Protein AF-0000000068819128 (afdb_homodimer)

Foldseek 3Di:
DFFDQLAQAEEEEEPLLDFLNVLLLVLSVVRHHQAYEYEEQDPPSLVVSCVVSHVRHYHYDHADLLDLVRVLVSLVVSCVSSVAHAEYELAFADQFLQPLVVRLSNLPVSLVSSVVSCLCGAFVLNPHPAHEYEHEAAVLLVDADQLRRSNSVSRVNRLVVQLVCLDPVNCVGGVYFGEYEHEAAEDPVCLVCVLVRTHPDDPCSSVRSSVVSVVFAYDYSNLSSVLVSVCRRPNHGSWYWYGGNSDHIDTDDDDDVVVVDDD/DFFDQLAQAEEEEEPLLDFLNVLLLVLSVVRHHQAYEYEEQDPPSQVVSCVVSHVRHYHYDHADLLDLVRVLVSLVVSCVSSVAHAEYELAFADQFLQPLVVRLSNLPVSLVSSVVSCLCGAFVLNPHPAHEYEHEAAVLLVDADQLRRSNSVSRVNRLVVQLVCLDPVNCVGGVYFGEYEHEAAEDPVCLVCVLVRTHPDDPCSSVRSSVVSVVFAYDYSNQSSVLVSVCRRPNHGSWYWYGGNSDHIDTDDDDDPVVVDDD

InterPro domains:
  IPR002347 Short-chain dehydrogenase/reductase SDR [PF00106] (9-193)
  IPR002347 Short-chain dehydrogenase/reductase SDR [PR00080] (83-94)
  IPR002347 Short-chain dehydrogenase/reductase SDR [PR00080] (131-139)
  IPR002347 Short-chain dehydrogenase/reductase SDR [PR00080] (151-170)
  IPR002347 Short-chain dehydrogenase/reductase SDR [PR00081] (10-27)
  IPR002347 Short-chain dehydrogenase/reductase SDR [PR00081] (83-94)
  IPR002347 Short-chain dehydrogenase/reductase SDR [PR00081] (125-141)
  IPR002347 Short-chain dehydrogenase/reductase SDR [PR00081] (151-170)
  IPR002347 Short-chain dehydrogenase/reductase SDR [PR00081] (174-191)
  IPR020904 Short-chain dehydrogenase/reductase, conserved site [PS00061] (138-166)
  IPR036291 NAD(P)-binding domain superfamily [SSF51735] (6-250)

Solvent-accessible surface area (backbone atoms only — not comparable to full-atom values): 24884 Å² total; per-residue (Å²): 114,72,71,49,72,51,58,68,31,31,36,38,28,31,35,21,42,48,67,49,29,28,31,38,54,53,47,44,46,73,53,41,34,48,33,35,32,32,28,22,75,51,56,70,47,34,52,52,47,24,71,73,71,30,70,84,34,34,42,79,44,83,25,54,54,70,38,60,65,48,39,53,51,48,52,52,50,43,30,64,73,67,72,45,48,34,33,40,33,42,48,40,60,63,80,28,37,59,47,41,67,62,26,43,35,32,40,38,51,27,39,54,52,48,52,53,50,45,47,63,57,12,11,38,80,72,72,29,84,9,35,41,37,36,40,58,39,27,56,40,32,60,42,65,39,68,34,41,23,62,43,19,8,34,20,13,18,41,53,20,26,33,30,8,50,20,30,68,69,46,28,75,58,20,47,37,34,20,32,34,44,14,42,41,49,56,48,68,73,55,46,76,51,41,32,80,24,18,52,79,91,46,87,64,34,26,56,46,27,32,50,57,54,64,70,46,56,58,25,49,35,60,44,44,23,54,28,46,55,53,42,63,28,52,49,55,62,27,37,37,32,39,26,47,49,62,45,83,49,44,46,44,49,80,72,62,56,86,74,21,54,58,126,116,68,71,51,72,50,58,70,32,30,36,38,28,31,33,21,42,47,68,49,29,27,30,38,53,54,48,44,48,74,54,42,32,49,33,35,32,33,28,22,72,52,57,69,48,34,52,53,48,25,69,73,70,32,69,84,34,36,42,80,44,83,25,53,55,69,38,62,66,49,38,52,51,48,52,51,50,44,30,63,73,66,72,45,50,34,35,39,33,43,48,40,61,63,79,29,38,58,46,40,69,61,26,43,34,33,40,38,53,28,40,54,52,50,51,54,50,46,48,63,57,12,11,39,79,71,70,28,83,9,36,42,36,37,38,59,39,28,56,42,34,60,41,64,39,66,35,41,22,62,44,19,8,35,19,11,17,42,52,21,26,33,31,8,51,20,30,68,67,47,28,74,56,19,48,37,34,19,31,34,45,13,42,39,48,55,50,66,74,55,47,77,50,42,33,80,23,19,54,79,92,46,87,63,34,26,58,47,27,32,51,56,54,65,71,45,55,59,26,50,35,61,43,44,22,54,29,45,57,53,40,64,26,50,48,55,61,28,38,37,31,41,24,47,49,59,44,83,50,43,46,43,50,80,69,59,56,84,75,20,53,59,127

Secondary structure (DSSP, 8-state):
------TT-EEEEET-SSHHHHHHHHHHHHTT-SEEEEEES-HHHHHHHHHHH-TTTEEEEE--TTSHHHHHHHHHHHHHHHT---EEEE------GGGHHHHHIIIIIHHHHHHHHHHHHH-GGGT---EEEEEE--GGGGS--TT-HHHHHHHHHHHHHHHHHTSHHHHHHH-EEEEEEEE-SB-THHHHHGGGGSPSSSTTHHHHHHHHHHTSPPB-HHHHHHHHHHHHHHPPTT-EEEE-TTSPPEEE-PPPGGGGB--/------TT-EEEEET-SSHHHHHHHHHHHHTT-SEEEEEES-HHHHHHHHHHH-TTTEEEEE--TTSHHHHHHHHHHHHHHHT---EEEE------GGGHHHHHIIIIIHHHHHHHHHHHHH-GGGT---EEEEEE--GGGGS--TT-HHHHHHHHHHHHHHHHHTSHHHHHHH-EEEEEEEE-SB-HHHHHHGGGGSPTTSTTHHHHHHHHHHTSPPB-HHHHHHHHHHHHHHPPTT-EEEE-TTSPPEEE-PPPGGGGB--

Sequence (526 aa):
MPDFQIGEKVALVTGGATGIGLEYVRYLLQHGLKGITILDINEEQALKAIEELGPNKVHFIKTDVTKKQELRDAFKESVQKWKGLDIVINNAGIMNDSSWELQVALNCNAVVEGCLLAFKYMSKHYGGNGGVVVNAGSILSLREFSGCPIYTGTKHFIVGLTKSFGTPYFLNLTGVRFLTMCPGVTYTPLISEAGRFALTDFPKIAEILVQDLGSYPAQQPEDVAQGLITMITKGENGSVWVSEGGEPVYEVILPDLKTWRKKMPDFQIGEKVALVTGGATGIGLEYVRYLLQHGLKGITILDINEEQALKAIEELGPNKVHFIKTDVTKKQELRDAFKESVQKWKGLDIVINNAGIMNDSSWELQVALNCNAVVEGCLLAFKYMSKHYGGNGGVVVNAGSILSLREFSGCPIYTGTKHFIVGLTKSFGTPYFLNLTGVRFLTMCPGVTYTPLISEAGRFALTDFPKIAEILVQDLGSYPAQQPEDVAQGLITMITKGENGSVWVSEGGEPVYEVILPDLKTWRKK

Structure (mmCIF, N/CA/C/O backbone):
data_AF-0000000068819128-model_v1
#
loop_
_entity.id
_entity.type
_entity.pdbx_description
1 polymer '15-hydroxyprostaglandin dehydrogenase'
#
loop_
_atom_site.group_PDB
_atom_site.id
_atom_site.type_symbol
_atom_site.label_atom_id
_atom_site.label_alt_id
_atom_site.label_comp_id
_atom_site.label_asym_id
_atom_site.label_entity_id
_atom_site.label_seq_id
_atom_site.pdbx_PDB_ins_code
_atom_site.Cartn_x
_atom_site.Cartn_y
_atom_site.Cartn_z
_atom_site.occupancy
_atom_site.B_iso_or_equiv
_atom_site.auth_seq_id
_atom_site.auth_comp_id
_atom_site.auth_asym_id
_atom_site.auth_atom_id
_atom_site.pdbx_PDB_model_num
ATOM 1 N N . MET A 1 1 ? 5.719 -12.664 -27.484 1 46.12 1 MET A N 1
ATOM 2 C CA . MET A 1 1 ? 5.41 -12.594 -26.062 1 46.12 1 MET A CA 1
ATOM 3 C C . MET A 1 1 ? 5.805 -13.883 -25.359 1 46.12 1 MET A C 1
ATOM 5 O O . MET A 1 1 ? 5.688 -14.969 -25.922 1 46.12 1 MET A O 1
ATOM 9 N N . PRO A 1 2 ? 6.688 -13.773 -24.344 1 58.22 2 PRO A N 1
ATOM 10 C CA . PRO A 1 2 ? 7.145 -15.086 -23.875 1 58.22 2 PRO A CA 1
ATOM 11 C C . PRO A 1 2 ? 5.992 -16 -23.484 1 58.22 2 PRO A C 1
ATOM 13 O O . PRO A 1 2 ? 4.98 -15.539 -22.953 1 58.22 2 PRO A O 1
ATOM 16 N N . ASP A 1 3 ? 5.805 -17.031 -24.141 1 83.19 3 ASP A N 1
ATOM 17 C CA . ASP A 1 3 ? 4.773 -18.031 -23.875 1 83.19 3 ASP A CA 1
ATOM 18 C C . ASP A 1 3 ? 5.176 -18.938 -22.703 1 83.19 3 ASP A C 1
ATOM 20 O O . ASP A 1 3 ? 6.059 -19.781 -22.844 1 83.19 3 ASP A O 1
ATOM 24 N N . PHE A 1 4 ? 4.723 -18.531 -21.5 1 93.19 4 PHE A N 1
ATOM 25 C CA . PHE A 1 4 ? 4.953 -19.391 -20.344 1 93.19 4 PHE A CA 1
ATOM 26 C C . PHE A 1 4 ? 4.109 -20.656 -20.438 1 93.19 4 PHE A C 1
ATOM 28 O O . PHE A 1 4 ? 2.904 -20.594 -20.688 1 93.19 4 PHE A O 1
ATOM 35 N N . GLN A 1 5 ? 4.734 -21.75 -20.344 1 95.94 5 GLN A N 1
ATOM 36 C CA . GLN A 1 5 ? 4.039 -23.031 -20.422 1 95.94 5 GLN A CA 1
ATOM 37 C C . GLN A 1 5 ? 3.729 -23.578 -19.031 1 95.94 5 GLN A C 1
ATOM 39 O O . GLN A 1 5 ? 4.633 -23.766 -18.219 1 95.94 5 GLN A O 1
ATOM 44 N N . ILE A 1 6 ? 2.508 -23.906 -18.828 1 97.44 6 ILE A N 1
ATOM 45 C CA . ILE A 1 6 ? 2.033 -24.344 -17.516 1 97.44 6 ILE A CA 1
ATOM 46 C C . ILE A 1 6 ? 2.305 -25.844 -17.344 1 97.44 6 ILE A C 1
ATOM 48 O O . ILE A 1 6 ? 2.506 -26.312 -16.219 1 97.44 6 ILE A O 1
ATOM 52 N N . GLY A 1 7 ? 2.42 -26.547 -18.438 1 96.94 7 GLY A N 1
ATOM 53 C CA . GLY A 1 7 ? 2.564 -28 -18.406 1 96.94 7 GLY A CA 1
ATOM 54 C C . GLY A 1 7 ? 3.754 -28.453 -17.578 1 96.94 7 GLY A C 1
ATOM 55 O O . GLY A 1 7 ? 4.871 -27.969 -17.766 1 96.94 7 GLY A O 1
ATOM 56 N N . GLU A 1 8 ? 3.521 -29.359 -16.609 1 97 8 GLU A N 1
ATOM 57 C CA . GLU A 1 8 ? 4.531 -30.047 -15.82 1 97 8 GLU A CA 1
ATOM 58 C C . GLU A 1 8 ? 5.18 -29.125 -14.805 1 97 8 GLU A C 1
ATOM 60 O O . GLU A 1 8 ? 6.211 -29.453 -14.219 1 97 8 GLU A O 1
ATOM 65 N N . LYS A 1 9 ? 4.625 -27.953 -14.648 1 98.06 9 LYS A N 1
ATOM 66 C CA . LYS A 1 9 ? 5.141 -27 -13.664 1 98.06 9 LYS A CA 1
ATOM 67 C C . LYS A 1 9 ? 4.52 -27.25 -12.289 1 98.06 9 LYS A C 1
ATOM 69 O O . LYS A 1 9 ? 3.58 -28.031 -12.156 1 98.06 9 LYS A O 1
ATOM 74 N N . VAL A 1 10 ? 5.113 -26.641 -11.328 1 98.56 10 VAL A N 1
ATOM 75 C CA . VAL A 1 10 ? 4.656 -26.75 -9.945 1 98.56 10 VAL A CA 1
ATOM 76 C C . VAL A 1 10 ? 4.297 -25.359 -9.422 1 98.56 10 VAL A C 1
ATOM 78 O O . VAL A 1 10 ? 5 -24.391 -9.695 1 98.56 10 VAL A O 1
ATOM 81 N N . ALA A 1 11 ? 3.172 -25.281 -8.656 1 98.88 11 ALA A N 1
ATOM 82 C CA . ALA A 1 11 ? 2.684 -23.984 -8.211 1 98.88 11 ALA A CA 1
ATOM 83 C C . ALA A 1 11 ? 2.414 -23.984 -6.707 1 98.88 11 ALA A C 1
ATOM 85 O O . ALA A 1 11 ? 2.287 -25.047 -6.098 1 98.88 11 ALA A O 1
ATOM 86 N N . LEU A 1 12 ? 2.436 -22.859 -6.117 1 98.94 12 LEU A N 1
ATOM 87 C CA . LEU A 1 12 ? 1.997 -22.594 -4.754 1 98.94 12 LEU A CA 1
ATOM 88 C C . LEU A 1 12 ? 0.995 -21.438 -4.727 1 98.94 12 LEU A C 1
ATOM 90 O O . LEU A 1 12 ? 1.234 -20.391 -5.324 1 98.94 12 LEU A O 1
ATOM 94 N N . VAL A 1 13 ? -0.16 -21.641 -4.133 1 98.88 13 VAL A N 1
ATOM 95 C CA . VAL A 1 13 ? -1.208 -20.641 -4.051 1 98.88 13 VAL A CA 1
ATOM 96 C C . VAL A 1 13 ? -1.565 -20.375 -2.59 1 98.88 13 VAL A C 1
ATOM 98 O O . VAL A 1 13 ? -1.955 -21.297 -1.868 1 98.88 13 VAL A O 1
ATOM 101 N N . THR A 1 14 ? -1.395 -19.156 -2.141 1 98.88 14 THR A N 1
ATOM 102 C CA . THR A 1 14 ? -1.932 -18.797 -0.836 1 98.88 14 THR A CA 1
ATOM 103 C C . THR A 1 14 ? -3.42 -18.469 -0.937 1 98.88 14 THR A C 1
ATOM 105 O O . THR A 1 14 ? -3.871 -17.891 -1.93 1 98.88 14 THR A O 1
ATOM 108 N N . GLY A 1 15 ? -4.121 -18.781 0.126 1 97.69 15 GLY A N 1
ATOM 109 C CA . GLY A 1 15 ? -5.562 -18.594 0.053 1 97.69 15 GLY A CA 1
ATOM 110 C C . GLY A 1 15 ? -6.219 -19.438 -1.029 1 97.69 15 GLY A C 1
ATOM 111 O O . GLY A 1 15 ? -7.102 -18.953 -1.744 1 97.69 15 GLY A O 1
ATOM 112 N N . GLY A 1 16 ? -5.754 -20.625 -1.206 1 97.5 16 GLY A N 1
ATOM 113 C CA . GLY A 1 16 ? -6.164 -21.422 -2.352 1 97.5 16 GLY A CA 1
ATOM 114 C C . GLY A 1 16 ? -7.297 -22.375 -2.035 1 97.5 16 GLY A C 1
ATOM 115 O O . GLY A 1 16 ? -7.691 -23.188 -2.883 1 97.5 16 GLY A O 1
ATOM 116 N N . ALA A 1 17 ? -7.883 -22.281 -0.795 1 96.38 17 ALA A N 1
ATOM 117 C CA . ALA A 1 17 ? -8.844 -23.297 -0.391 1 96.38 17 ALA A CA 1
ATOM 118 C C . ALA A 1 17 ? -10.266 -22.891 -0.773 1 96.38 17 ALA A C 1
ATOM 120 O O . ALA A 1 17 ? -11.172 -23.734 -0.779 1 96.38 17 ALA A O 1
ATOM 121 N N . THR A 1 18 ? -10.523 -21.625 -1.056 1 92.62 18 THR A N 1
ATOM 122 C CA . THR A 1 18 ? -11.875 -21.156 -1.363 1 92.62 18 THR A CA 1
ATOM 123 C C . THR A 1 18 ? -11.852 -20.078 -2.43 1 92.62 18 THR A C 1
ATOM 125 O O . THR A 1 18 ? -10.781 -19.578 -2.793 1 92.62 18 THR A O 1
ATOM 128 N N . GLY A 1 19 ? -12.984 -19.812 -2.986 1 92.81 19 GLY A N 1
ATOM 129 C CA . GLY A 1 19 ? -13.18 -18.641 -3.832 1 92.81 19 GLY A CA 1
ATOM 130 C C . GLY A 1 19 ? -12.305 -18.641 -5.07 1 92.81 19 GLY A C 1
ATOM 131 O O . GLY A 1 19 ? -12.203 -19.656 -5.766 1 92.81 19 GLY A O 1
ATOM 132 N N . ILE A 1 20 ? -11.773 -17.453 -5.379 1 95.69 20 ILE A N 1
ATOM 133 C CA . ILE A 1 20 ? -10.945 -17.266 -6.562 1 95.69 20 ILE A CA 1
ATOM 134 C C . ILE A 1 20 ? -9.711 -18.156 -6.48 1 95.69 20 ILE A C 1
ATOM 136 O O . ILE A 1 20 ? -9.312 -18.766 -7.473 1 95.69 20 ILE A O 1
ATOM 140 N N . GLY A 1 21 ? -9.125 -18.297 -5.254 1 97.19 21 GLY A N 1
ATOM 141 C CA . GLY A 1 21 ? -7.941 -19.109 -5.055 1 97.19 21 GLY A CA 1
ATOM 142 C C . GLY A 1 21 ? -8.156 -20.562 -5.41 1 97.19 21 GLY A C 1
ATOM 143 O O . GLY A 1 21 ? -7.309 -21.188 -6.055 1 97.19 21 GLY A O 1
ATOM 144 N N . LEU A 1 22 ? -9.273 -21.031 -4.992 1 97.06 22 LEU A N 1
ATOM 145 C CA . LEU A 1 22 ? -9.586 -22.438 -5.297 1 97.06 22 LEU A CA 1
ATOM 146 C C . LEU A 1 22 ? -9.758 -22.641 -6.797 1 97.06 22 LEU A C 1
ATOM 148 O O . LEU A 1 22 ? -9.328 -23.656 -7.344 1 97.06 22 LEU A O 1
ATOM 152 N N . GLU A 1 23 ? -10.391 -21.703 -7.461 1 97.44 23 GLU A N 1
ATOM 153 C CA . GLU A 1 23 ? -10.562 -21.812 -8.906 1 97.44 23 GLU A CA 1
ATOM 154 C C . GLU A 1 23 ? -9.227 -21.703 -9.633 1 97.44 23 GLU A C 1
ATOM 156 O O . GLU A 1 23 ? -9.023 -22.328 -10.672 1 97.44 23 GLU A O 1
ATOM 161 N N . TYR A 1 24 ? -8.266 -20.859 -9.109 1 98.44 24 TYR A N 1
ATOM 162 C CA . TYR A 1 24 ? -6.918 -20.844 -9.656 1 98.44 24 TYR A CA 1
ATOM 163 C C . TYR A 1 24 ? -6.316 -22.25 -9.648 1 98.44 24 TYR A C 1
ATOM 165 O O . TYR A 1 24 ? -5.754 -22.703 -10.648 1 98.44 24 TYR A O 1
ATOM 173 N N . VAL A 1 25 ? -6.473 -22.906 -8.492 1 98.44 25 VAL A N 1
ATOM 174 C CA . VAL A 1 25 ? -5.941 -24.266 -8.328 1 98.44 25 VAL A CA 1
ATOM 175 C C . VAL A 1 25 ? -6.547 -25.188 -9.375 1 98.44 25 VAL A C 1
ATOM 177 O O . VAL A 1 25 ? -5.824 -25.875 -10.094 1 98.44 25 VAL A O 1
ATOM 180 N N . ARG A 1 26 ? -7.836 -25.188 -9.547 1 98.25 26 ARG A N 1
ATOM 181 C CA . ARG A 1 26 ? -8.547 -26.047 -10.484 1 98.25 26 ARG A CA 1
ATOM 182 C C . ARG A 1 26 ? -8.102 -25.797 -11.922 1 98.25 26 ARG A C 1
ATOM 184 O O . ARG A 1 26 ? -7.801 -26.734 -12.656 1 98.25 26 ARG A O 1
ATOM 191 N N . TYR A 1 27 ? -8.008 -24.547 -12.281 1 98.38 27 TYR A N 1
ATOM 192 C CA . TYR A 1 27 ? -7.707 -24.203 -13.672 1 98.38 27 TYR A CA 1
ATOM 193 C C . TYR A 1 27 ? -6.25 -24.5 -14 1 98.38 27 TYR A C 1
ATOM 195 O O . TYR A 1 27 ? -5.938 -24.938 -15.109 1 98.38 27 TYR A O 1
ATOM 203 N N . LEU A 1 28 ? -5.344 -24.281 -13.086 1 98.56 28 LEU A N 1
ATOM 204 C CA . LEU A 1 28 ? -3.943 -24.625 -13.32 1 98.56 28 LEU A CA 1
ATOM 205 C C . LEU A 1 28 ? -3.773 -26.125 -13.539 1 98.56 28 LEU A C 1
ATOM 207 O O . LEU A 1 28 ? -3.055 -26.531 -14.453 1 98.56 28 LEU A O 1
ATOM 211 N N . LEU A 1 29 ? -4.438 -26.922 -12.727 1 98.38 29 LEU A N 1
ATOM 212 C CA . LEU A 1 29 ? -4.359 -28.359 -12.875 1 98.38 29 LEU A CA 1
ATOM 213 C C . LEU A 1 29 ? -4.961 -28.812 -14.203 1 98.38 29 LEU A C 1
ATOM 215 O O . LEU A 1 29 ? -4.41 -29.672 -14.875 1 98.38 29 LEU A O 1
ATOM 219 N N . GLN A 1 30 ? -6.051 -28.156 -14.57 1 97.69 30 GLN A N 1
ATOM 220 C CA . GLN A 1 30 ? -6.707 -28.469 -15.836 1 97.69 30 GLN A CA 1
ATOM 221 C C . GLN A 1 30 ? -5.801 -28.156 -17.016 1 97.69 30 GLN A C 1
ATOM 223 O O . GLN A 1 30 ? -5.961 -28.734 -18.109 1 97.69 30 GLN A O 1
ATOM 228 N N . HIS A 1 31 ? -4.84 -27.297 -16.859 1 97.62 31 HIS A N 1
ATOM 229 C CA . HIS A 1 31 ? -3.947 -26.891 -17.938 1 97.62 31 HIS A CA 1
ATOM 230 C C . HIS A 1 31 ? -2.594 -27.594 -17.828 1 97.62 31 HIS A C 1
ATOM 232 O O . HIS A 1 31 ? -1.586 -27.078 -18.312 1 97.62 31 HIS A O 1
ATOM 238 N N . GLY A 1 32 ? -2.521 -28.656 -17.062 1 97.44 32 GLY A N 1
ATOM 239 C CA . GLY A 1 32 ? -1.392 -29.562 -17.172 1 97.44 32 GLY A CA 1
ATOM 240 C C . GLY A 1 32 ? -0.394 -29.406 -16.031 1 97.44 32 GLY A C 1
ATOM 241 O O . GLY A 1 32 ? 0.694 -29.984 -16.078 1 97.44 32 GLY A O 1
ATOM 242 N N . LEU A 1 33 ? -0.71 -28.641 -15.039 1 98.06 33 LEU A N 1
ATOM 243 C CA . LEU A 1 33 ? 0.191 -28.484 -13.898 1 98.06 33 LEU A CA 1
ATOM 244 C C . LEU A 1 33 ? 0.513 -29.828 -13.273 1 98.06 33 LEU A C 1
ATOM 246 O O . LEU A 1 33 ? -0.369 -30.688 -13.141 1 98.06 33 LEU A O 1
ATOM 250 N N . LYS A 1 34 ? 1.738 -29.984 -12.883 1 97.75 34 LYS A N 1
ATOM 251 C CA . LYS A 1 34 ? 2.197 -31.219 -12.258 1 97.75 34 LYS A CA 1
ATOM 252 C C . LYS A 1 34 ? 1.683 -31.328 -10.828 1 97.75 34 LYS A C 1
ATOM 254 O O . LYS A 1 34 ? 1.255 -32.406 -10.398 1 97.75 34 LYS A O 1
ATOM 259 N N . GLY A 1 35 ? 1.811 -30.297 -10.133 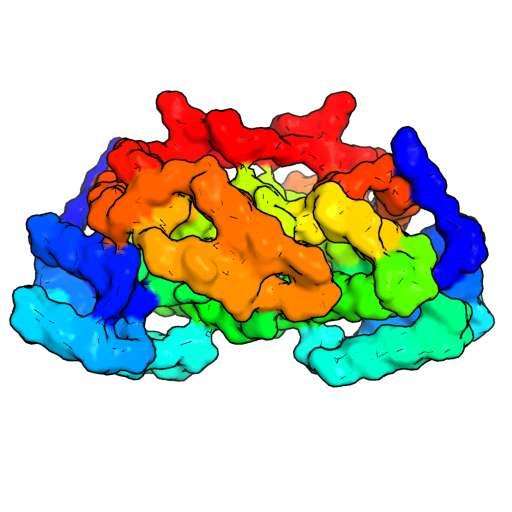1 98.25 35 GLY A N 1
ATOM 260 C CA . GLY A 1 35 ? 1.423 -30.281 -8.734 1 98.25 35 GLY A CA 1
ATOM 261 C C . GLY A 1 35 ? 1.265 -28.891 -8.164 1 98.25 35 GLY A C 1
ATOM 262 O O . GLY A 1 35 ? 1.855 -27.938 -8.68 1 98.25 35 GLY A O 1
ATOM 263 N N . ILE A 1 36 ? 0.463 -28.828 -7.148 1 98.75 36 ILE A N 1
ATOM 264 C CA . ILE A 1 36 ? 0.191 -27.516 -6.57 1 98.75 36 ILE A CA 1
ATOM 265 C C . ILE A 1 36 ? 0.051 -27.641 -5.055 1 98.75 36 ILE A C 1
ATOM 267 O O . ILE A 1 36 ? -0.539 -28.594 -4.555 1 98.75 36 ILE A O 1
ATOM 271 N N . THR A 1 37 ? 0.687 -26.734 -4.312 1 98.81 37 THR A N 1
ATOM 272 C CA . THR A 1 37 ? 0.512 -26.594 -2.869 1 98.81 37 THR A CA 1
ATOM 273 C C . THR A 1 37 ? -0.463 -25.469 -2.541 1 98.81 37 THR A C 1
ATOM 275 O O . THR A 1 37 ? -0.305 -24.344 -3.021 1 98.81 37 THR A O 1
ATOM 278 N N . ILE A 1 38 ? -1.479 -25.797 -1.756 1 98.69 38 ILE A N 1
ATOM 279 C CA . ILE A 1 38 ? -2.434 -24.828 -1.234 1 98.69 38 ILE A CA 1
ATOM 280 C C . ILE A 1 38 ? -2.029 -24.422 0.179 1 98.69 38 ILE A C 1
ATOM 282 O O . ILE A 1 38 ? -1.86 -25.266 1.057 1 98.69 38 ILE A O 1
ATOM 286 N N . LEU A 1 39 ? -1.783 -23.172 0.376 1 98.88 39 LEU A N 1
ATOM 287 C CA . LEU A 1 39 ? -1.647 -22.594 1.712 1 98.88 39 LEU A CA 1
ATOM 288 C C . LEU A 1 39 ? -2.924 -21.875 2.125 1 98.88 39 LEU A C 1
ATOM 290 O O . LEU A 1 39 ? -3.402 -20.984 1.41 1 98.88 39 LEU A O 1
ATOM 294 N N . ASP A 1 40 ? -3.467 -22.234 3.223 1 98.38 40 ASP A N 1
ATOM 295 C CA . ASP A 1 40 ? -4.699 -21.625 3.721 1 98.38 40 ASP A CA 1
ATOM 296 C C . ASP A 1 40 ? -4.902 -21.938 5.203 1 98.38 40 ASP A C 1
ATOM 298 O O . ASP A 1 40 ? -4.262 -22.828 5.75 1 98.38 40 ASP A O 1
ATOM 302 N N . ILE A 1 41 ? -5.762 -21.172 5.836 1 97.88 41 ILE A N 1
ATOM 303 C CA . ILE A 1 41 ? -6.098 -21.453 7.23 1 97.88 41 ILE A CA 1
ATOM 304 C C . ILE A 1 41 ? -7.293 -22.406 7.289 1 97.88 41 ILE A C 1
ATOM 306 O O . ILE A 1 41 ? -7.543 -23.031 8.32 1 97.88 41 ILE A O 1
ATOM 310 N N . ASN A 1 42 ? -8.047 -22.453 6.215 1 96.44 42 ASN A N 1
ATOM 311 C CA . ASN A 1 42 ? -9.25 -23.281 6.172 1 96.44 42 ASN A CA 1
ATOM 312 C C . ASN A 1 42 ? -8.922 -24.719 5.801 1 96.44 42 ASN A C 1
ATOM 314 O O . ASN A 1 42 ? -8.992 -25.094 4.629 1 96.44 42 ASN A O 1
ATOM 318 N N . GLU A 1 43 ? -8.75 -25.5 6.777 1 97.38 43 GLU A N 1
ATOM 319 C CA . GLU A 1 43 ? -8.359 -26.891 6.574 1 97.38 43 GLU A CA 1
ATOM 320 C C . GLU A 1 43 ? -9.492 -27.703 5.953 1 97.38 43 GLU A C 1
ATOM 322 O O . GLU A 1 43 ? -9.266 -28.516 5.047 1 97.38 43 GLU A O 1
ATOM 327 N N . GLU A 1 44 ? -10.641 -27.438 6.398 1 97.75 44 GLU A N 1
ATOM 328 C CA . GLU A 1 44 ? -11.797 -28.188 5.93 1 97.75 44 GLU A CA 1
ATOM 329 C C . GLU A 1 44 ? -11.977 -28.047 4.422 1 97.75 44 GLU A C 1
ATOM 331 O O . GLU A 1 44 ? -12.117 -29.047 3.705 1 97.75 44 GLU A O 1
ATOM 336 N N . GLN A 1 45 ? -11.969 -26.859 3.939 1 95.94 45 GLN A N 1
ATOM 337 C CA . GLN A 1 45 ? -12.164 -26.594 2.516 1 95.94 45 GLN A CA 1
ATOM 338 C C . GLN A 1 45 ? -10.984 -27.109 1.697 1 95.94 45 GLN A C 1
ATOM 340 O O . GLN A 1 45 ? -11.164 -27.594 0.574 1 95.94 45 GLN A O 1
ATOM 345 N N . ALA A 1 46 ? -9.836 -27.016 2.234 1 96.44 46 ALA A N 1
ATOM 346 C CA . ALA A 1 46 ? -8.648 -27.5 1.535 1 96.44 46 ALA A CA 1
ATOM 347 C C . ALA A 1 46 ? -8.695 -29.031 1.365 1 96.44 46 ALA A C 1
ATOM 349 O O . ALA A 1 46 ? -8.336 -29.547 0.311 1 96.44 46 ALA A O 1
ATOM 350 N N . LEU A 1 47 ? -9.094 -29.703 2.406 1 96.62 47 LEU A N 1
ATOM 351 C CA . LEU A 1 47 ? -9.172 -31.156 2.35 1 96.62 47 LEU A CA 1
ATOM 352 C C . LEU A 1 47 ? -10.211 -31.609 1.329 1 96.62 47 LEU A C 1
ATOM 354 O O . LEU A 1 47 ? -10.016 -32.594 0.636 1 96.62 47 LEU A O 1
ATOM 358 N N . LYS A 1 48 ? -11.297 -30.859 1.232 1 96.62 48 LYS A N 1
ATOM 359 C CA . LYS A 1 48 ? -12.289 -31.141 0.201 1 96.62 48 LYS A CA 1
ATOM 360 C C . LYS A 1 48 ? -11.695 -30.984 -1.195 1 96.62 48 LYS A C 1
ATOM 362 O O . LYS A 1 48 ? -11.992 -31.781 -2.094 1 96.62 48 LYS A O 1
ATOM 367 N N . ALA A 1 49 ? -10.906 -29.953 -1.364 1 94.69 49 ALA A N 1
ATOM 368 C CA . ALA A 1 49 ? -10.234 -29.719 -2.645 1 94.69 49 ALA A CA 1
ATOM 369 C C . ALA A 1 49 ? -9.297 -30.875 -2.988 1 94.69 49 ALA A C 1
ATOM 371 O O . ALA A 1 49 ? -9.242 -31.312 -4.137 1 94.69 4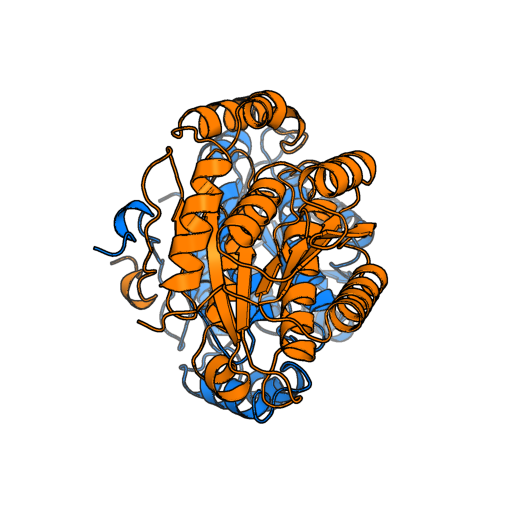9 ALA A O 1
ATOM 372 N N . ILE A 1 50 ? -8.523 -31.375 -2.01 1 96.12 50 ILE A N 1
ATOM 373 C CA . ILE A 1 50 ? -7.594 -32.5 -2.203 1 96.12 50 ILE A CA 1
ATOM 374 C C . ILE A 1 50 ? -8.367 -33.719 -2.641 1 96.12 50 ILE A C 1
ATOM 376 O O . ILE A 1 50 ? -7.934 -34.438 -3.551 1 96.12 50 ILE A O 1
ATOM 380 N N . GLU A 1 51 ? -9.438 -33.938 -1.961 1 96.25 51 GLU A N 1
ATOM 381 C CA . GLU A 1 51 ? -10.258 -35.094 -2.297 1 96.25 51 GLU A CA 1
ATOM 382 C C . GLU A 1 51 ? -10.773 -35.031 -3.73 1 96.25 51 GLU A C 1
ATOM 384 O O . GLU A 1 51 ? -10.82 -36.031 -4.441 1 96.25 51 GLU A O 1
ATOM 389 N N . GLU A 1 52 ? -11.156 -33.875 -4.102 1 95.88 52 GLU A N 1
ATOM 390 C CA . GLU A 1 52 ? -11.75 -33.625 -5.414 1 95.88 52 GLU A CA 1
ATOM 391 C C . GLU A 1 52 ? -10.688 -33.688 -6.512 1 95.88 52 GLU A C 1
ATOM 393 O O . GLU A 1 52 ? -10.922 -34.25 -7.582 1 95.88 52 GLU A O 1
ATOM 398 N N . LEU A 1 53 ? -9.516 -33.094 -6.32 1 96 53 LEU A N 1
ATOM 399 C CA . LEU A 1 53 ? -8.547 -32.812 -7.383 1 96 53 LEU A CA 1
ATOM 400 C C . LEU A 1 53 ? -7.438 -33.875 -7.379 1 96 53 LEU A C 1
ATOM 402 O O . LEU A 1 53 ? -6.711 -34 -8.367 1 96 53 LEU A O 1
ATOM 406 N N . GLY A 1 54 ? -7.293 -34.625 -6.254 1 93.69 54 GLY A N 1
ATOM 407 C CA . GLY A 1 54 ? -6.344 -35.719 -6.18 1 93.69 54 GLY A CA 1
ATOM 408 C C . GLY A 1 54 ? -5.152 -35.406 -5.293 1 93.69 54 GLY A C 1
ATOM 409 O O . GLY A 1 54 ? -4.445 -34.438 -5.508 1 93.69 54 GLY A O 1
ATOM 410 N N . PRO A 1 55 ? -4.938 -36.25 -4.25 1 91.19 55 PRO A N 1
ATOM 411 C CA . PRO A 1 55 ? -3.844 -36.031 -3.301 1 91.19 55 PRO A CA 1
ATOM 412 C C . PRO A 1 55 ? -2.469 -36.094 -3.961 1 91.19 55 PRO A C 1
ATOM 414 O O . PRO A 1 55 ? -1.479 -35.625 -3.377 1 91.19 55 PRO A O 1
ATOM 417 N N . ASN A 1 56 ? -2.398 -36.625 -5.16 1 95.5 56 ASN A N 1
ATOM 418 C CA . ASN A 1 56 ? -1.127 -36.656 -5.879 1 95.5 56 ASN A CA 1
ATOM 419 C C . ASN A 1 56 ? -0.826 -35.344 -6.598 1 95.5 56 ASN A C 1
ATOM 421 O O . ASN A 1 56 ? 0.314 -35.125 -6.996 1 95.5 56 ASN A O 1
ATOM 425 N N . LYS A 1 57 ? -1.832 -34.562 -6.746 1 97.69 57 LYS A N 1
ATOM 426 C CA . LYS A 1 57 ? -1.669 -33.312 -7.504 1 97.69 57 LYS A CA 1
ATOM 427 C C . LYS A 1 57 ? -1.756 -32.094 -6.594 1 97.69 57 LYS A C 1
ATOM 429 O O . LYS A 1 57 ? -1.265 -31.016 -6.941 1 97.69 57 LYS A O 1
ATOM 434 N N . VAL A 1 58 ? -2.449 -32.281 -5.473 1 98.5 58 VAL A N 1
ATOM 435 C CA . VAL A 1 58 ? -2.66 -31.141 -4.57 1 98.5 58 VAL A CA 1
ATOM 436 C C . VAL A 1 58 ? -2.094 -31.469 -3.193 1 98.5 58 VAL A C 1
ATOM 438 O O . VAL A 1 58 ? -2.393 -32.531 -2.625 1 98.5 58 VAL A O 1
ATOM 441 N N . HIS A 1 59 ? -1.229 -30.641 -2.701 1 98.25 59 HIS A N 1
ATOM 442 C CA . HIS A 1 59 ? -0.689 -30.672 -1.346 1 98.25 59 HIS A CA 1
ATOM 443 C C . HIS A 1 59 ? -1.187 -29.484 -0.524 1 98.25 59 HIS A C 1
ATOM 445 O O . HIS A 1 59 ? -1.282 -28.375 -1.034 1 98.25 59 HIS A O 1
ATOM 451 N N . PHE A 1 60 ? -1.632 -29.797 0.699 1 98.56 60 PHE A N 1
ATOM 452 C CA . PHE A 1 60 ? -2.146 -28.734 1.556 1 98.56 60 PHE A CA 1
ATOM 453 C C . PHE A 1 60 ? -1.261 -28.547 2.783 1 98.56 60 PHE A C 1
ATOM 455 O O . PHE A 1 60 ? -0.822 -29.531 3.391 1 98.56 60 PHE A O 1
ATOM 462 N N . ILE A 1 61 ? -0.925 -27.312 3.08 1 98.69 61 ILE A N 1
ATOM 463 C CA . ILE A 1 61 ? -0.246 -26.938 4.312 1 98.69 61 ILE A CA 1
ATOM 464 C C . ILE A 1 61 ? -1.042 -25.844 5.027 1 98.69 61 ILE A C 1
ATOM 466 O O . ILE A 1 61 ? -1.243 -24.766 4.484 1 98.69 61 ILE A O 1
ATOM 470 N N . LYS A 1 62 ? -1.57 -26.156 6.219 1 98.69 62 LYS A N 1
ATOM 471 C CA . LYS A 1 62 ? -2.23 -25.109 7.004 1 98.69 62 LYS A CA 1
ATOM 472 C C . LYS A 1 62 ? -1.261 -23.984 7.344 1 98.69 62 LYS A C 1
ATOM 474 O O . LYS A 1 62 ? -0.234 -24.219 7.988 1 98.69 62 LYS A O 1
ATOM 479 N N . THR A 1 63 ? -1.623 -22.812 6.848 1 98.75 63 THR A N 1
ATOM 480 C CA . THR A 1 63 ? -0.688 -21.703 6.988 1 98.75 63 THR A CA 1
ATOM 481 C C . THR A 1 63 ? -1.436 -20.406 7.258 1 98.75 63 THR A C 1
ATOM 483 O O . THR A 1 63 ? -2.379 -20.062 6.539 1 98.75 63 THR A O 1
ATOM 486 N N . ASP A 1 64 ? -1.135 -19.781 8.328 1 98.75 64 ASP A N 1
ATOM 487 C CA . ASP A 1 64 ? -1.441 -18.375 8.492 1 98.75 64 ASP A CA 1
ATOM 488 C C . ASP A 1 64 ? -0.357 -17.5 7.863 1 98.75 64 ASP A C 1
ATOM 490 O O . ASP A 1 64 ? 0.729 -17.344 8.43 1 98.75 64 ASP A O 1
ATOM 494 N N . VAL A 1 65 ? -0.678 -16.906 6.73 1 98.69 65 VAL A N 1
ATOM 495 C CA . VAL A 1 65 ? 0.344 -16.25 5.922 1 98.69 65 VAL A CA 1
ATOM 496 C C . VAL A 1 65 ? 0.845 -14.992 6.637 1 98.69 65 VAL A C 1
ATOM 498 O O . VAL A 1 65 ? 1.867 -14.422 6.254 1 98.69 65 VAL A O 1
ATOM 501 N N . THR A 1 66 ? 0.11 -14.492 7.695 1 98 66 THR A N 1
ATOM 502 C CA . THR A 1 66 ? 0.577 -13.336 8.445 1 98 66 THR A CA 1
ATOM 503 C C . THR A 1 66 ? 1.694 -13.727 9.406 1 98 66 THR A C 1
ATOM 505 O O . THR A 1 66 ? 2.35 -12.859 9.992 1 98 66 THR A O 1
ATOM 508 N N . LYS A 1 67 ? 1.82 -15.039 9.609 1 98.44 67 LYS A N 1
ATOM 509 C CA . LYS A 1 67 ? 2.922 -15.547 10.422 1 98.44 67 LYS A CA 1
ATOM 510 C C . LYS A 1 67 ? 4.121 -15.914 9.547 1 98.44 67 LYS A C 1
ATOM 512 O O . LYS A 1 67 ? 4.145 -16.984 8.93 1 98.44 67 LYS A O 1
ATOM 517 N N . LYS A 1 68 ? 5.109 -15.133 9.633 1 97.25 68 LYS A N 1
ATOM 518 C CA . LYS A 1 68 ? 6.262 -15.172 8.734 1 97.25 68 LYS A CA 1
ATOM 519 C C . LYS A 1 68 ? 6.902 -16.562 8.727 1 97.25 68 LYS A C 1
ATOM 521 O O . LYS A 1 68 ? 7.168 -17.109 7.656 1 97.25 68 LYS A O 1
ATOM 526 N N . GLN A 1 69 ? 7.117 -17.062 9.852 1 98.31 69 GLN A N 1
ATOM 527 C CA . GLN A 1 69 ? 7.797 -18.359 9.93 1 98.31 69 GLN A CA 1
ATOM 528 C C . GLN A 1 69 ? 6.934 -19.469 9.344 1 98.31 69 GLN A C 1
ATOM 530 O O . GLN A 1 69 ? 7.449 -20.391 8.695 1 98.31 69 GLN A O 1
ATOM 535 N N . GLU A 1 70 ? 5.605 -19.422 9.594 1 98.75 70 GLU A N 1
ATOM 536 C CA . GLU A 1 70 ? 4.715 -20.406 8.992 1 98.75 70 GLU A CA 1
ATOM 537 C C . GLU A 1 70 ? 4.777 -20.359 7.469 1 98.75 70 GLU A C 1
ATOM 539 O O . GLU A 1 70 ? 4.824 -21.406 6.809 1 98.75 70 GLU A O 1
ATOM 544 N N . LEU A 1 71 ? 4.809 -19.188 6.938 1 98.81 71 LEU A N 1
ATOM 545 C CA . LEU A 1 71 ? 4.863 -19.031 5.488 1 98.81 71 LEU A CA 1
ATOM 546 C C . LEU A 1 71 ? 6.184 -19.547 4.934 1 98.81 71 LEU A C 1
ATOM 548 O O . LEU A 1 71 ? 6.199 -20.266 3.93 1 98.81 71 LEU A O 1
ATOM 552 N N . ARG A 1 72 ? 7.258 -19.234 5.598 1 98.75 72 ARG A N 1
ATOM 553 C CA . ARG A 1 72 ? 8.578 -19.688 5.172 1 98.75 72 ARG A CA 1
ATOM 554 C C . ARG A 1 72 ? 8.672 -21.203 5.195 1 98.75 72 ARG A C 1
ATOM 556 O O . ARG A 1 72 ? 9.172 -21.812 4.25 1 98.75 72 ARG A O 1
ATOM 563 N N . ASP A 1 73 ? 8.164 -21.766 6.246 1 98.88 73 ASP A N 1
ATOM 564 C CA . ASP A 1 73 ? 8.18 -23.219 6.367 1 98.88 73 ASP A CA 1
ATOM 565 C C . ASP A 1 73 ? 7.312 -23.859 5.293 1 98.88 73 ASP A C 1
ATOM 567 O O . ASP A 1 73 ? 7.652 -24.922 4.77 1 98.88 73 ASP A O 1
ATOM 571 N N . ALA A 1 74 ? 6.223 -23.25 4.992 1 98.88 74 ALA A N 1
ATOM 572 C CA . ALA A 1 74 ? 5.316 -23.781 3.98 1 98.88 74 ALA A CA 1
ATOM 573 C C . ALA A 1 74 ? 5.973 -23.781 2.602 1 98.88 74 ALA A C 1
ATOM 575 O O . ALA A 1 74 ? 5.828 -24.734 1.835 1 98.88 74 ALA A O 1
ATOM 576 N N . PHE A 1 75 ? 6.672 -22.688 2.242 1 98.88 75 PHE A N 1
ATOM 577 C CA . PHE A 1 75 ? 7.402 -22.641 0.983 1 98.88 75 PHE A CA 1
ATOM 578 C C . PHE A 1 75 ? 8.445 -23.75 0.915 1 98.88 75 PHE A C 1
ATOM 580 O O . PHE A 1 75 ? 8.547 -24.453 -0.093 1 98.88 75 PHE A O 1
ATOM 587 N N . LYS A 1 76 ? 9.164 -23.875 2.025 1 98.69 76 LYS A N 1
ATOM 588 C CA . LYS A 1 76 ? 10.203 -24.891 2.092 1 98.69 76 LYS A CA 1
ATOM 589 C C . LYS A 1 76 ? 9.609 -26.281 1.886 1 98.69 76 LYS A C 1
ATOM 591 O O . LYS A 1 76 ? 10.125 -27.078 1.09 1 98.69 76 LYS A O 1
ATOM 596 N N . GLU A 1 77 ? 8.578 -26.547 2.592 1 98.81 77 GLU A N 1
ATOM 597 C CA . GLU A 1 77 ? 7.922 -27.844 2.482 1 98.81 77 GLU A CA 1
ATOM 598 C C . GLU A 1 77 ? 7.402 -28.078 1.067 1 98.81 77 GLU A C 1
ATOM 600 O O . GLU A 1 77 ? 7.5 -29.188 0.543 1 98.81 77 GLU A O 1
ATOM 605 N N . SER A 1 78 ? 6.793 -27.094 0.472 1 98.69 78 SER A N 1
ATOM 606 C CA . SER A 1 78 ? 6.281 -27.203 -0.89 1 98.69 78 SER A CA 1
ATOM 607 C C . SER A 1 78 ? 7.398 -27.547 -1.872 1 98.69 78 SER A C 1
ATOM 609 O O . SER A 1 78 ? 7.242 -28.438 -2.711 1 98.69 78 SER A O 1
ATOM 611 N N . VAL A 1 79 ? 8.523 -26.844 -1.785 1 98.25 79 VAL A N 1
ATOM 612 C CA . VAL A 1 79 ? 9.664 -27.062 -2.676 1 98.25 79 VAL A CA 1
ATOM 613 C C . VAL A 1 79 ? 10.211 -28.469 -2.486 1 98.25 79 VAL A C 1
ATOM 615 O O . VAL A 1 79 ? 10.594 -29.125 -3.457 1 98.25 79 VAL A O 1
ATOM 618 N N . GLN A 1 80 ? 10.234 -28.875 -1.235 1 98.31 80 GLN A N 1
ATOM 619 C CA . GLN A 1 80 ? 10.695 -30.234 -0.946 1 98.31 80 GLN A CA 1
ATOM 620 C C . GLN A 1 80 ? 9.758 -31.281 -1.552 1 98.31 80 GLN A C 1
ATOM 622 O O . GLN A 1 80 ? 10.211 -32.281 -2.121 1 98.31 80 GLN A O 1
ATOM 627 N N . LYS A 1 81 ? 8.477 -31.031 -1.439 1 97.94 81 LYS A N 1
ATOM 628 C CA . LYS A 1 81 ? 7.465 -31.969 -1.914 1 97.94 81 LYS A CA 1
ATOM 629 C C . LYS A 1 81 ? 7.547 -32.156 -3.428 1 97.94 81 LYS A C 1
ATOM 631 O O . LYS A 1 81 ? 7.488 -33.281 -3.932 1 97.94 81 LYS A O 1
ATOM 636 N N . TRP A 1 82 ? 7.691 -31.078 -4.125 1 98 82 TRP A N 1
ATOM 637 C CA . TRP A 1 82 ? 7.543 -31.125 -5.574 1 98 82 TRP A CA 1
ATOM 638 C C . TRP A 1 82 ? 8.898 -31.047 -6.266 1 98 82 TRP A C 1
ATOM 640 O O . TRP A 1 82 ? 8.984 -31.156 -7.492 1 98 82 TRP A O 1
ATOM 650 N N . LYS A 1 83 ? 9.984 -30.828 -5.449 1 97.06 83 LYS A N 1
ATOM 651 C CA . LYS A 1 83 ? 11.359 -30.703 -5.938 1 97.06 83 LYS A CA 1
ATOM 652 C C . LYS A 1 83 ? 11.492 -29.531 -6.895 1 97.06 83 LYS A C 1
ATOM 654 O O . LYS A 1 83 ? 12.078 -29.656 -7.969 1 97.06 83 LYS A O 1
ATOM 659 N N . GLY A 1 84 ? 10.859 -28.469 -6.504 1 96.81 84 GLY A N 1
ATOM 660 C CA . GLY A 1 84 ? 10.922 -27.25 -7.285 1 96.81 84 GLY A CA 1
ATOM 661 C C . GLY A 1 84 ? 9.719 -26.344 -7.078 1 96.81 84 GLY A C 1
ATOM 662 O O . GLY A 1 84 ? 8.812 -26.672 -6.316 1 96.81 84 GLY A O 1
ATOM 663 N N . LEU A 1 85 ? 9.734 -25.219 -7.715 1 98.5 85 LEU A N 1
ATOM 664 C CA . LEU A 1 85 ? 8.672 -24.219 -7.691 1 98.5 85 LEU A CA 1
ATOM 665 C C . LEU A 1 85 ? 8.758 -23.312 -8.914 1 98.5 85 LEU A C 1
ATOM 667 O O . LEU A 1 85 ? 9.812 -22.766 -9.219 1 98.5 85 LEU A O 1
ATOM 671 N N . ASP A 1 86 ? 7.586 -23.141 -9.633 1 98.56 86 ASP A N 1
ATOM 672 C CA . ASP A 1 86 ? 7.602 -22.422 -10.898 1 98.56 86 ASP A CA 1
ATOM 673 C C . ASP A 1 86 ? 6.613 -21.25 -10.875 1 98.56 86 ASP A C 1
ATOM 675 O O . ASP A 1 86 ? 6.805 -20.25 -11.57 1 98.56 86 ASP A O 1
ATOM 679 N N . ILE A 1 87 ? 5.508 -21.406 -10.141 1 98.88 87 ILE A N 1
ATOM 680 C CA . ILE A 1 87 ? 4.445 -20.406 -10.078 1 98.88 87 ILE A CA 1
ATOM 681 C C . ILE A 1 87 ? 4.082 -20.125 -8.625 1 98.88 87 ILE A C 1
ATOM 683 O O . ILE A 1 87 ? 3.854 -21.062 -7.848 1 98.88 87 ILE A O 1
ATOM 687 N N . VAL A 1 88 ? 4.145 -18.922 -8.219 1 98.94 88 VAL A N 1
ATOM 688 C CA . VAL A 1 88 ? 3.641 -18.5 -6.914 1 98.94 88 VAL A CA 1
ATOM 689 C C . VAL A 1 88 ? 2.492 -17.5 -7.098 1 98.94 88 VAL A C 1
ATOM 691 O O . VAL A 1 88 ? 2.629 -16.516 -7.82 1 98.94 88 VAL A O 1
ATOM 694 N N . ILE A 1 89 ? 1.373 -17.812 -6.555 1 98.94 89 ILE A N 1
ATOM 695 C CA . ILE A 1 89 ? 0.229 -16.906 -6.57 1 98.94 89 ILE A CA 1
ATOM 696 C C . ILE A 1 89 ? -0.069 -16.422 -5.152 1 98.94 89 ILE A C 1
ATOM 698 O O . ILE A 1 89 ? -0.575 -17.188 -4.324 1 98.94 89 ILE A O 1
ATOM 702 N N . ASN A 1 90 ? 0.325 -15.219 -4.875 1 98.88 90 ASN A N 1
ATOM 703 C CA . ASN A 1 90 ? -0.058 -14.555 -3.633 1 98.88 90 ASN A CA 1
ATOM 704 C C . ASN A 1 90 ? -1.497 -14.055 -3.688 1 98.88 90 ASN A C 1
ATOM 706 O O . ASN A 1 90 ? -1.741 -12.898 -4.051 1 98.88 90 ASN A O 1
ATOM 710 N N . ASN A 1 91 ? -2.398 -14.898 -3.25 1 98.25 91 ASN A N 1
ATOM 711 C CA . ASN A 1 91 ? -3.826 -14.656 -3.424 1 98.25 91 ASN A CA 1
ATOM 712 C C . ASN A 1 91 ? -4.516 -14.375 -2.092 1 98.25 91 ASN A C 1
ATOM 714 O O . ASN A 1 91 ? -5.566 -13.734 -2.053 1 98.25 91 ASN A O 1
ATOM 718 N N . ALA A 1 92 ? -3.932 -14.938 -0.975 1 97.44 92 ALA A N 1
ATOM 719 C CA . ALA A 1 92 ? -4.543 -14.711 0.333 1 97.44 92 ALA A CA 1
ATOM 720 C C . ALA A 1 92 ? -4.73 -13.219 0.603 1 97.44 92 ALA A C 1
ATOM 722 O O . ALA A 1 92 ? -3.809 -12.43 0.403 1 97.44 92 ALA A O 1
ATOM 723 N N . GLY A 1 93 ? -5.859 -12.828 0.977 1 94.69 93 GLY A N 1
ATOM 724 C CA . GLY A 1 93 ? -6.191 -11.445 1.285 1 94.69 93 GLY A CA 1
ATOM 725 C C . GLY A 1 93 ? -7.617 -11.266 1.771 1 94.69 93 GLY A C 1
ATOM 726 O O . GLY A 1 93 ? -8.414 -12.211 1.733 1 94.69 93 GLY A O 1
ATOM 727 N N . ILE A 1 94 ? -7.918 -10.094 2.312 1 93.5 94 ILE A N 1
ATOM 728 C CA . ILE A 1 94 ? -9.266 -9.828 2.795 1 93.5 94 ILE A CA 1
ATOM 729 C C . ILE A 1 94 ? -9.633 -8.375 2.535 1 93.5 94 ILE A C 1
ATOM 731 O O . ILE A 1 94 ? -8.758 -7.523 2.381 1 93.5 94 ILE A O 1
ATOM 735 N N . MET A 1 95 ? -10.859 -8.125 2.32 1 94.19 95 MET A N 1
ATOM 736 C CA . MET A 1 95 ? -11.453 -6.789 2.406 1 94.19 95 MET A CA 1
ATOM 737 C C . MET A 1 95 ? -12.125 -6.578 3.758 1 94.19 95 MET A C 1
ATOM 739 O O . MET A 1 95 ? -13.234 -7.059 3.988 1 94.19 95 MET A O 1
ATOM 743 N N . ASN A 1 96 ? -11.477 -5.973 4.688 1 95.5 96 ASN A N 1
ATOM 744 C CA . ASN A 1 96 ? -11.969 -5.766 6.043 1 95.5 96 ASN A CA 1
ATOM 745 C C . ASN A 1 96 ? -11.352 -4.527 6.684 1 95.5 96 ASN A C 1
ATOM 747 O O . ASN A 1 96 ? -10.43 -4.641 7.496 1 95.5 96 ASN A O 1
ATOM 751 N N . ASP A 1 97 ? -11.93 -3.361 6.414 1 97.31 97 ASP A N 1
ATOM 752 C CA . ASP A 1 97 ? -11.391 -2.109 6.93 1 97.31 97 ASP A CA 1
ATOM 753 C C . ASP A 1 97 ? -11.602 -1.997 8.438 1 97.31 97 ASP A C 1
ATOM 755 O O . ASP A 1 97 ? -10.898 -1.247 9.117 1 97.31 97 ASP A O 1
ATOM 759 N N . SER A 1 98 ? -12.625 -2.711 8.969 1 96.56 98 SER A N 1
ATOM 760 C CA . SER A 1 98 ? -12.844 -2.705 10.414 1 96.56 98 SER A CA 1
ATOM 761 C C . SER A 1 98 ? -11.703 -3.398 11.148 1 96.56 98 SER A C 1
ATOM 763 O O . SER A 1 98 ? -11.469 -3.141 12.328 1 96.56 98 SER A O 1
ATOM 765 N N . SER A 1 99 ? -11.016 -4.277 10.461 1 97.19 99 SER A N 1
ATOM 766 C CA . SER A 1 99 ? -9.805 -4.938 10.93 1 97.19 99 SER A CA 1
ATOM 767 C C . SER A 1 99 ? -8.617 -4.625 10.031 1 97.19 99 SER A C 1
ATOM 769 O O . SER A 1 99 ? -7.922 -5.535 9.57 1 97.19 99 SER A O 1
ATOM 771 N N . TRP A 1 100 ? -8.352 -3.348 9.938 1 97.88 100 TRP A N 1
ATOM 772 C CA . TRP A 1 100 ? -7.469 -2.895 8.867 1 97.88 100 TRP A CA 1
ATOM 773 C C . TRP A 1 100 ? -6.031 -3.328 9.133 1 97.88 100 TRP A C 1
ATOM 775 O O . TRP A 1 100 ? -5.262 -3.555 8.195 1 97.88 100 TRP A O 1
ATOM 785 N N . GLU A 1 101 ? -5.598 -3.488 10.414 1 98.12 101 GLU A N 1
ATOM 786 C CA . GLU A 1 101 ? -4.242 -3.957 10.688 1 98.12 101 GLU A CA 1
ATOM 787 C C . GLU A 1 101 ? -4.027 -5.363 10.141 1 98.12 101 GLU A C 1
ATOM 789 O O . GLU A 1 101 ? -2.996 -5.645 9.531 1 98.12 101 GLU A O 1
ATOM 794 N N . LEU A 1 102 ? -4.977 -6.199 10.484 1 97.94 102 LEU A N 1
ATOM 795 C CA . LEU A 1 102 ? -4.93 -7.547 9.93 1 97.94 102 LEU A CA 1
ATOM 796 C C . LEU A 1 102 ? -4.957 -7.508 8.406 1 97.94 102 LEU A C 1
ATOM 798 O O . LEU A 1 102 ? -4.242 -8.273 7.746 1 97.94 102 LEU A O 1
ATOM 802 N N . GLN A 1 103 ? -5.781 -6.652 7.852 1 98.12 103 GLN A N 1
ATOM 803 C CA . GLN A 1 103 ? -5.898 -6.488 6.406 1 98.12 103 GLN A CA 1
ATOM 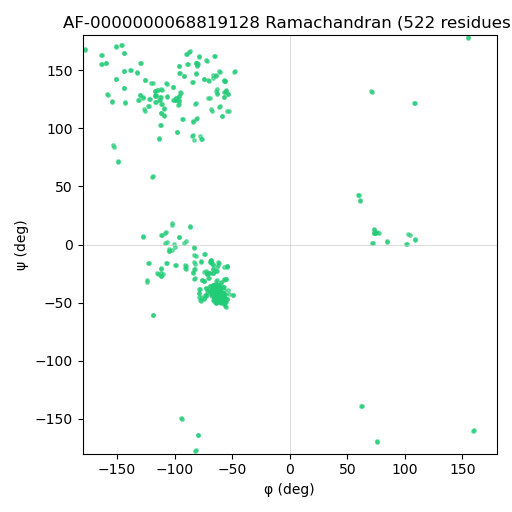804 C C . GLN A 1 103 ? -4.559 -6.105 5.785 1 98.12 103 GLN A C 1
ATOM 806 O O . GLN A 1 103 ? -4.16 -6.668 4.762 1 98.12 103 GLN A O 1
ATOM 811 N N . VAL A 1 104 ? -3.82 -5.156 6.375 1 98.75 104 VAL A N 1
ATOM 812 C CA . VAL A 1 104 ? -2.521 -4.746 5.855 1 98.75 104 VAL A CA 1
ATOM 813 C C . VAL A 1 104 ? -1.53 -5.902 5.973 1 98.75 104 VAL A C 1
ATOM 815 O O . VAL A 1 104 ? -0.755 -6.164 5.051 1 98.75 104 VAL A O 1
ATOM 818 N N . ALA A 1 105 ? -1.556 -6.578 7.066 1 98.69 105 ALA A N 1
ATOM 819 C CA . ALA A 1 105 ? -0.671 -7.723 7.27 1 98.69 105 ALA A CA 1
ATOM 820 C C . ALA A 1 105 ? -0.895 -8.789 6.199 1 98.69 105 ALA A C 1
ATOM 822 O O . ALA A 1 105 ? 0.064 -9.352 5.672 1 98.69 105 ALA A O 1
ATOM 823 N N . LEU A 1 106 ? -2.117 -9.016 5.887 1 98.12 106 LEU A N 1
ATOM 824 C CA . LEU A 1 106 ? -2.482 -10.047 4.922 1 98.12 106 LEU A CA 1
ATOM 825 C C . LEU A 1 106 ? -2.232 -9.57 3.494 1 98.12 106 LEU A C 1
ATOM 827 O O . LEU A 1 106 ? -1.622 -10.289 2.695 1 98.12 106 LEU A O 1
ATOM 831 N N . ASN A 1 107 ? -2.695 -8.367 3.188 1 98.62 107 ASN A N 1
ATOM 832 C CA . ASN A 1 107 ? -2.738 -7.891 1.809 1 98.62 107 ASN A CA 1
ATOM 833 C C . ASN A 1 107 ? -1.39 -7.328 1.371 1 98.62 107 ASN A C 1
ATOM 835 O O . ASN A 1 107 ? -1.131 -7.184 0.174 1 98.62 107 ASN A O 1
ATOM 839 N N . CYS A 1 108 ? -0.548 -6.945 2.326 1 98.75 108 CYS A N 1
ATOM 840 C CA . CYS A 1 108 ? 0.721 -6.32 1.969 1 98.75 108 CYS A CA 1
ATOM 841 C C . CYS A 1 108 ? 1.897 -7.148 2.473 1 98.75 108 CYS A C 1
ATOM 843 O O . CYS A 1 108 ? 2.656 -7.707 1.677 1 98.75 108 CYS A O 1
ATOM 845 N N . ASN A 1 109 ? 1.99 -7.348 3.826 1 98.81 109 ASN A N 1
ATOM 846 C CA . ASN A 1 109 ? 3.156 -8.016 4.395 1 98.81 109 ASN A CA 1
ATOM 847 C C . ASN A 1 109 ? 3.316 -9.43 3.846 1 98.81 109 ASN A C 1
ATOM 849 O O . ASN A 1 109 ? 4.414 -9.828 3.455 1 98.81 109 ASN A O 1
ATOM 853 N N . ALA A 1 110 ? 2.236 -10.141 3.873 1 98.88 110 ALA A N 1
ATOM 854 C CA . ALA A 1 110 ? 2.295 -11.523 3.412 1 98.88 110 ALA A CA 1
ATOM 855 C C . ALA A 1 110 ? 2.686 -11.594 1.938 1 98.88 110 ALA A C 1
ATOM 857 O O . ALA A 1 110 ? 3.398 -12.508 1.52 1 98.88 110 ALA A O 1
ATOM 858 N N . VAL A 1 111 ? 2.221 -10.664 1.138 1 98.88 111 VAL A N 1
ATOM 859 C CA . VAL A 1 111 ? 2.525 -10.641 -0.289 1 98.88 111 VAL A CA 1
ATOM 860 C C . VAL A 1 111 ? 4.008 -10.336 -0.498 1 98.88 111 VAL A C 1
ATOM 862 O O . VAL A 1 111 ? 4.668 -10.977 -1.32 1 98.88 111 VAL A O 1
ATOM 865 N N . VAL A 1 112 ? 4.566 -9.344 0.251 1 98.81 112 VAL A N 1
ATOM 866 C CA . VAL A 1 112 ? 5.992 -9.047 0.172 1 98.81 112 VAL A CA 1
ATOM 867 C C . VAL A 1 112 ? 6.805 -10.297 0.495 1 98.81 112 VAL A C 1
ATOM 869 O O . VAL A 1 112 ? 7.703 -10.672 -0.261 1 98.81 112 VAL A O 1
ATOM 872 N N . GLU A 1 113 ? 6.469 -10.914 1.62 1 98.75 113 GLU A N 1
ATOM 873 C CA . GLU A 1 113 ? 7.191 -12.117 2.027 1 98.75 113 GLU A CA 1
ATOM 874 C C . GLU A 1 113 ? 7.082 -13.211 0.971 1 98.75 113 GLU A C 1
ATOM 876 O O . GLU A 1 113 ? 8.07 -13.883 0.667 1 98.75 113 GLU A O 1
ATOM 881 N N . GLY A 1 114 ? 5.855 -13.391 0.424 1 98.81 114 GLY A N 1
ATOM 882 C CA . GLY A 1 114 ? 5.668 -14.359 -0.639 1 98.81 114 GLY A CA 1
ATOM 883 C C . GLY A 1 114 ? 6.531 -14.086 -1.856 1 98.81 114 GLY A C 1
ATOM 884 O O . GLY A 1 114 ? 7.062 -15.016 -2.465 1 98.81 114 GLY A O 1
ATOM 885 N N . CYS A 1 115 ? 6.633 -12.852 -2.264 1 98.75 115 CYS A N 1
ATOM 886 C CA . CYS A 1 115 ? 7.48 -12.469 -3.387 1 98.75 115 CYS A CA 1
ATOM 887 C C . CYS A 1 115 ? 8.945 -12.789 -3.1 1 98.75 115 CYS A C 1
ATOM 889 O O . CYS A 1 115 ? 9.641 -13.336 -3.957 1 98.75 115 CYS A O 1
ATOM 891 N N . LEU A 1 116 ? 9.43 -12.422 -1.904 1 98.31 116 LEU A N 1
ATOM 892 C CA . LEU A 1 116 ? 10.82 -12.664 -1.538 1 98.31 116 LEU A CA 1
ATOM 893 C C . LEU A 1 116 ? 11.117 -14.156 -1.493 1 98.31 116 LEU A C 1
ATOM 895 O O . LEU A 1 116 ? 12.195 -14.594 -1.916 1 98.31 116 LEU A O 1
ATOM 899 N N . LEU A 1 117 ? 10.195 -14.914 -0.996 1 98.5 117 LEU A N 1
ATOM 900 C CA . LEU A 1 117 ? 10.359 -16.359 -0.954 1 98.5 117 LEU A CA 1
ATOM 901 C C . LEU A 1 117 ? 10.344 -16.953 -2.359 1 98.5 117 LEU A C 1
ATOM 903 O O . LEU A 1 117 ? 11.062 -17.922 -2.641 1 98.5 117 LEU A O 1
ATOM 907 N N . ALA A 1 118 ? 9.5 -16.406 -3.232 1 98.62 118 ALA A N 1
ATOM 908 C CA . ALA A 1 118 ? 9.523 -16.828 -4.629 1 98.62 118 ALA A CA 1
ATOM 909 C C . ALA A 1 118 ? 10.906 -16.625 -5.246 1 98.62 118 ALA A C 1
ATOM 911 O O . ALA A 1 118 ? 11.43 -17.5 -5.922 1 98.62 118 ALA A O 1
ATOM 912 N N . PHE A 1 119 ? 11.484 -15.453 -5.012 1 98 119 PHE A N 1
ATOM 913 C CA . PHE A 1 119 ? 12.836 -15.203 -5.484 1 98 119 PHE A CA 1
ATOM 914 C C . PHE A 1 119 ? 13.805 -16.25 -4.93 1 98 119 PHE A C 1
ATOM 916 O O . PHE A 1 119 ? 14.617 -16.797 -5.668 1 98 119 PHE A O 1
ATOM 923 N N . LYS A 1 120 ? 13.695 -16.516 -3.654 1 97.38 120 LYS A N 1
ATOM 924 C CA . LYS A 1 120 ? 14.609 -17.438 -2.984 1 97.38 120 LYS A 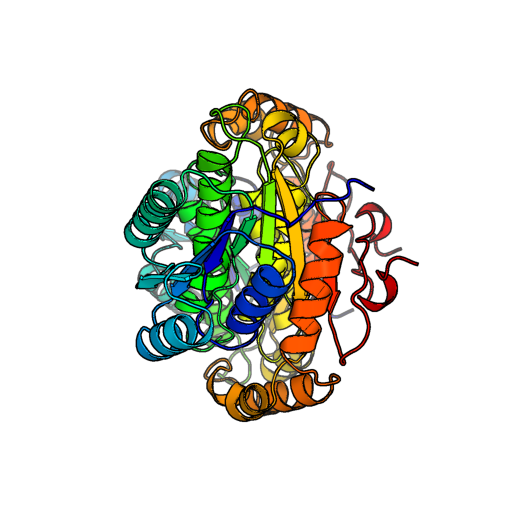CA 1
ATOM 925 C C . LYS A 1 120 ? 14.594 -18.812 -3.643 1 97.38 120 LYS A C 1
ATOM 927 O O . LYS A 1 120 ? 15.641 -19.422 -3.838 1 97.38 120 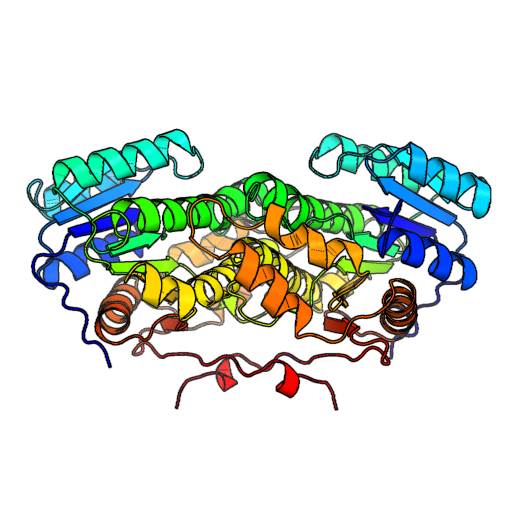LYS A O 1
ATOM 932 N N . TYR A 1 121 ? 13.445 -19.219 -4.082 1 98.06 121 TYR A N 1
ATOM 933 C CA . TYR A 1 121 ? 13.328 -20.609 -4.469 1 98.06 121 TYR A CA 1
ATOM 934 C C . TYR A 1 121 ? 13.266 -20.766 -5.984 1 98.06 121 TYR A C 1
ATOM 936 O O . TYR A 1 121 ? 13.469 -21.859 -6.516 1 98.06 121 TYR A O 1
ATOM 944 N N . MET A 1 122 ? 12.992 -19.672 -6.703 1 98.31 122 MET A N 1
ATOM 945 C CA . MET A 1 122 ? 12.75 -19.797 -8.133 1 98.31 122 MET A CA 1
ATOM 946 C C . MET A 1 122 ? 13.875 -19.156 -8.938 1 98.31 122 MET A C 1
ATOM 948 O O . MET A 1 122 ? 14.031 -19.422 -10.133 1 98.31 122 MET A O 1
ATOM 952 N N . SER A 1 123 ? 14.609 -18.266 -8.305 1 97.12 123 SER A N 1
ATOM 953 C CA . SER A 1 123 ? 15.547 -17.422 -9.039 1 97.12 123 SER A CA 1
ATOM 954 C C . SER A 1 123 ? 16.656 -18.25 -9.68 1 97.12 123 SER A C 1
ATOM 956 O O . SER A 1 123 ? 17.203 -19.156 -9.047 1 97.12 123 SER A O 1
ATOM 958 N N . LYS A 1 124 ? 17.078 -17.828 -10.82 1 95.94 124 LYS A N 1
ATOM 959 C CA . LYS A 1 124 ? 18.141 -18.516 -11.547 1 95.94 124 LYS A CA 1
ATOM 960 C C . LYS A 1 124 ? 19.484 -18.359 -10.828 1 95.94 124 LYS A C 1
ATOM 962 O O . LYS A 1 124 ? 20.297 -19.281 -10.797 1 95.94 124 LYS A O 1
ATOM 967 N N . HIS A 1 125 ? 19.719 -17.234 -10.242 1 89.06 125 HIS A N 1
ATOM 968 C CA . HIS A 1 125 ? 21 -16.984 -9.609 1 89.06 125 HIS A CA 1
ATOM 969 C C . HIS A 1 125 ? 21.141 -17.766 -8.305 1 89.06 125 HIS A C 1
ATOM 971 O O . HIS A 1 125 ? 22.25 -17.906 -7.777 1 89.06 125 HIS A O 1
ATOM 977 N N . TYR A 1 126 ? 20.109 -18.406 -7.832 1 90.25 126 TYR A N 1
ATOM 978 C CA . TYR A 1 126 ? 20.141 -19.297 -6.68 1 90.25 126 TYR A CA 1
ATOM 979 C C . TYR A 1 126 ? 19.922 -20.75 -7.105 1 90.25 126 TYR A C 1
ATOM 981 O O . TYR A 1 126 ? 19.625 -21.609 -6.273 1 90.25 126 TYR A O 1
ATOM 989 N N . GLY A 1 127 ? 19.922 -20.922 -8.438 1 91.06 127 GLY A N 1
ATOM 990 C CA . GLY A 1 127 ? 19.859 -22.297 -8.93 1 91.06 127 GLY A CA 1
ATOM 991 C C . GLY A 1 127 ? 18.469 -22.703 -9.391 1 91.06 127 GLY A C 1
ATOM 992 O O . GLY A 1 127 ? 18.266 -23.844 -9.805 1 91.06 127 GLY A O 1
ATOM 993 N N . GLY A 1 128 ? 17.547 -21.797 -9.305 1 93.94 128 GLY A N 1
ATOM 994 C CA . GLY A 1 128 ? 16.203 -22.094 -9.805 1 93.94 128 GLY A CA 1
ATOM 995 C C . GLY A 1 128 ? 16.078 -21.906 -11.305 1 93.94 128 GLY A C 1
ATOM 996 O O . GLY A 1 128 ? 17.078 -21.703 -12 1 93.94 128 GLY A O 1
ATOM 997 N N . ASN A 1 129 ? 14.859 -22.109 -11.828 1 94.31 129 ASN A N 1
ATOM 998 C CA . ASN A 1 129 ? 14.617 -22.031 -13.266 1 94.31 129 ASN A CA 1
ATOM 999 C C . ASN A 1 129 ? 13.844 -20.766 -13.633 1 94.31 129 ASN A C 1
ATOM 1001 O O . ASN A 1 129 ? 13.43 -20.594 -14.781 1 94.31 129 ASN A O 1
ATOM 1005 N N . GLY A 1 130 ? 13.695 -19.875 -12.742 1 97.38 130 GLY A N 1
ATOM 1006 C CA . GLY A 1 130 ? 12.758 -18.781 -12.961 1 97.38 130 GLY A CA 1
ATOM 1007 C C . GLY A 1 130 ? 11.312 -19.203 -12.781 1 97.38 130 GLY A C 1
ATOM 1008 O O . GLY A 1 130 ? 11.023 -20.25 -12.219 1 97.38 130 GLY A O 1
ATOM 1009 N N . GLY A 1 131 ? 10.414 -18.297 -13.18 1 98.06 131 GLY A N 1
ATOM 1010 C CA . GLY A 1 131 ? 9 -18.609 -13.039 1 98.06 131 GLY A CA 1
ATOM 1011 C C . GLY A 1 131 ? 8.125 -17.359 -13.07 1 98.06 131 GLY A C 1
ATOM 1012 O O . GLY A 1 131 ? 8.477 -16.359 -13.695 1 98.06 131 GLY A O 1
ATOM 1013 N N . VAL A 1 132 ? 6.902 -17.531 -12.531 1 98.56 132 VAL A N 1
ATOM 1014 C CA . VAL A 1 132 ? 5.922 -16.453 -12.547 1 98.56 132 VAL A CA 1
ATOM 1015 C C . VAL A 1 132 ? 5.344 -16.266 -11.148 1 98.56 132 VAL A C 1
ATOM 1017 O O . VAL A 1 132 ? 5 -17.234 -10.469 1 98.56 132 VAL A O 1
ATOM 1020 N N . VAL A 1 133 ? 5.387 -15.031 -10.711 1 98.88 133 VAL A N 1
ATOM 1021 C CA . VAL A 1 133 ? 4.68 -14.641 -9.492 1 98.88 133 VAL A CA 1
ATOM 1022 C C . VAL A 1 133 ? 3.449 -13.82 -9.859 1 98.88 133 VAL A C 1
ATOM 1024 O O . VAL A 1 133 ? 3.535 -12.875 -10.648 1 98.88 133 VAL A O 1
ATOM 1027 N N . VAL A 1 134 ? 2.311 -14.195 -9.367 1 98.88 134 VAL A N 1
ATOM 1028 C CA . VAL A 1 134 ? 1.077 -13.438 -9.531 1 98.88 134 VAL A CA 1
ATOM 1029 C C . VAL A 1 134 ? 0.647 -12.867 -8.18 1 98.88 134 VAL A C 1
ATOM 1031 O O . VAL A 1 134 ? 0.482 -13.609 -7.207 1 98.88 134 VAL A O 1
ATOM 1034 N N . ASN A 1 135 ? 0.543 -11.586 -8.102 1 98.81 135 ASN A N 1
ATOM 1035 C CA . ASN A 1 135 ? -0.003 -10.93 -6.922 1 98.81 135 ASN A CA 1
ATOM 1036 C C . ASN A 1 135 ? -1.45 -10.5 -7.137 1 98.81 135 ASN A C 1
ATOM 1038 O O . ASN A 1 135 ? -1.791 -9.961 -8.188 1 98.81 135 ASN A O 1
ATOM 1042 N N . ALA A 1 136 ? -2.248 -10.758 -6.152 1 96.94 136 ALA A N 1
ATOM 1043 C CA . ALA A 1 136 ? -3.674 -10.461 -6.246 1 96.94 136 ALA A CA 1
ATOM 1044 C C . ALA A 1 136 ? -3.951 -8.992 -5.961 1 96.94 136 ALA A C 1
ATOM 1046 O O . ALA A 1 136 ? -3.891 -8.555 -4.809 1 96.94 136 ALA A O 1
ATOM 1047 N N . GLY A 1 137 ? -4.281 -8.305 -6.988 1 95.81 137 GLY A N 1
ATOM 1048 C CA . GLY A 1 137 ? -4.789 -6.949 -6.852 1 95.81 137 GLY A CA 1
ATOM 1049 C C . GLY A 1 137 ? -6.305 -6.883 -6.797 1 95.81 137 GLY A C 1
ATOM 1050 O O . GLY A 1 137 ? -6.941 -7.719 -6.152 1 95.81 137 GLY A O 1
ATOM 1051 N N . SER A 1 138 ? -6.887 -5.891 -7.23 1 92.31 138 SER A N 1
ATOM 1052 C CA . SER A 1 138 ? -8.305 -5.582 -7.355 1 92.31 138 SER A CA 1
ATOM 1053 C C . SER A 1 138 ? -8.547 -4.473 -8.375 1 92.31 138 SER A C 1
ATOM 1055 O O . SER A 1 138 ? -7.617 -3.742 -8.727 1 92.31 138 SER A O 1
ATOM 1057 N N . ILE A 1 139 ? -9.703 -4.418 -8.922 1 88.94 139 ILE A N 1
ATOM 1058 C CA . ILE A 1 139 ? -10.047 -3.232 -9.703 1 88.94 139 ILE A CA 1
ATOM 1059 C C . ILE A 1 139 ? -9.844 -1.979 -8.859 1 88.94 139 ILE A C 1
ATOM 1061 O O . ILE A 1 139 ? -9.672 -0.881 -9.391 1 88.94 139 ILE A O 1
ATOM 1065 N N . LEU A 1 140 ? -9.797 -2.104 -7.605 1 86.88 140 LEU A N 1
ATOM 1066 C CA . LEU A 1 140 ? -9.586 -0.99 -6.691 1 86.88 140 LEU A CA 1
ATOM 1067 C C . LEU A 1 140 ? -8.102 -0.673 -6.555 1 86.88 140 LEU A C 1
ATOM 1069 O O . LEU A 1 140 ? -7.723 0.289 -5.879 1 86.88 140 LEU A O 1
ATOM 1073 N N . SER A 1 141 ? -7.27 -1.403 -7.176 1 85.06 141 SER A N 1
ATOM 1074 C CA . SER A 1 141 ? -5.844 -1.1 -7.246 1 85.06 141 SER A CA 1
ATOM 1075 C C . SER A 1 141 ? -5.586 0.149 -8.086 1 85.06 141 SER A C 1
ATOM 1077 O O . SER A 1 141 ? -4.496 0.721 -8.031 1 85.06 141 SER A O 1
ATOM 1079 N N . LEU A 1 142 ? -6.574 0.533 -8.766 1 82.69 142 LEU A N 1
ATOM 1080 C CA . LEU A 1 142 ? -6.336 1.496 -9.836 1 82.69 142 LEU A CA 1
ATOM 1081 C C . LEU A 1 142 ? -7.27 2.695 -9.703 1 82.69 142 LEU A C 1
ATOM 1083 O O . LEU A 1 142 ? -7.398 3.492 -10.633 1 82.69 142 LEU A O 1
ATOM 1087 N N . ARG A 1 143 ? -7.98 2.711 -8.648 1 82.75 143 ARG A N 1
ATOM 1088 C CA . ARG A 1 143 ? -8.922 3.803 -8.43 1 82.75 143 ARG A CA 1
ATOM 1089 C C . ARG A 1 143 ? -9.133 4.062 -6.945 1 82.75 143 ARG A C 1
ATOM 1091 O O . ARG A 1 143 ? -8.703 3.27 -6.105 1 82.75 143 ARG A O 1
ATOM 1098 N N . GLU A 1 144 ? -9.828 5.219 -6.707 1 85.25 144 GLU A N 1
ATOM 1099 C CA . GLU A 1 144 ? -10.258 5.496 -5.34 1 85.25 144 GLU A CA 1
ATOM 1100 C C . GLU A 1 144 ? -11.625 4.879 -5.059 1 85.25 144 GLU A C 1
ATOM 1102 O O . GLU A 1 144 ? -12.398 4.625 -5.98 1 85.25 144 GLU A O 1
ATOM 1107 N N . PHE A 1 145 ? -11.836 4.645 -3.787 1 87.62 145 PHE A N 1
ATOM 1108 C CA . PHE A 1 145 ? -13.094 4.023 -3.391 1 87.62 145 PHE A CA 1
ATOM 1109 C C . PHE A 1 145 ? -13.445 4.387 -1.952 1 87.62 145 PHE A C 1
ATOM 1111 O O . PHE A 1 145 ? -12.703 4.051 -1.024 1 87.62 145 PHE A O 1
ATOM 1118 N N . SER A 1 146 ? -14.594 4.961 -1.761 1 89.88 146 SER A N 1
ATOM 1119 C CA . SER A 1 146 ? -14.961 5.492 -0.452 1 89.88 146 SER A CA 1
ATOM 1120 C C . SER A 1 146 ? -15.32 4.375 0.519 1 89.88 146 SER A C 1
ATOM 1122 O O . SER A 1 146 ? -15.031 4.469 1.715 1 89.88 146 SER A O 1
ATOM 1124 N N . GLY A 1 147 ? -15.844 3.348 0.047 1 92.5 147 GLY A N 1
ATOM 1125 C CA . GLY A 1 147 ? -16.438 2.332 0.901 1 92.5 147 GLY A CA 1
ATOM 1126 C C . GLY A 1 147 ? -15.414 1.524 1.673 1 92.5 147 GLY A C 1
ATOM 1127 O O . GLY A 1 147 ? -15.727 0.954 2.721 1 92.5 147 GLY A O 1
ATOM 1128 N N . CYS A 1 148 ? -14.242 1.439 1.181 1 95.06 148 CYS A N 1
ATOM 1129 C CA . CYS A 1 148 ? -13.172 0.681 1.814 1 95.06 148 CYS A CA 1
ATOM 1130 C C . CYS A 1 148 ? -11.812 1.304 1.515 1 95.06 148 CYS A C 1
ATOM 1132 O O . CYS A 1 148 ? -10.992 0.707 0.817 1 95.06 148 CYS A O 1
ATOM 1134 N N . PRO A 1 149 ? -11.555 2.459 2.123 1 97.56 149 PRO A N 1
ATOM 1135 C CA . PRO A 1 149 ? -10.367 3.242 1.772 1 97.56 149 PRO A CA 1
ATOM 1136 C C . PRO A 1 149 ? -9.07 2.516 2.098 1 97.56 149 PRO A C 1
ATOM 1138 O O . PRO A 1 149 ? -8.102 2.598 1.332 1 97.56 149 PRO A O 1
ATOM 1141 N N . ILE A 1 150 ? -8.992 1.818 3.246 1 98.38 150 ILE A N 1
ATOM 1142 C CA . ILE A 1 150 ? -7.75 1.162 3.648 1 98.38 150 ILE A CA 1
ATOM 1143 C C . ILE A 1 150 ? -7.496 -0.049 2.754 1 98.38 150 ILE A C 1
ATOM 1145 O O . ILE A 1 150 ? -6.367 -0.269 2.305 1 98.38 150 ILE A O 1
ATOM 1149 N N . TYR A 1 151 ? -8.555 -0.819 2.402 1 97.38 151 TYR A N 1
ATOM 1150 C CA . TYR A 1 151 ? -8.43 -1.89 1.42 1 97.38 151 TYR A CA 1
ATOM 1151 C C . TYR A 1 151 ? -7.883 -1.36 0.102 1 97.38 151 TYR A C 1
ATOM 1153 O O . TYR A 1 151 ? -6.969 -1.951 -0.478 1 97.38 151 TYR A O 1
ATOM 1161 N N . THR A 1 152 ? -8.461 -0.248 -0.35 1 97.38 152 THR A N 1
ATOM 1162 C CA . THR A 1 152 ? -8.016 0.378 -1.59 1 97.38 152 THR A CA 1
ATOM 1163 C C . THR A 1 152 ? -6.523 0.697 -1.528 1 97.38 152 THR A C 1
ATOM 1165 O O . THR A 1 152 ? -5.789 0.449 -2.488 1 97.38 152 THR A O 1
ATOM 1168 N N . GLY A 1 153 ? -6.047 1.22 -0.395 1 98.12 153 GLY A N 1
ATOM 1169 C CA . GLY A 1 153 ? -4.621 1.442 -0.206 1 98.12 153 GLY A CA 1
ATOM 1170 C C . GLY A 1 153 ? -3.791 0.186 -0.389 1 98.12 153 GLY A C 1
ATOM 1171 O O . GLY A 1 153 ? -2.775 0.202 -1.088 1 98.12 153 GLY A O 1
ATOM 1172 N N . THR A 1 154 ? -4.215 -0.944 0.207 1 98.5 154 THR A N 1
ATOM 1173 C CA . THR A 1 154 ? -3.471 -2.193 0.116 1 98.5 154 THR A CA 1
ATOM 1174 C C . THR A 1 154 ? -3.377 -2.664 -1.333 1 98.5 154 THR A C 1
ATOM 1176 O O . THR A 1 154 ? -2.365 -3.238 -1.741 1 98.5 154 THR A O 1
ATOM 1179 N N . LYS A 1 155 ? -4.43 -2.455 -2.037 1 97.62 155 LYS A N 1
ATOM 1180 C CA . LYS A 1 155 ? -4.445 -2.947 -3.41 1 97.62 155 LYS A CA 1
ATOM 1181 C C . LYS A 1 155 ? -3.611 -2.051 -4.324 1 97.62 155 LYS A C 1
ATOM 1183 O O . LYS A 1 155 ? -3.008 -2.525 -5.289 1 97.62 155 LYS A O 1
ATOM 1188 N N . HIS A 1 156 ? -3.525 -0.758 -4.043 1 96.38 156 HIS A N 1
ATOM 1189 C CA . HIS A 1 156 ? -2.549 0.097 -4.707 1 96.38 156 HIS A CA 1
ATOM 1190 C C . HIS A 1 156 ? -1.125 -0.352 -4.402 1 96.38 156 HIS A C 1
ATOM 1192 O O . HIS A 1 156 ? -0.266 -0.354 -5.285 1 96.38 156 HIS A O 1
ATOM 1198 N N . PHE A 1 157 ? -0.898 -0.698 -3.154 1 98.31 157 PHE A N 1
ATOM 1199 C CA . PHE A 1 157 ? 0.39 -1.232 -2.73 1 98.31 157 PHE A CA 1
ATOM 1200 C C . PHE A 1 157 ? 0.837 -2.361 -3.652 1 98.31 157 PHE A C 1
ATOM 1202 O O . PHE A 1 157 ? 1.992 -2.398 -4.082 1 98.31 157 PHE A O 1
ATOM 1209 N N . ILE A 1 158 ? -0.049 -3.232 -4.004 1 98.31 158 ILE A N 1
ATOM 1210 C CA . ILE A 1 158 ? 0.236 -4.426 -4.797 1 98.31 158 ILE A CA 1
ATOM 1211 C C . ILE A 1 158 ? 0.726 -4.016 -6.184 1 98.31 158 ILE A C 1
ATOM 1213 O O . ILE A 1 158 ? 1.689 -4.586 -6.703 1 98.31 158 ILE A O 1
ATOM 1217 N N . VAL A 1 159 ? 0.097 -3.051 -6.781 1 95.44 159 VAL A N 1
ATOM 1218 C CA . VAL A 1 159 ? 0.474 -2.625 -8.125 1 95.44 159 VAL A CA 1
ATOM 1219 C C . VAL A 1 159 ? 1.879 -2.027 -8.102 1 95.44 159 VAL A C 1
ATOM 1221 O O . VAL A 1 159 ? 2.729 -2.395 -8.914 1 95.44 159 VAL A O 1
ATOM 1224 N N . GLY A 1 160 ? 2.135 -1.104 -7.164 1 95.88 160 GLY A N 1
ATOM 1225 C CA . GLY A 1 160 ? 3.461 -0.515 -7.055 1 95.88 160 GLY A CA 1
ATOM 1226 C C . GLY A 1 160 ? 4.551 -1.541 -6.82 1 95.88 160 GLY A C 1
ATOM 1227 O O . GLY A 1 160 ? 5.609 -1.486 -7.453 1 95.88 160 GLY A O 1
ATOM 1228 N N . LEU A 1 161 ? 4.273 -2.494 -5.953 1 98.06 161 LEU A N 1
ATOM 1229 C CA . LEU A 1 161 ? 5.207 -3.561 -5.613 1 98.06 161 LEU A CA 1
ATOM 1230 C C . LEU A 1 161 ? 5.5 -4.434 -6.828 1 98.06 161 LEU A C 1
ATOM 1232 O O . LEU A 1 161 ? 6.664 -4.66 -7.172 1 98.06 161 LEU A O 1
ATOM 1236 N N . THR A 1 162 ? 4.43 -4.863 -7.473 1 97.88 162 THR A N 1
ATOM 1237 C CA . THR A 1 162 ? 4.543 -5.816 -8.57 1 97.88 162 THR A CA 1
ATOM 1238 C C . THR A 1 162 ? 5.27 -5.195 -9.758 1 97.88 162 THR A C 1
ATOM 1240 O O . THR A 1 162 ? 6.16 -5.816 -10.344 1 97.88 162 THR A O 1
ATOM 1243 N N . LYS A 1 163 ? 4.879 -3.996 -10.07 1 96 163 LYS A N 1
ATOM 1244 C CA . LYS A 1 163 ? 5.531 -3.326 -11.188 1 96 163 LYS A CA 1
ATOM 1245 C C . LYS A 1 163 ? 7.012 -3.088 -10.898 1 96 163 LYS A C 1
ATOM 1247 O O . LYS A 1 163 ? 7.844 -3.148 -11.805 1 96 163 LYS A O 1
ATOM 1252 N N . SER A 1 164 ? 7.348 -2.832 -9.664 1 97.06 164 SER A N 1
ATOM 1253 C CA . SER A 1 164 ? 8.742 -2.582 -9.297 1 97.06 164 SER A CA 1
ATOM 1254 C C . SER A 1 164 ? 9.562 -3.867 -9.336 1 97.06 164 SER A C 1
ATOM 1256 O O . SER A 1 164 ? 10.672 -3.887 -9.867 1 97.06 164 SER A O 1
ATOM 1258 N N . PHE A 1 165 ? 9.023 -4.949 -8.812 1 97.81 165 PHE A N 1
ATOM 1259 C CA . PHE A 1 165 ? 9.68 -6.242 -8.961 1 97.81 165 PHE A CA 1
ATOM 1260 C C . PHE A 1 165 ? 9.688 -6.688 -10.414 1 97.81 165 PHE A C 1
ATOM 1262 O O . PHE A 1 165 ? 10.492 -7.527 -10.812 1 97.81 165 PHE A O 1
ATOM 1269 N N . GLY A 1 166 ? 8.766 -6.125 -11.211 1 97.25 166 GLY A N 1
ATOM 1270 C CA . GLY A 1 166 ? 8.625 -6.469 -12.617 1 97.25 166 GLY A CA 1
ATOM 1271 C C . GLY A 1 166 ? 9.531 -5.66 -13.523 1 97.25 166 GLY A C 1
ATOM 1272 O O . GLY A 1 166 ? 9.25 -5.512 -14.719 1 97.25 166 GLY A O 1
ATOM 1273 N N . THR A 1 167 ? 10.508 -5.023 -12.984 1 95.69 167 THR A N 1
ATOM 1274 C CA . THR A 1 167 ? 11.469 -4.281 -13.797 1 95.69 167 THR A CA 1
ATOM 1275 C C . THR A 1 167 ? 12.484 -5.223 -14.43 1 95.69 167 THR A C 1
ATOM 1277 O O . THR A 1 167 ? 12.68 -6.344 -13.953 1 95.69 167 THR A O 1
ATOM 1280 N N . PRO A 1 168 ? 13.203 -4.75 -15.492 1 96.12 168 PRO A N 1
ATOM 1281 C CA . PRO A 1 168 ? 14.164 -5.602 -16.188 1 96.12 168 PRO A CA 1
ATOM 1282 C C . PRO A 1 168 ? 15.273 -6.113 -15.281 1 96.12 168 PRO A C 1
ATOM 1284 O O . PRO A 1 168 ? 15.758 -7.234 -15.453 1 96.12 168 PRO A O 1
ATOM 1287 N N . TYR A 1 169 ? 15.68 -5.379 -14.32 1 95.94 169 TYR A N 1
ATOM 1288 C CA . TYR A 1 169 ? 16.75 -5.797 -13.422 1 95.94 169 TYR A CA 1
ATOM 1289 C C . TYR A 1 169 ? 16.438 -7.137 -12.773 1 95.94 169 TYR A C 1
ATOM 1291 O O . TYR A 1 169 ? 17.219 -8.078 -12.844 1 95.94 169 TYR A O 1
ATOM 1299 N N . PHE A 1 170 ? 15.273 -7.195 -12.156 1 97.06 170 PHE A N 1
ATOM 1300 C CA . PHE A 1 170 ? 14.914 -8.406 -11.43 1 97.06 170 PHE A CA 1
ATOM 1301 C C . PHE A 1 170 ? 14.695 -9.57 -12.391 1 97.06 170 PHE A C 1
ATOM 1303 O O . PHE A 1 170 ? 15.133 -10.695 -12.125 1 97.06 170 PHE A O 1
ATOM 1310 N N . LEU A 1 171 ? 14.023 -9.273 -13.492 1 97.25 171 LEU A N 1
ATOM 1311 C CA . LEU A 1 171 ? 13.781 -10.336 -14.461 1 97.25 171 LEU A CA 1
ATOM 1312 C C . LEU A 1 171 ? 15.102 -10.914 -14.977 1 97.25 171 LEU A C 1
ATOM 1314 O O . LEU A 1 171 ? 15.273 -12.133 -15.016 1 97.25 171 LEU A O 1
ATOM 1318 N N . ASN A 1 172 ? 15.977 -10.008 -15.375 1 96.75 172 ASN A N 1
ATOM 1319 C CA . ASN A 1 172 ? 17.25 -10.438 -15.953 1 96.75 172 ASN A CA 1
ATOM 1320 C C . ASN A 1 172 ? 18.078 -11.234 -14.945 1 96.75 172 ASN A C 1
ATOM 1322 O O . ASN A 1 172 ? 18.766 -12.188 -15.305 1 96.75 172 ASN A O 1
ATOM 1326 N N . LEU A 1 173 ? 18.016 -10.883 -13.719 1 96.19 173 LEU A N 1
ATOM 1327 C CA . LEU A 1 173 ? 18.797 -11.531 -12.672 1 96.19 173 LEU A CA 1
ATOM 1328 C C . LEU A 1 173 ? 18.188 -12.867 -12.273 1 96.19 173 LEU A C 1
ATOM 1330 O O . LEU A 1 173 ? 18.906 -13.852 -12.07 1 96.19 173 LEU A O 1
ATOM 1334 N N . THR A 1 174 ? 16.859 -12.969 -12.219 1 97.31 174 THR A N 1
ATOM 1335 C CA . THR A 1 174 ? 16.234 -14.062 -11.5 1 97.31 174 THR A CA 1
ATOM 1336 C C . THR A 1 174 ? 15.461 -14.969 -12.461 1 97.31 174 THR A C 1
ATOM 1338 O O . THR A 1 174 ? 15.148 -16.109 -12.125 1 97.31 174 THR A O 1
ATOM 1341 N N . GLY A 1 175 ? 15.047 -14.414 -13.594 1 97.5 175 GLY A N 1
ATOM 1342 C CA . GLY A 1 175 ? 14.164 -15.141 -14.5 1 97.5 175 GLY A CA 1
ATOM 1343 C C . GLY A 1 175 ? 12.742 -15.227 -13.992 1 97.5 175 GLY A C 1
ATOM 1344 O O . GLY A 1 175 ? 11.938 -16.016 -14.508 1 97.5 175 GLY A O 1
ATOM 1345 N N . VAL A 1 176 ? 12.445 -14.484 -12.953 1 97.94 176 VAL A N 1
ATOM 1346 C CA . VAL A 1 176 ? 11.102 -14.508 -12.383 1 97.94 176 VAL A CA 1
ATOM 1347 C C . VAL A 1 176 ? 10.297 -13.32 -12.898 1 97.94 176 VAL A C 1
ATOM 1349 O O . VAL A 1 176 ? 10.727 -12.164 -12.766 1 97.94 176 VAL A O 1
ATOM 1352 N N . ARG A 1 177 ? 9.148 -13.602 -13.492 1 97.94 177 ARG A N 1
ATOM 1353 C CA . ARG A 1 177 ? 8.211 -12.578 -13.953 1 97.94 177 ARG A CA 1
ATOM 1354 C C . ARG A 1 177 ? 7.176 -12.258 -12.875 1 97.94 177 ARG A C 1
ATOM 1356 O O . ARG A 1 177 ? 6.727 -13.156 -12.156 1 97.94 177 ARG A O 1
ATOM 1363 N N . PHE A 1 178 ? 6.812 -11 -12.844 1 98.5 178 PHE A N 1
ATOM 1364 C CA . PHE A 1 178 ? 5.793 -10.562 -11.898 1 98.5 178 PHE A CA 1
ATOM 1365 C C . PHE A 1 178 ? 4.566 -10.039 -12.641 1 98.5 178 PHE A C 1
ATOM 1367 O O . PHE A 1 178 ? 4.691 -9.242 -13.57 1 98.5 178 PHE A O 1
ATOM 1374 N N . LEU A 1 179 ? 3.369 -10.5 -12.211 1 98.31 179 LEU A N 1
ATOM 1375 C CA . LEU A 1 179 ? 2.094 -10.094 -12.797 1 98.31 179 LEU A CA 1
ATOM 1376 C C . LEU A 1 179 ? 1.092 -9.727 -11.703 1 98.31 179 LEU A C 1
ATOM 1378 O O . LEU A 1 179 ? 1.125 -10.289 -10.609 1 98.31 179 LEU A O 1
ATOM 1382 N N . THR A 1 180 ? 0.225 -8.789 -12.016 1 98 180 THR A N 1
ATOM 1383 C CA . THR A 1 180 ? -0.865 -8.43 -11.109 1 98 180 THR A CA 1
ATOM 1384 C C . THR A 1 180 ? -2.213 -8.812 -11.719 1 98 180 THR A C 1
ATOM 1386 O O . THR A 1 180 ? -2.533 -8.414 -12.836 1 98 180 THR A O 1
ATOM 1389 N N . MET A 1 181 ? -3.018 -9.602 -11.031 1 98.38 181 MET A N 1
ATOM 1390 C CA . MET A 1 181 ? -4.41 -9.859 -11.383 1 98.38 181 MET A CA 1
ATOM 1391 C C . MET A 1 181 ? -5.348 -8.945 -10.602 1 98.38 181 MET A C 1
ATOM 1393 O O . MET A 1 181 ? -5.305 -8.906 -9.367 1 98.38 181 MET A O 1
ATOM 1397 N N . CYS A 1 182 ? -6.152 -8.219 -11.305 1 96.69 182 CYS A N 1
ATOM 1398 C CA . CYS A 1 182 ? -7.121 -7.316 -10.688 1 96.69 182 CYS A CA 1
ATOM 1399 C C . CYS A 1 182 ? -8.547 -7.781 -10.961 1 96.69 182 CYS A C 1
ATOM 1401 O O . CYS A 1 182 ? -9.188 -7.32 -11.906 1 96.69 182 CYS A O 1
ATOM 1403 N N . PRO A 1 183 ? -9.078 -8.57 -10.086 1 96.62 183 PRO A N 1
ATOM 1404 C CA . PRO A 1 183 ? -10.469 -9 -10.25 1 96.62 183 PRO A CA 1
ATOM 1405 C C . PRO A 1 183 ? -11.469 -7.895 -9.914 1 96.62 183 PRO A C 1
ATOM 1407 O O . PRO A 1 183 ? -11.227 -7.102 -9 1 96.62 183 PRO A O 1
ATOM 1410 N N . GLY A 1 184 ? -12.523 -7.816 -10.641 1 93.94 184 GLY A N 1
ATOM 1411 C CA . GLY A 1 184 ? -13.68 -7.035 -10.25 1 93.94 184 GLY A CA 1
ATOM 1412 C C . GLY A 1 184 ? -14.562 -7.746 -9.234 1 93.94 184 GLY A C 1
ATOM 1413 O O . GLY A 1 184 ? -14.094 -8.625 -8.508 1 93.94 184 GLY A O 1
ATOM 1414 N N . VAL A 1 185 ? -15.766 -7.293 -9.062 1 92.25 185 VAL A N 1
ATOM 1415 C CA . VAL A 1 185 ? -16.703 -7.887 -8.109 1 92.25 185 VAL A CA 1
ATOM 1416 C C . VAL A 1 185 ? -16.922 -9.352 -8.453 1 92.25 185 VAL A C 1
ATOM 1418 O O . VAL A 1 185 ? -17.438 -9.672 -9.531 1 92.25 185 VAL A O 1
ATOM 1421 N N . THR A 1 186 ? -16.391 -10.148 -7.539 1 91 186 THR A N 1
ATOM 1422 C CA . THR A 1 186 ? -16.438 -11.586 -7.777 1 91 186 THR A CA 1
ATOM 1423 C C . THR A 1 186 ? -17.266 -12.289 -6.699 1 91 186 THR A C 1
ATOM 1425 O O . THR A 1 186 ? -17.078 -12.047 -5.508 1 91 186 THR A O 1
ATOM 1428 N N . TYR A 1 187 ? -18.188 -13.055 -6.934 1 76.38 187 TYR A N 1
ATOM 1429 C CA . TYR A 1 187 ? -19.047 -13.938 -6.156 1 76.38 187 TYR A CA 1
ATOM 1430 C C . TYR A 1 187 ? -20.016 -13.133 -5.293 1 76.38 187 TYR A C 1
ATOM 1432 O O . TYR A 1 187 ? -19.594 -12.289 -4.504 1 76.38 187 TYR A O 1
ATOM 1440 N N . THR A 1 188 ? -21.266 -13.289 -5.164 1 60.66 188 THR A N 1
ATOM 1441 C CA . THR A 1 188 ? -22.438 -12.523 -4.719 1 60.66 188 THR A CA 1
ATOM 1442 C C . THR A 1 188 ? -22.484 -12.461 -3.195 1 60.66 188 THR A C 1
ATOM 1444 O O . THR A 1 188 ? -22.75 -11.398 -2.621 1 60.66 188 THR A O 1
ATOM 1447 N N . PRO A 1 189 ? -22.281 -13.516 -2.465 1 62.38 189 PRO A N 1
ATOM 1448 C CA . PRO A 1 189 ? -22.484 -13.375 -1.021 1 62.38 189 PRO A CA 1
ATOM 1449 C C . PRO A 1 189 ? -21.516 -12.367 -0.391 1 62.38 189 PRO A C 1
ATOM 1451 O O . PRO A 1 189 ? -21.844 -11.75 0.623 1 62.38 189 PRO A O 1
ATOM 1454 N N . LEU A 1 190 ? -20.453 -12.07 -1.102 1 62.41 190 LEU A N 1
ATOM 1455 C CA . LEU A 1 190 ? -19.438 -11.164 -0.568 1 62.41 190 LEU A CA 1
ATOM 1456 C C . LEU A 1 190 ? -19.938 -9.719 -0.601 1 62.41 190 LEU A C 1
ATOM 1458 O O . LEU A 1 190 ? -19.672 -8.953 0.329 1 62.41 190 LEU A O 1
ATOM 1462 N N . ILE A 1 191 ? -20.844 -9.5 -1.467 1 69.56 191 ILE A N 1
ATOM 1463 C CA . ILE A 1 191 ? -21.297 -8.125 -1.607 1 69.56 191 ILE A CA 1
ATOM 1464 C C . ILE A 1 191 ? -22.266 -7.777 -0.473 1 69.56 191 ILE A C 1
ATOM 1466 O O . ILE A 1 191 ? -22.156 -6.719 0.146 1 69.56 191 ILE A O 1
ATOM 1470 N N . SER A 1 192 ? -23.125 -8.758 -0.219 1 72.31 192 SER A N 1
ATOM 1471 C CA . SER A 1 192 ? -24.141 -8.469 0.782 1 72.31 192 SER A CA 1
ATOM 1472 C C . SER A 1 192 ? -23.547 -8.367 2.178 1 72.31 192 SER A C 1
ATOM 1474 O O . SER A 1 192 ? -24.062 -7.652 3.037 1 72.31 192 SER A O 1
ATOM 1476 N N . GLU A 1 193 ? -22.469 -8.992 2.357 1 81.44 193 GLU A N 1
ATOM 1477 C CA . GLU A 1 193 ? -21.859 -9.016 3.686 1 81.44 193 GLU A CA 1
ATOM 1478 C C . GLU A 1 193 ? -20.734 -8 3.799 1 81.44 193 GLU A C 1
ATOM 1480 O O . GLU A 1 193 ? -20.188 -7.781 4.887 1 81.44 193 GLU A O 1
ATOM 1485 N N . ALA A 1 194 ? -20.516 -7.363 2.732 1 84.38 194 ALA A N 1
ATOM 1486 C CA . ALA A 1 194 ? -19.359 -6.477 2.697 1 84.38 194 ALA A CA 1
ATOM 1487 C C . ALA A 1 194 ? -19.5 -5.344 3.709 1 84.38 194 ALA A C 1
ATOM 1489 O O . ALA A 1 194 ? -18.5 -4.859 4.254 1 84.38 194 ALA A O 1
ATOM 1490 N N . GLY A 1 195 ? -20.734 -4.949 3.955 1 86.69 195 GLY A N 1
ATOM 1491 C CA . GLY A 1 195 ? -20.984 -3.875 4.898 1 86.69 195 GLY A CA 1
ATOM 1492 C C . GLY A 1 195 ? -20.422 -4.148 6.281 1 86.69 195 GLY A C 1
ATOM 1493 O O . GLY A 1 195 ? -20.062 -3.219 7.004 1 86.69 195 GLY A O 1
ATOM 1494 N N . ARG A 1 196 ? -20.359 -5.422 6.68 1 88.69 196 ARG A N 1
ATOM 1495 C CA . ARG A 1 196 ? -19.891 -5.809 8.008 1 88.69 196 ARG A CA 1
ATOM 1496 C C . ARG A 1 196 ? -18.391 -5.52 8.156 1 88.69 196 ARG A C 1
ATOM 1498 O O . ARG A 1 196 ? -17.875 -5.473 9.273 1 88.69 196 ARG A O 1
ATOM 1505 N N . PHE A 1 197 ? -17.75 -5.309 7.016 1 91.31 197 PHE A N 1
ATOM 1506 C CA . PHE A 1 197 ? -16.297 -5.172 7.027 1 91.31 197 PHE A CA 1
ATOM 1507 C C . PHE A 1 197 ? -15.898 -3.721 6.797 1 91.31 197 PHE A C 1
ATOM 1509 O O . PHE A 1 197 ? -14.703 -3.418 6.672 1 91.31 197 PHE A O 1
ATOM 1516 N N . ALA A 1 198 ? -16.875 -2.879 6.68 1 93.56 198 ALA A N 1
ATOM 1517 C CA . ALA A 1 198 ? -16.609 -1.458 6.488 1 93.56 198 ALA A CA 1
ATOM 1518 C C . ALA A 1 198 ? -16.078 -0.825 7.773 1 93.56 198 ALA A C 1
ATOM 1520 O O . ALA A 1 198 ? -16.156 -1.424 8.844 1 93.56 198 ALA A O 1
ATOM 1521 N N . LEU A 1 199 ? -15.336 0.361 7.668 1 95.06 199 LEU A N 1
ATOM 1522 C CA . LEU A 1 199 ? -14.891 1.119 8.828 1 95.06 199 LEU A CA 1
ATOM 1523 C C . LEU A 1 199 ? -16.031 1.315 9.82 1 95.06 199 LEU A C 1
ATOM 1525 O O . LEU A 1 199 ? -17.188 1.482 9.422 1 95.06 199 LEU A O 1
ATOM 1529 N N . THR A 1 200 ? -15.445 1.367 11.078 1 88 200 THR A N 1
ATOM 1530 C CA . THR A 1 200 ? -16.422 1.576 12.133 1 88 200 THR A CA 1
ATOM 1531 C C . THR A 1 200 ? -16.531 3.057 12.484 1 88 200 THR A C 1
ATOM 1533 O O . THR A 1 200 ? -15.602 3.826 12.242 1 88 200 THR A O 1
ATOM 1536 N N . ASP A 1 201 ? -17.656 3.639 12.562 1 87.62 201 ASP A N 1
ATOM 1537 C CA . ASP A 1 201 ? -17.875 4.969 13.125 1 87.62 201 ASP A CA 1
ATOM 1538 C C . ASP A 1 201 ? -18.203 5.98 12.031 1 87.62 201 ASP A C 1
ATOM 1540 O O . ASP A 1 201 ? -18.047 7.188 12.227 1 87.62 201 ASP A O 1
ATOM 1544 N N . PHE A 1 202 ? -18.312 5.52 10.914 1 93.56 202 PHE A N 1
ATOM 1545 C CA . PHE A 1 202 ? -18.734 6.383 9.812 1 93.56 202 PHE A CA 1
ATOM 1546 C C . PHE A 1 202 ? -20.141 6.027 9.359 1 93.56 202 PHE A C 1
ATOM 1548 O O . PHE A 1 202 ? -20.375 4.949 8.812 1 93.56 202 PHE A O 1
ATOM 1555 N N . PRO A 1 203 ? -21.016 6.953 9.648 1 93.44 203 PRO A N 1
ATOM 1556 C CA . PRO A 1 203 ? -22.406 6.664 9.312 1 93.44 203 PRO A CA 1
ATOM 1557 C C . PRO A 1 203 ? -22.594 6.305 7.84 1 93.44 203 PRO A C 1
ATOM 1559 O O . PRO A 1 203 ? -21.969 6.918 6.965 1 93.44 203 PRO A O 1
ATOM 1562 N N . LYS A 1 204 ? -23.344 5.219 7.582 1 93.44 204 LYS A N 1
ATOM 1563 C CA . LYS A 1 204 ? -23.828 4.801 6.27 1 93.44 204 LYS A CA 1
ATOM 1564 C C . LYS A 1 204 ? -22.688 4.262 5.406 1 93.44 204 LYS A C 1
ATOM 1566 O O . LYS A 1 204 ? -22.891 3.936 4.234 1 93.44 204 LYS A O 1
ATOM 1571 N N . ILE A 1 205 ? -21.484 4.211 5.918 1 93.94 205 ILE A N 1
ATOM 1572 C CA . ILE A 1 205 ? -20.359 3.766 5.105 1 93.94 205 ILE A CA 1
ATOM 1573 C C . ILE A 1 205 ? -20.594 2.332 4.637 1 93.94 205 ILE A C 1
ATOM 1575 O O . ILE A 1 205 ? -20.203 1.962 3.527 1 93.94 205 ILE A O 1
ATOM 1579 N N . ALA A 1 206 ? -21.188 1.517 5.48 1 92.62 206 ALA A N 1
ATOM 1580 C CA . ALA A 1 206 ? -21.5 0.14 5.117 1 92.62 206 ALA A CA 1
ATOM 1581 C C . ALA A 1 206 ? -22.453 0.096 3.93 1 92.62 206 ALA A C 1
ATOM 1583 O O . ALA A 1 206 ? -22.281 -0.705 3.008 1 92.62 206 ALA A O 1
ATOM 1584 N N . GLU A 1 207 ? -23.422 0.937 3.941 1 92.31 207 GLU A N 1
ATOM 1585 C CA . GLU A 1 207 ? -24.375 1.022 2.85 1 92.31 207 GLU A CA 1
ATOM 1586 C C . GLU A 1 207 ? -23.719 1.49 1.56 1 92.31 207 GLU A C 1
ATOM 1588 O O . GLU A 1 207 ? -24 0.966 0.481 1 92.31 207 GLU A O 1
ATOM 1593 N N . ILE A 1 208 ? -22.875 2.461 1.725 1 91.56 208 ILE A N 1
ATOM 1594 C CA . ILE A 1 208 ? -22.172 2.998 0.575 1 91.56 208 ILE A CA 1
ATOM 1595 C C . ILE A 1 208 ? -21.281 1.912 -0.039 1 91.56 208 ILE A C 1
ATOM 1597 O O . ILE A 1 208 ? -21.234 1.757 -1.262 1 91.56 208 ILE A O 1
ATOM 1601 N N . LEU A 1 209 ? -20.594 1.203 0.802 1 92 209 LEU A N 1
ATOM 1602 C CA . LEU A 1 209 ? -19.75 0.115 0.334 1 92 209 LEU A CA 1
ATOM 1603 C C . LEU A 1 209 ? -20.547 -0.896 -0.476 1 92 209 LEU A C 1
ATOM 1605 O O . LEU A 1 209 ? -20.156 -1.263 -1.586 1 92 209 LEU A O 1
ATOM 1609 N N . VAL A 1 210 ? -21.656 -1.325 0.056 1 91 210 VAL A N 1
ATOM 1610 C CA . VAL A 1 210 ? -22.484 -2.332 -0.584 1 91 210 VAL A CA 1
ATOM 1611 C C . VAL A 1 210 ? -23.047 -1.784 -1.898 1 91 210 VAL A C 1
ATOM 1613 O O . VAL A 1 210 ? -23.031 -2.479 -2.918 1 91 210 VAL A O 1
ATOM 1616 N N . GLN A 1 211 ? -23.453 -0.547 -1.86 1 88.88 211 GLN A N 1
ATOM 1617 C CA . GLN A 1 211 ? -24.016 0.088 -3.047 1 88.88 211 GLN A CA 1
ATOM 1618 C C . GLN A 1 211 ? -22.969 0.243 -4.141 1 88.88 211 GLN A C 1
ATOM 1620 O O . GLN A 1 211 ? -23.234 -0.047 -5.309 1 88.88 211 GLN A O 1
ATOM 1625 N N . ASP A 1 212 ? -21.812 0.714 -3.76 1 88.06 212 ASP A N 1
ATOM 1626 C CA . ASP A 1 212 ? -20.734 0.915 -4.723 1 88.06 212 ASP A CA 1
ATOM 1627 C C . ASP A 1 212 ? -20.312 -0.406 -5.367 1 88.06 212 ASP A C 1
ATOM 1629 O O . ASP A 1 212 ? -20.188 -0.493 -6.59 1 88.06 212 ASP A O 1
ATOM 1633 N N . LEU A 1 213 ? -20.094 -1.388 -4.586 1 89 213 LEU A N 1
ATOM 1634 C CA . LEU A 1 213 ? -19.719 -2.693 -5.113 1 89 213 LEU A CA 1
ATOM 1635 C C . LEU A 1 213 ? -20.812 -3.254 -6.012 1 89 213 LEU A C 1
ATOM 1637 O O . LEU A 1 213 ? -20.531 -3.883 -7.035 1 89 213 LEU A O 1
ATOM 1641 N N . GLY A 1 214 ? -22.016 -3.012 -5.59 1 88 214 GLY A N 1
ATOM 1642 C CA . GLY A 1 214 ? -23.156 -3.494 -6.348 1 88 214 GLY A CA 1
ATOM 1643 C C . GLY A 1 214 ? -23.312 -2.824 -7.703 1 88 214 GLY A C 1
ATOM 1644 O O . GLY A 1 214 ? -24.031 -3.318 -8.57 1 88 214 GLY A O 1
ATOM 1645 N N . SER A 1 215 ? -22.656 -1.698 -7.852 1 88.62 215 SER A N 1
ATOM 1646 C CA . SER A 1 215 ? -22.75 -0.954 -9.102 1 88.62 215 SER A CA 1
ATOM 1647 C C . SER A 1 215 ? -21.812 -1.517 -10.164 1 88.62 215 SER A C 1
ATOM 1649 O O . SER A 1 215 ? -21.906 -1.143 -11.336 1 88.62 215 SER A O 1
ATOM 1651 N N . TYR A 1 216 ? -20.922 -2.408 -9.852 1 89.62 216 TYR A N 1
ATOM 1652 C CA . TYR A 1 216 ? -20 -3.051 -10.797 1 89.62 216 TYR A CA 1
ATOM 1653 C C . TYR A 1 216 ? -20.562 -4.391 -11.266 1 89.62 216 TYR A C 1
ATOM 1655 O O . TYR A 1 216 ? -21.281 -5.066 -10.523 1 89.62 216 TYR A O 1
ATOM 1663 N N . PRO A 1 217 ? -20.219 -4.699 -12.539 1 90.44 217 PRO A N 1
ATOM 1664 C CA . PRO A 1 217 ? -20.703 -6 -13 1 90.44 217 PRO A CA 1
ATOM 1665 C C . PRO A 1 217 ? -20.109 -7.168 -12.211 1 90.44 217 PRO A C 1
ATOM 1667 O O . PRO A 1 217 ? -18.891 -7.223 -12 1 90.44 217 PRO A O 1
ATOM 1670 N N . ALA A 1 218 ? -20.938 -8.078 -11.812 1 91.25 218 ALA A N 1
ATOM 1671 C CA . ALA A 1 218 ? -20.516 -9.258 -11.062 1 91.25 218 ALA A CA 1
ATOM 1672 C C . ALA A 1 218 ? -19.969 -10.336 -11.992 1 91.25 218 ALA A C 1
ATOM 1674 O O . ALA A 1 218 ? -20.25 -10.32 -13.195 1 91.25 218 ALA A O 1
ATOM 1675 N N . GLN A 1 219 ? -19.141 -11.195 -11.477 1 95.06 219 GLN A N 1
ATOM 1676 C CA . GLN A 1 219 ? -18.641 -12.359 -12.211 1 95.06 219 GLN A CA 1
ATOM 1677 C C . GLN A 1 219 ? -18.438 -13.555 -11.281 1 95.06 219 GLN A C 1
ATOM 1679 O O . GLN A 1 219 ? -18.578 -13.422 -10.062 1 95.06 219 GLN A O 1
ATOM 1684 N N . GLN A 1 220 ? -18.156 -14.664 -11.852 1 94.81 220 GLN A N 1
ATOM 1685 C CA . GLN A 1 220 ? -17.859 -15.875 -11.086 1 94.81 220 GLN A CA 1
ATOM 1686 C C . GLN A 1 220 ? -16.359 -16.062 -10.914 1 94.81 220 GLN A C 1
ATOM 1688 O O . GLN A 1 220 ? -15.562 -15.57 -11.719 1 94.81 220 GLN A O 1
ATOM 1693 N N . PRO A 1 221 ? -15.969 -16.75 -9.844 1 96 221 PRO A N 1
ATOM 1694 C CA . PRO A 1 221 ? -14.539 -17 -9.648 1 96 221 PRO A CA 1
ATOM 1695 C C . PRO A 1 221 ? -13.891 -17.688 -10.844 1 96 221 PRO A C 1
ATOM 1697 O O . PRO A 1 221 ? -12.711 -17.453 -11.133 1 96 221 PRO A O 1
ATOM 1700 N N . GLU A 1 222 ? -14.641 -18.469 -11.562 1 97 222 GLU A N 1
ATOM 1701 C CA . GLU A 1 222 ? -14.148 -19.172 -12.742 1 97 222 GLU A CA 1
ATOM 1702 C C . GLU A 1 222 ? -13.672 -18.203 -13.812 1 97 222 GLU A C 1
ATOM 1704 O O . GLU A 1 222 ? -12.711 -18.484 -14.539 1 97 222 GLU A O 1
ATOM 1709 N N . ASP A 1 223 ? -14.383 -17.062 -13.898 1 97.31 223 ASP A N 1
ATOM 1710 C CA . ASP A 1 223 ? -14 -16.047 -14.875 1 97.31 223 ASP A CA 1
ATOM 1711 C C . ASP A 1 223 ? -12.602 -15.492 -14.562 1 97.31 223 ASP A C 1
ATOM 1713 O O . ASP A 1 223 ? -11.797 -15.297 -15.477 1 97.31 223 ASP A O 1
ATOM 1717 N N . VAL A 1 224 ? -12.328 -15.305 -13.344 1 97.81 224 VAL A N 1
ATOM 1718 C CA . VAL A 1 224 ? -11.031 -14.773 -12.93 1 97.81 224 VAL A CA 1
ATOM 1719 C C . VAL A 1 224 ? -9.945 -15.812 -13.188 1 97.81 224 VAL A C 1
ATOM 1721 O O . VAL A 1 224 ? -8.852 -15.477 -13.633 1 97.81 224 VAL A O 1
ATOM 1724 N N . ALA A 1 225 ? -10.234 -17.062 -12.891 1 98.19 225 ALA A N 1
ATOM 1725 C CA . ALA A 1 225 ? -9.266 -18.141 -13.086 1 98.19 225 ALA A CA 1
ATOM 1726 C C . ALA A 1 225 ? -8.914 -18.297 -14.562 1 98.19 225 ALA A C 1
ATOM 1728 O O . ALA A 1 225 ? -7.754 -18.547 -14.906 1 98.19 225 ALA A O 1
ATOM 1729 N N . GLN A 1 226 ? -9.938 -18.172 -15.398 1 98.12 226 GLN A N 1
ATOM 1730 C CA . GLN A 1 226 ? -9.664 -18.188 -16.828 1 98.12 226 GLN A CA 1
ATOM 1731 C C . GLN A 1 226 ? -8.727 -17.047 -17.234 1 98.12 226 GLN A C 1
ATOM 1733 O O . GLN A 1 226 ? -7.824 -17.234 -18.047 1 98.12 226 GLN A O 1
ATOM 1738 N N . GLY A 1 227 ? -9.023 -15.883 -16.719 1 98.19 227 GLY A N 1
ATOM 1739 C CA . GLY A 1 227 ? -8.141 -14.742 -16.953 1 98.19 227 GLY A CA 1
ATOM 1740 C C . GLY A 1 227 ? -6.719 -14.984 -16.484 1 98.19 227 GLY A C 1
ATOM 1741 O O . GLY A 1 227 ? -5.766 -14.555 -17.125 1 98.19 227 GLY A O 1
ATOM 1742 N N . LEU A 1 228 ? -6.582 -15.688 -15.367 1 98.25 228 LEU A N 1
ATOM 1743 C CA . LEU A 1 228 ? -5.266 -16 -14.82 1 98.25 228 LEU A CA 1
ATOM 1744 C C . LEU A 1 228 ? -4.449 -16.812 -15.82 1 98.25 228 LEU A C 1
ATOM 1746 O O . LEU A 1 228 ? -3.26 -16.547 -16.016 1 98.25 228 LEU A O 1
ATOM 1750 N N . ILE A 1 229 ? -5.051 -17.844 -16.438 1 98.25 229 ILE A N 1
ATOM 1751 C CA . ILE A 1 229 ? -4.359 -18.688 -17.391 1 98.25 229 ILE A CA 1
ATOM 1752 C C . ILE A 1 229 ? -3.859 -17.844 -18.562 1 98.25 229 ILE A C 1
ATOM 1754 O O . ILE A 1 229 ? -2.697 -17.938 -18.953 1 98.25 229 ILE A O 1
ATOM 1758 N N . THR A 1 230 ? -4.75 -16.953 -19.047 1 97.69 230 THR A N 1
ATOM 1759 C CA . THR A 1 230 ? -4.359 -16.047 -20.125 1 97.69 230 THR A CA 1
ATOM 1760 C C . THR A 1 230 ? -3.201 -15.156 -19.688 1 97.69 230 THR A C 1
ATOM 1762 O O . THR A 1 230 ? -2.213 -15.016 -20.422 1 97.69 230 THR A O 1
ATOM 1765 N N . MET A 1 231 ? -3.287 -14.648 -18.562 1 97.31 231 MET A N 1
ATOM 1766 C CA . MET A 1 231 ? -2.299 -13.711 -18.047 1 97.31 231 MET A CA 1
ATOM 1767 C C . MET A 1 231 ? -0.947 -14.391 -17.844 1 97.31 231 MET A C 1
ATOM 1769 O O . MET A 1 231 ? 0.085 -13.859 -18.266 1 97.31 231 MET A O 1
ATOM 1773 N N . ILE A 1 232 ? -0.924 -15.539 -17.219 1 97.62 232 ILE A N 1
ATOM 1774 C CA . ILE A 1 232 ? 0.328 -16.219 -16.922 1 97.62 232 ILE A CA 1
ATOM 1775 C C . ILE A 1 232 ? 1.002 -16.656 -18.219 1 97.62 232 ILE A C 1
ATOM 1777 O O . ILE A 1 232 ? 2.229 -16.609 -18.344 1 97.62 232 ILE A O 1
ATOM 1781 N N . THR A 1 233 ? 0.25 -17.031 -19.203 1 97.38 233 THR A N 1
ATOM 1782 C CA . THR A 1 233 ? 0.796 -17.594 -20.438 1 97.38 233 THR A CA 1
ATOM 1783 C C . THR A 1 233 ? 1.236 -16.469 -21.375 1 97.38 233 THR A C 1
ATOM 1785 O O . THR A 1 233 ? 2.225 -16.625 -22.109 1 97.38 233 THR A O 1
ATOM 1788 N N . LYS A 1 234 ? 0.574 -15.297 -21.297 1 95.44 234 LYS A N 1
ATOM 1789 C CA . LYS A 1 234 ? 0.809 -14.297 -22.328 1 95.44 234 LYS A CA 1
ATOM 1790 C C . LYS A 1 234 ? 1.301 -12.984 -21.734 1 95.44 234 LYS A C 1
ATOM 1792 O O . LYS A 1 234 ? 1.802 -12.117 -22.453 1 95.44 234 LYS A O 1
ATOM 1797 N N . GLY A 1 235 ? 1.145 -12.828 -20.5 1 95.75 235 GLY A N 1
ATOM 1798 C CA . GLY A 1 235 ? 1.41 -11.531 -19.891 1 95.75 235 GLY A CA 1
ATOM 1799 C C . GLY A 1 235 ? 2.887 -11.188 -19.844 1 95.75 235 GLY A C 1
ATOM 1800 O O . GLY A 1 235 ? 3.721 -12.047 -19.547 1 95.75 235 GLY A O 1
ATOM 1801 N N . GLU A 1 236 ? 3.17 -9.922 -20.078 1 94.75 236 GLU A N 1
ATOM 1802 C CA . GLU A 1 236 ? 4.539 -9.43 -19.969 1 94.75 236 GLU A CA 1
ATOM 1803 C C . GLU A 1 236 ? 4.906 -9.156 -18.516 1 94.75 236 GLU A C 1
ATOM 1805 O O . GLU A 1 236 ? 4.035 -8.867 -17.688 1 94.75 236 GLU A O 1
ATOM 1810 N N . ASN A 1 237 ? 6.203 -9.195 -18.297 1 96.69 237 ASN A N 1
ATOM 1811 C CA . ASN A 1 237 ? 6.707 -8.906 -16.953 1 96.69 237 ASN A CA 1
ATOM 1812 C C . ASN A 1 237 ? 6.266 -7.527 -16.469 1 96.69 237 ASN A C 1
ATOM 1814 O O . ASN A 1 237 ? 6.383 -6.543 -17.203 1 96.69 237 ASN A O 1
ATOM 1818 N N . GLY A 1 238 ? 5.73 -7.473 -15.25 1 95.94 238 GLY A N 1
ATOM 1819 C CA . GLY A 1 238 ? 5.328 -6.215 -14.641 1 95.94 238 GLY A CA 1
ATOM 1820 C C . GLY A 1 238 ? 3.936 -5.773 -15.047 1 95.94 238 GLY A C 1
ATOM 1821 O O . GLY A 1 238 ? 3.447 -4.738 -14.578 1 95.94 238 GLY A O 1
ATOM 1822 N N . SER A 1 239 ? 3.215 -6.559 -15.844 1 95.06 239 SER A N 1
ATOM 1823 C CA . SER A 1 239 ? 1.942 -6.102 -16.391 1 95.06 239 SER A CA 1
ATOM 1824 C C . SER A 1 239 ? 0.815 -6.254 -15.375 1 95.06 239 SER A C 1
ATOM 1826 O O . SER A 1 239 ? 0.92 -7.055 -14.438 1 95.06 239 SER A O 1
ATOM 1828 N N . VAL A 1 240 ? -0.168 -5.465 -15.5 1 95.5 240 VAL A N 1
ATOM 1829 C CA . VAL A 1 240 ? -1.37 -5.426 -14.672 1 95.5 240 VAL A CA 1
ATOM 1830 C C . VAL A 1 240 ? -2.59 -5.781 -15.516 1 95.5 240 VAL A C 1
ATOM 1832 O O . VAL A 1 240 ? -2.805 -5.195 -16.578 1 95.5 240 VAL A O 1
ATOM 1835 N N . TRP A 1 241 ? -3.385 -6.734 -15.039 1 96.44 241 TRP A N 1
ATOM 1836 C CA . TRP A 1 241 ? -4.508 -7.254 -15.812 1 96.44 241 TRP A CA 1
ATOM 1837 C C . TRP A 1 241 ? -5.805 -7.164 -15.016 1 96.44 241 TRP A C 1
ATOM 1839 O O . TRP A 1 241 ? -5.828 -7.441 -13.82 1 96.44 241 TRP A O 1
ATOM 1849 N N . VAL A 1 242 ? -6.891 -6.84 -15.688 1 95.94 242 VAL A N 1
ATOM 1850 C CA . VAL A 1 242 ? -8.203 -6.715 -15.062 1 95.94 242 VAL A CA 1
ATOM 1851 C C . VAL A 1 242 ? -9.125 -7.828 -15.562 1 95.94 242 VAL A C 1
ATOM 1853 O O . VAL A 1 242 ? -9.211 -8.078 -16.766 1 95.94 242 VAL A O 1
ATOM 1856 N N . SER A 1 243 ? -9.719 -8.562 -14.703 1 96.56 243 SER A N 1
ATOM 1857 C CA . SER A 1 243 ? -10.805 -9.5 -14.969 1 96.56 243 SER A CA 1
ATOM 1858 C C . SER A 1 243 ? -12.109 -9.023 -14.336 1 96.56 243 SER A C 1
ATOM 1860 O O . SER A 1 243 ? -12.242 -8.984 -13.109 1 96.56 243 SER A O 1
ATOM 1862 N N . GLU A 1 244 ? -13.094 -8.672 -15.156 1 94.38 244 GLU A N 1
ATOM 1863 C CA . GLU A 1 244 ? -14.328 -8.133 -14.609 1 94.38 244 GLU A CA 1
ATOM 1864 C C . GLU A 1 244 ? -15.516 -8.453 -15.508 1 94.38 244 GLU A C 1
ATOM 1866 O O . GLU A 1 244 ? -15.375 -8.523 -16.734 1 94.38 244 GLU A O 1
ATOM 1871 N N . GLY A 1 245 ? -16.625 -8.727 -14.836 1 94.31 245 GLY A N 1
ATOM 1872 C CA . GLY A 1 245 ? -17.906 -8.812 -15.531 1 94.31 245 GLY A CA 1
ATOM 1873 C C . GLY A 1 245 ? -18.047 -10.07 -16.359 1 94.31 245 GLY A C 1
ATOM 1874 O O . GLY A 1 245 ? -18.891 -10.141 -17.25 1 94.31 245 GLY A O 1
ATOM 1875 N N . GLY A 1 246 ? -17.156 -10.984 -16.141 1 95.44 246 GLY A N 1
ATOM 1876 C CA . GLY A 1 246 ? -17.219 -12.219 -16.906 1 95.44 246 GLY A CA 1
ATOM 1877 C C . GLY A 1 246 ? -16.703 -12.07 -18.312 1 95.44 246 GLY A C 1
ATOM 1878 O O . GLY A 1 246 ? -16.953 -12.922 -19.172 1 95.44 246 GLY A O 1
ATOM 1879 N N . GLU A 1 247 ? -16.094 -10.953 -18.609 1 95.62 247 GLU A N 1
ATOM 1880 C CA . GLU A 1 247 ? -15.5 -10.688 -19.906 1 95.62 247 GLU A CA 1
ATOM 1881 C C . GLU A 1 247 ? -14.039 -11.148 -19.953 1 95.62 247 GLU A C 1
ATOM 1883 O O . GLU A 1 247 ? -13.438 -11.398 -18.906 1 95.62 247 GLU A O 1
ATOM 1888 N N . PRO A 1 248 ? -13.461 -11.281 -21.188 1 95.75 248 PRO A N 1
ATOM 1889 C CA . PRO A 1 248 ? -12.039 -11.633 -21.266 1 95.75 248 PRO A CA 1
ATOM 1890 C C . PRO A 1 248 ? -11.141 -10.656 -20.516 1 95.75 248 PRO A C 1
ATOM 1892 O O . PRO A 1 248 ? -11.398 -9.445 -20.516 1 95.75 248 PRO A O 1
ATOM 1895 N N . VAL A 1 249 ? -10.172 -11.195 -19.891 1 96.5 249 VAL A N 1
ATOM 1896 C CA . VAL A 1 249 ? -9.219 -10.383 -19.141 1 96.5 249 VAL A CA 1
ATOM 1897 C C . VAL A 1 249 ? -8.508 -9.414 -20.078 1 96.5 249 VAL A C 1
ATOM 1899 O O . VAL A 1 249 ? -8.328 -9.703 -21.266 1 96.5 249 VAL A O 1
ATOM 1902 N N . TYR A 1 250 ? -8.141 -8.258 -19.578 1 94.75 250 TYR A N 1
ATOM 1903 C CA . TYR A 1 250 ? -7.406 -7.289 -20.375 1 94.75 250 TYR A CA 1
ATOM 1904 C C . TYR A 1 250 ? -6.285 -6.641 -19.578 1 94.75 250 TYR A C 1
ATOM 1906 O O . TYR A 1 250 ? -6.379 -6.527 -18.359 1 94.75 250 TYR A O 1
ATOM 1914 N N . GLU A 1 251 ? -5.262 -6.266 -20.281 1 94.44 251 GLU A N 1
ATOM 1915 C CA . GLU A 1 251 ? -4.125 -5.59 -19.672 1 94.44 251 GLU A CA 1
ATOM 1916 C C . GLU A 1 251 ? -4.371 -4.086 -19.562 1 94.44 251 GLU A C 1
ATOM 1918 O O . GLU A 1 251 ? -4.973 -3.482 -20.453 1 94.44 251 GLU A O 1
ATOM 1923 N N . VAL A 1 252 ? -3.939 -3.539 -18.422 1 90.88 252 VAL A N 1
ATOM 1924 C CA . VAL A 1 252 ? -3.986 -2.088 -18.25 1 90.88 252 VAL A CA 1
ATOM 1925 C C . VAL A 1 252 ? -2.574 -1.513 -18.344 1 90.88 252 VAL A C 1
ATOM 1927 O O . VAL A 1 252 ? -1.623 -2.107 -17.828 1 90.88 252 VAL A O 1
ATOM 1930 N N . ILE A 1 253 ? -2.461 -0.427 -19.016 1 84.5 253 ILE A N 1
ATOM 1931 C CA . ILE A 1 253 ? -1.189 0.279 -19.125 1 84.5 253 ILE A CA 1
ATOM 1932 C C . ILE A 1 253 ? -1.247 1.577 -18.312 1 84.5 253 ILE A C 1
ATOM 1934 O O . ILE A 1 253 ? -2.07 2.451 -18.594 1 84.5 253 ILE A O 1
ATOM 1938 N N . LEU A 1 254 ? -0.41 1.622 -17.328 1 77.25 254 LEU A N 1
ATOM 1939 C CA . LEU A 1 254 ? -0.345 2.85 -16.547 1 77.25 254 LEU A CA 1
ATOM 1940 C C . LEU A 1 254 ? 0.522 3.895 -17.234 1 77.25 254 LEU A C 1
ATOM 1942 O O . LEU A 1 254 ? 1.689 3.637 -17.547 1 77.25 254 LEU A O 1
ATOM 1946 N N . PRO A 1 255 ? -0.088 4.984 -17.484 1 70.38 255 PRO A N 1
ATOM 1947 C CA . PRO A 1 255 ? 0.698 6.004 -18.188 1 70.38 255 PRO A CA 1
ATOM 1948 C C . PRO A 1 255 ? 1.859 6.531 -17.344 1 70.38 255 PRO A C 1
ATOM 1950 O O . PRO A 1 255 ? 1.882 6.336 -16.125 1 70.38 255 PRO A O 1
ATOM 1953 N N . ASP A 1 256 ? 2.76 7.137 -18.062 1 66.75 256 ASP A N 1
ATOM 1954 C CA . ASP A 1 256 ? 3.9 7.777 -17.422 1 66.75 256 ASP A CA 1
ATOM 1955 C C . ASP A 1 256 ? 3.453 8.969 -16.578 1 66.75 256 ASP A C 1
ATOM 1957 O O . ASP A 1 256 ? 2.564 9.727 -16.984 1 66.75 256 ASP A O 1
ATOM 1961 N N . LEU A 1 257 ? 4.113 9.164 -15.445 1 64.31 257 LEU A N 1
ATOM 1962 C CA . LEU A 1 257 ? 3.777 10.227 -14.508 1 64.31 257 LEU A CA 1
ATOM 1963 C C . LEU A 1 257 ? 3.729 11.586 -15.203 1 64.31 257 LEU A C 1
ATOM 1965 O O . LEU A 1 257 ? 2.881 12.422 -14.891 1 64.31 257 LEU A O 1
ATOM 1969 N N . LYS A 1 258 ? 4.672 11.836 -16.062 1 63.09 258 LYS A N 1
ATOM 1970 C CA . LYS A 1 258 ? 4.781 13.117 -16.734 1 63.09 258 LYS A CA 1
ATOM 1971 C C . LYS A 1 258 ? 3.471 13.484 -17.438 1 63.09 258 LYS A C 1
ATOM 1973 O O . LYS A 1 258 ? 3.186 14.664 -17.656 1 63.09 258 LYS A O 1
ATOM 1978 N N . THR A 1 259 ? 2.705 12.445 -17.609 1 68.19 259 THR A N 1
ATOM 1979 C CA . THR A 1 259 ? 1.462 12.703 -18.344 1 68.19 259 THR A CA 1
ATOM 1980 C C . THR A 1 259 ? 0.332 13.039 -17.359 1 68.19 259 THR A C 1
ATOM 1982 O O . THR A 1 259 ? -0.756 13.438 -17.781 1 68.19 259 THR A O 1
ATOM 1985 N N . TRP A 1 260 ? 0.716 13.055 -16.109 1 74.94 260 TRP A N 1
ATOM 1986 C CA . TRP A 1 260 ? -0.334 13.203 -15.109 1 74.94 260 TRP A CA 1
ATOM 1987 C C . TRP A 1 260 ? -0.379 14.633 -14.586 1 74.94 260 TRP A C 1
ATOM 1989 O O . TRP A 1 260 ? -1.271 14.992 -13.805 1 74.94 260 TRP A O 1
ATOM 1999 N N . ARG A 1 261 ? 0.569 15.445 -15.039 1 72.44 261 ARG A N 1
ATOM 2000 C CA . ARG A 1 261 ? 0.598 16.812 -14.523 1 72.44 261 ARG A CA 1
ATOM 2001 C C . ARG A 1 261 ? -0.667 17.578 -14.906 1 72.44 261 ARG A C 1
ATOM 2003 O O . ARG A 1 261 ? -1.072 17.562 -16.078 1 72.44 261 ARG A O 1
ATOM 2010 N N . LYS A 1 262 ? -1.238 18.172 -13.82 1 74.56 262 LYS A N 1
ATOM 2011 C CA . LYS A 1 262 ? -2.398 19.016 -14.109 1 74.56 262 LYS A CA 1
ATOM 2012 C C . LYS A 1 262 ? -1.995 20.25 -14.891 1 74.56 262 LYS A C 1
ATOM 2014 O O . LYS A 1 262 ? -1.07 20.969 -14.5 1 74.56 262 LYS A O 1
ATOM 2019 N N . LYS A 1 263 ? -2.447 20.359 -16.078 1 65.5 263 LYS A N 1
ATOM 2020 C CA . LYS A 1 263 ? -2.156 21.469 -16.969 1 65.5 263 LYS A CA 1
ATOM 2021 C C . LYS A 1 263 ? -2.719 22.781 -16.406 1 65.5 263 LYS A C 1
ATOM 2023 O O . LYS A 1 263 ? -3.777 22.781 -15.781 1 65.5 263 LYS A O 1
ATOM 2028 N N . MET B 1 1 ? -11.469 27.797 -5.398 1 46.91 1 MET B N 1
ATOM 2029 C CA . MET B 1 1 ? -10.641 26.797 -4.746 1 46.91 1 MET B CA 1
ATOM 2030 C C . MET B 1 1 ? -10.656 26.969 -3.23 1 46.91 1 MET B C 1
ATOM 2032 O O . MET B 1 1 ? -10.734 28.109 -2.74 1 46.91 1 MET B O 1
ATOM 2036 N N . PRO B 1 2 ? -11.078 25.891 -2.5 1 59 2 PRO B N 1
ATOM 2037 C CA . PRO B 1 2 ? -11.188 26.234 -1.081 1 59 2 PRO B CA 1
ATOM 2038 C C . PRO B 1 2 ? -9.914 26.859 -0.518 1 59 2 PRO B C 1
ATOM 2040 O O . PRO B 1 2 ? -8.812 26.484 -0.926 1 59 2 PRO B O 1
ATOM 2043 N N . ASP B 1 3 ? -9.922 28.016 -0.126 1 83.38 3 ASP B N 1
ATOM 2044 C CA . ASP B 1 3 ? -8.781 28.703 0.463 1 83.38 3 ASP B CA 1
ATOM 2045 C C . ASP B 1 3 ? -8.656 28.391 1.953 1 83.38 3 ASP B C 1
ATOM 2047 O O . ASP B 1 3 ? -9.375 28.969 2.773 1 83.38 3 ASP B O 1
ATOM 2051 N N . PHE B 1 4 ? -7.883 27.312 2.219 1 93.25 4 PHE B N 1
ATOM 2052 C CA . PHE B 1 4 ? -7.621 26.984 3.619 1 93.25 4 PHE B CA 1
ATOM 2053 C C . PHE B 1 4 ? -6.676 28.016 4.238 1 93.25 4 PHE B C 1
ATOM 2055 O O . PHE B 1 4 ? -5.633 28.328 3.664 1 93.25 4 PHE B O 1
ATOM 2062 N N . GLN B 1 5 ? -7.078 28.578 5.301 1 95.94 5 GLN B N 1
ATOM 2063 C CA . GLN B 1 5 ? -6.266 29.562 5.988 1 95.94 5 GLN B CA 1
ATOM 2064 C C . GLN B 1 5 ? -5.461 28.938 7.121 1 95.94 5 GLN B C 1
ATOM 2066 O O . GLN B 1 5 ? -6.027 28.312 8.023 1 95.94 5 GLN B O 1
ATOM 2071 N N . ILE B 1 6 ? -4.199 29.172 7.109 1 97.5 6 ILE B N 1
ATOM 2072 C CA . ILE B 1 6 ? -3.281 28.562 8.062 1 97.5 6 ILE B CA 1
ATOM 2073 C C . ILE B 1 6 ? -3.262 29.375 9.359 1 97.5 6 ILE B C 1
ATOM 2075 O O . ILE B 1 6 ? -3.033 28.828 10.438 1 97.5 6 ILE B O 1
ATOM 2079 N N . GLY B 1 7 ? -3.605 30.641 9.266 1 96.94 7 GLY B N 1
ATOM 2080 C CA . GLY B 1 7 ? -3.52 31.531 10.406 1 96.94 7 GLY B CA 1
ATOM 2081 C C . GLY B 1 7 ? -4.32 31.062 11.602 1 96.94 7 GLY B C 1
ATOM 2082 O O . GLY B 1 7 ? -5.496 30.719 11.477 1 96.94 7 GLY B O 1
ATOM 2083 N N . GLU B 1 8 ? -3.674 30.969 12.781 1 96.88 8 GLU B N 1
ATOM 2084 C CA . GLU B 1 8 ? -4.281 30.703 14.078 1 96.88 8 GLU B CA 1
ATOM 2085 C C . GLU B 1 8 ? -4.711 29.25 14.195 1 96.88 8 GLU B C 1
ATOM 2087 O O . GLU B 1 8 ? -5.457 28.875 15.102 1 96.88 8 GLU B O 1
ATOM 2092 N N . LYS B 1 9 ? -4.305 28.438 13.25 1 98 9 LYS B N 1
ATOM 2093 C CA . LYS B 1 9 ? -4.617 27.016 13.289 1 98 9 LYS B CA 1
ATOM 2094 C C . LYS B 1 9 ? -3.572 26.234 14.086 1 98 9 LYS B C 1
ATOM 2096 O O . LYS B 1 9 ? -2.531 26.797 14.453 1 98 9 LYS B O 1
ATOM 2101 N N . VAL B 1 10 ? -3.926 25.047 14.406 1 98.56 10 VAL B N 1
ATOM 2102 C CA . VAL B 1 10 ? -3.047 24.156 15.164 1 98.56 10 VAL B CA 1
ATOM 2103 C C . VAL B 1 10 ? -2.744 22.906 14.336 1 98.56 10 VAL B C 1
ATOM 2105 O O . VAL B 1 10 ? -3.631 22.359 13.672 1 98.56 10 VAL B O 1
ATOM 2108 N N . ALA B 1 11 ? -1.464 22.453 14.375 1 98.88 11 ALA B N 1
ATOM 2109 C CA . ALA B 1 11 ? -1.051 21.344 13.531 1 98.88 11 ALA B CA 1
ATOM 2110 C C . ALA B 1 11 ? -0.332 20.266 14.352 1 98.88 11 ALA B C 1
ATOM 2112 O O . ALA B 1 11 ? 0.127 20.531 15.469 1 98.88 11 ALA B O 1
ATOM 2113 N N . LEU B 1 12 ? -0.331 19.094 13.883 1 98.94 12 LEU B N 1
ATOM 2114 C CA . LEU B 1 12 ? 0.465 17.969 14.352 1 98.94 12 LEU B CA 1
ATOM 2115 C C . LEU B 1 12 ? 1.249 17.328 13.203 1 98.94 12 LEU B C 1
ATOM 2117 O O . LEU B 1 12 ? 0.685 17.047 12.141 1 98.94 12 LEU B O 1
ATOM 2121 N N . VAL B 1 13 ? 2.547 17.188 13.352 1 98.88 13 VAL B N 1
ATOM 2122 C CA . VAL B 1 13 ? 3.412 16.625 12.32 1 98.88 13 VAL B CA 1
ATOM 2123 C C . VAL B 1 13 ? 4.168 15.422 12.891 1 98.88 13 VAL B C 1
ATOM 2125 O O . VAL B 1 13 ? 4.887 15.547 13.883 1 98.88 13 VAL B O 1
ATOM 2128 N N . THR B 1 14 ? 3.965 14.273 12.305 1 98.88 14 THR B N 1
ATOM 2129 C CA . THR B 1 14 ? 4.82 13.148 12.641 1 98.88 14 THR B CA 1
ATOM 2130 C C . THR B 1 14 ? 6.141 13.219 11.883 1 98.88 14 THR B C 1
ATOM 2132 O O . THR B 1 14 ? 6.172 13.648 10.727 1 98.88 14 THR B O 1
ATOM 2135 N N . GLY B 1 15 ? 7.18 12.742 12.531 1 97.69 15 GLY B N 1
ATOM 2136 C CA . GLY B 1 15 ? 8.484 12.883 11.898 1 97.69 15 GLY B CA 1
ATOM 2137 C C . GLY B 1 15 ? 8.883 14.328 11.672 1 97.69 15 GLY B C 1
ATOM 2138 O O . GLY B 1 15 ? 9.438 14.672 10.625 1 97.69 15 GLY B O 1
ATOM 2139 N N . GLY B 1 16 ? 8.562 15.164 12.594 1 97.5 16 GLY B N 1
ATOM 2140 C CA . GLY B 1 16 ? 8.703 16.594 12.375 1 97.5 16 GLY B CA 1
ATOM 2141 C C . GLY B 1 16 ? 10.008 17.156 12.922 1 97.5 16 GLY B C 1
ATOM 2142 O O . GLY B 1 16 ? 10.227 18.359 12.891 1 97.5 16 GLY B O 1
ATOM 2143 N N . ALA B 1 17 ? 10.922 16.266 13.414 1 96.44 17 ALA B N 1
ATOM 2144 C CA . ALA B 1 17 ? 12.102 16.766 14.109 1 96.44 17 ALA B CA 1
ATOM 2145 C C . ALA B 1 17 ? 13.258 17 13.141 1 96.44 17 ALA B C 1
ATOM 2147 O O . ALA B 1 17 ? 14.227 17.672 13.477 1 96.44 17 ALA B O 1
ATOM 2148 N N . THR B 1 18 ? 13.234 16.406 11.945 1 92.75 18 THR B N 1
ATOM 2149 C CA . THR B 1 18 ? 14.344 16.531 11 1 92.75 18 THR B CA 1
ATOM 2150 C C . THR B 1 18 ? 13.828 16.594 9.57 1 92.75 18 THR B C 1
ATOM 2152 O O . THR B 1 18 ? 12.633 16.391 9.32 1 92.75 18 THR B O 1
ATOM 2155 N N . GLY B 1 19 ? 14.68 17 8.688 1 92.88 19 GLY B N 1
ATOM 2156 C CA . GLY B 1 19 ? 14.438 16.875 7.262 1 92.88 19 GLY B CA 1
ATOM 2157 C C . GLY B 1 19 ? 13.234 17.672 6.793 1 92.88 19 GLY B C 1
ATOM 2158 O O . GLY B 1 19 ? 13.07 18.844 7.156 1 92.88 19 GLY B O 1
ATOM 2159 N N . ILE B 1 20 ? 12.461 17.047 5.891 1 95.81 20 ILE B N 1
ATOM 2160 C CA . ILE B 1 20 ? 11.289 17.672 5.301 1 95.81 20 ILE B CA 1
ATOM 2161 C C . ILE B 1 20 ? 10.281 18.016 6.398 1 95.81 20 ILE B C 1
ATOM 2163 O O . ILE B 1 20 ? 9.688 19.094 6.383 1 95.81 20 ILE B O 1
ATOM 2167 N N . GLY B 1 21 ? 10.141 17.125 7.414 1 97.19 21 GLY B N 1
ATOM 2168 C CA . GLY B 1 21 ? 9.203 17.344 8.508 1 97.19 21 GLY B CA 1
ATOM 2169 C C . GLY B 1 21 ? 9.508 18.594 9.305 1 97.19 21 GLY B C 1
ATOM 2170 O O . GLY B 1 21 ? 8.602 19.359 9.648 1 97.19 21 GLY B O 1
ATOM 2171 N N . LEU B 1 22 ? 10.75 18.75 9.555 1 97.12 22 LEU B N 1
ATOM 2172 C CA . LEU B 1 22 ? 11.148 19.938 10.305 1 97.12 22 LEU B CA 1
ATOM 2173 C C . LEU B 1 22 ? 10.875 21.203 9.508 1 97.12 22 LEU B C 1
ATOM 2175 O O . LEU B 1 22 ? 10.445 22.219 10.07 1 97.12 22 LEU B O 1
ATOM 2179 N N . GLU B 1 23 ? 11.133 21.188 8.227 1 97.5 23 GLU B N 1
ATOM 2180 C CA . GLU B 1 23 ? 10.859 22.344 7.387 1 97.5 23 GLU B CA 1
ATOM 2181 C C . GLU B 1 23 ? 9.359 22.609 7.289 1 97.5 23 GLU B C 1
ATOM 2183 O O . GLU B 1 23 ? 8.938 23.766 7.195 1 97.5 23 GLU B O 1
ATOM 2188 N N . TYR B 1 24 ? 8.5 21.531 7.277 1 98.44 24 TYR B N 1
ATOM 2189 C CA . TYR B 1 24 ? 7.062 21.734 7.367 1 98.44 24 TYR B CA 1
ATOM 2190 C C . TYR B 1 24 ? 6.703 22.562 8.602 1 98.44 24 TYR B C 1
ATOM 2192 O O . TYR B 1 24 ? 5.93 23.516 8.516 1 98.44 24 TYR B O 1
ATOM 2200 N N . VAL B 1 25 ? 7.305 22.172 9.727 1 98.44 25 VAL B N 1
ATOM 2201 C CA . VAL B 1 25 ? 7.051 22.859 10.984 1 98.44 25 VAL B CA 1
ATOM 2202 C C . VAL B 1 25 ? 7.43 24.328 10.852 1 98.44 25 VAL B C 1
ATOM 2204 O O . VAL B 1 25 ? 6.625 25.219 11.172 1 98.44 25 VAL B O 1
ATOM 2207 N N . ARG B 1 26 ? 8.586 24.641 10.359 1 98.25 26 ARG B N 1
ATOM 2208 C CA . ARG B 1 26 ? 9.094 26 10.219 1 98.25 26 ARG B CA 1
ATOM 2209 C C . ARG B 1 26 ? 8.188 26.844 9.312 1 98.25 26 ARG B C 1
ATOM 2211 O O . ARG B 1 26 ? 7.816 27.953 9.656 1 98.25 26 ARG B O 1
ATOM 2218 N N . TYR B 1 27 ? 7.805 26.281 8.203 1 98.38 27 TYR B N 1
ATOM 2219 C CA . TYR B 1 27 ? 7.043 27.031 7.215 1 98.38 27 TYR B CA 1
ATOM 2220 C C . TYR B 1 27 ? 5.613 27.266 7.691 1 98.38 27 TYR B C 1
ATOM 2222 O O . TYR B 1 27 ? 5.039 28.328 7.453 1 98.38 27 TYR B O 1
ATOM 2230 N N . LEU B 1 28 ? 5.02 26.312 8.359 1 98.56 28 LEU B N 1
ATOM 2231 C CA . LEU B 1 28 ? 3.682 26.5 8.906 1 98.56 28 LEU B CA 1
ATOM 2232 C C . LEU B 1 28 ? 3.668 27.625 9.938 1 98.56 28 LEU B C 1
ATOM 2234 O O . LEU B 1 28 ? 2.771 28.469 9.93 1 98.56 28 LEU B O 1
ATOM 2238 N N . LEU B 1 29 ? 4.656 27.641 10.797 1 98.38 29 LEU B N 1
ATOM 2239 C CA . LEU B 1 29 ? 4.746 28.688 11.805 1 98.38 29 LEU B CA 1
ATOM 2240 C C . LEU B 1 29 ? 4.961 30.062 11.148 1 98.38 29 LEU B C 1
ATOM 2242 O O . LEU B 1 29 ? 4.359 31.047 11.562 1 98.38 29 LEU B O 1
ATOM 2246 N N . GLN B 1 30 ? 5.777 30.062 10.125 1 97.62 30 GLN B N 1
ATOM 2247 C CA . GLN B 1 30 ? 6.047 31.297 9.398 1 97.62 30 GLN B CA 1
ATOM 2248 C C . GLN B 1 30 ? 4.781 31.844 8.742 1 97.62 30 GLN B C 1
ATOM 2250 O O . GLN B 1 30 ? 4.68 33.031 8.477 1 97.62 30 GLN B O 1
ATOM 2255 N N . HIS B 1 31 ? 3.805 31.016 8.5 1 97.62 31 HIS B N 1
ATOM 2256 C CA . HIS B 1 31 ? 2.572 31.422 7.836 1 97.62 31 HIS B CA 1
ATOM 2257 C C . HIS B 1 31 ? 1.437 31.594 8.844 1 97.62 31 HIS B C 1
ATOM 2259 O O . HIS B 1 31 ? 0.263 31.469 8.484 1 97.62 31 HIS B O 1
ATOM 2265 N N . GLY B 1 32 ? 1.757 31.734 10.094 1 97.38 32 GLY B N 1
ATOM 2266 C CA . GLY B 1 32 ? 0.796 32.25 11.062 1 97.38 32 GLY B CA 1
ATOM 2267 C C . GLY B 1 32 ? 0.188 31.156 11.922 1 97.38 32 GLY B C 1
ATOM 2268 O O . GLY B 1 32 ? -0.763 31.406 12.664 1 97.38 32 GLY B O 1
ATOM 2269 N N . LEU B 1 33 ? 0.682 29.953 11.859 1 98.06 33 LEU B N 1
ATOM 2270 C CA . LEU B 1 33 ? 0.168 28.875 12.703 1 98.06 33 LEU B CA 1
ATOM 2271 C C . LEU B 1 33 ? 0.255 29.25 14.18 1 98.06 33 LEU B C 1
ATOM 2273 O O . LEU B 1 33 ? 1.249 29.844 14.617 1 98.06 33 LEU B O 1
ATOM 2277 N N . LYS B 1 34 ? -0.755 28.875 14.891 1 97.69 34 LYS B N 1
ATOM 2278 C CA . LYS B 1 34 ? -0.815 29.156 16.328 1 97.69 34 LYS B CA 1
ATOM 2279 C C . LYS B 1 34 ? 0.132 28.25 17.109 1 97.69 34 LYS B C 1
ATOM 2281 O O . LYS B 1 34 ? 0.815 28.703 18.031 1 97.69 34 LYS B O 1
ATOM 2286 N N . GLY B 1 35 ? 0.09 27.047 16.797 1 98.25 35 GLY B N 1
ATOM 2287 C CA . GLY B 1 35 ? 0.89 26.062 17.5 1 98.25 35 GLY B CA 1
ATOM 2288 C C . GLY B 1 35 ? 1.011 24.75 16.75 1 98.25 35 GLY B C 1
ATOM 2289 O O . GLY B 1 35 ? 0.158 24.422 15.922 1 98.25 35 GLY B O 1
ATOM 2290 N N . ILE B 1 36 ? 2.072 24.062 17.062 1 98.75 36 ILE B N 1
ATOM 2291 C CA . ILE B 1 36 ? 2.316 22.812 16.359 1 98.75 36 ILE B CA 1
ATOM 2292 C C . ILE B 1 36 ? 2.934 21.797 17.312 1 98.75 36 ILE B C 1
ATOM 2294 O O . ILE B 1 36 ? 3.783 22.141 18.141 1 98.75 36 ILE B O 1
ATOM 2298 N N . THR B 1 37 ? 2.432 20.547 17.281 1 98.88 37 THR B N 1
ATOM 2299 C CA . THR B 1 37 ? 3.025 19.422 17.984 1 98.88 37 THR B CA 1
ATOM 2300 C C . THR B 1 37 ? 3.881 18.578 17.047 1 98.88 37 THR B C 1
ATOM 2302 O O . THR B 1 37 ? 3.422 18.172 15.977 1 98.88 37 THR B O 1
ATOM 2305 N N . ILE B 1 38 ? 5.125 18.359 17.438 1 98.75 38 ILE B N 1
ATOM 2306 C CA . ILE B 1 38 ? 6.039 17.469 16.734 1 98.75 38 ILE B CA 1
ATOM 2307 C C . ILE B 1 38 ? 6.039 16.094 17.391 1 98.75 38 ILE B C 1
ATOM 2309 O O . ILE B 1 38 ? 6.273 15.977 18.594 1 98.75 38 ILE B O 1
ATOM 2313 N N . LEU B 1 39 ? 5.699 15.094 16.656 1 98.88 39 LEU B N 1
ATOM 2314 C CA . LEU B 1 39 ? 5.906 13.703 17.062 1 98.88 39 LEU B CA 1
ATOM 2315 C C . LEU B 1 39 ? 7.129 13.109 16.375 1 98.88 39 LEU B C 1
ATOM 2317 O O . LEU B 1 39 ? 7.223 13.125 15.148 1 98.88 39 LEU B O 1
ATOM 2321 N N . ASP B 1 40 ? 8.031 12.609 17.141 1 98.38 40 ASP B N 1
ATOM 2322 C CA . ASP B 1 40 ? 9.25 12.016 16.594 1 98.38 40 ASP B CA 1
ATOM 2323 C C . ASP B 1 40 ? 9.945 11.148 17.641 1 98.38 40 ASP B C 1
ATOM 2325 O O . ASP B 1 40 ? 9.648 11.242 18.844 1 98.38 40 ASP B O 1
ATOM 2329 N N . ILE B 1 41 ? 10.836 10.312 17.203 1 97.88 41 ILE B N 1
ATOM 2330 C CA . ILE B 1 41 ? 11.625 9.508 18.141 1 97.88 41 ILE B CA 1
ATOM 2331 C C . ILE B 1 41 ? 12.906 10.266 18.5 1 97.88 41 ILE B C 1
ATOM 2333 O O . ILE B 1 41 ? 13.547 9.953 19.516 1 97.88 41 ILE B O 1
ATOM 2337 N N . ASN B 1 42 ? 13.273 11.203 17.672 1 96.56 42 ASN B N 1
ATOM 2338 C CA . ASN B 1 42 ? 14.508 11.953 17.875 1 96.56 42 ASN B CA 1
ATOM 2339 C C . ASN B 1 42 ? 14.305 13.125 18.828 1 96.56 42 ASN B C 1
ATOM 2341 O O . ASN B 1 42 ? 14.055 14.25 18.391 1 96.56 42 ASN B O 1
ATOM 2345 N N . GLU B 1 43 ? 14.562 12.891 20.047 1 97.44 43 GLU B N 1
ATOM 2346 C CA . GLU B 1 43 ? 14.328 13.898 21.078 1 97.44 43 GLU B CA 1
ATOM 2347 C C . GLU B 1 43 ? 15.32 15.047 20.953 1 97.44 43 GLU B C 1
ATOM 2349 O O . GLU B 1 43 ? 14.938 16.219 21.078 1 97.44 43 GLU B O 1
ATOM 2354 N N . GLU B 1 44 ? 16.5 14.711 20.656 1 97.81 44 GLU B N 1
ATOM 2355 C CA . GLU B 1 44 ? 17.547 15.727 20.578 1 97.81 44 GLU B CA 1
ATOM 2356 C C . GLU B 1 44 ? 17.234 16.766 19.516 1 97.81 44 GLU B C 1
ATOM 2358 O O . GLU B 1 44 ? 17.281 17.969 19.781 1 97.81 44 GLU B O 1
ATOM 2363 N N . GLN B 1 45 ? 16.906 16.344 18.344 1 96 45 GLN B N 1
ATOM 2364 C CA . GLN B 1 45 ? 16.609 17.25 17.25 1 96 45 GLN B CA 1
ATOM 2365 C C . GLN B 1 45 ? 15.312 18.031 17.516 1 96 45 GLN B C 1
ATOM 2367 O O . GLN B 1 45 ? 15.203 19.203 17.141 1 96 45 GLN B O 1
ATOM 2372 N N . ALA B 1 46 ? 14.391 17.406 18.125 1 96.5 46 ALA B N 1
ATOM 2373 C CA . ALA B 1 46 ? 13.133 18.078 18.438 1 96.5 46 ALA B CA 1
ATOM 2374 C C . ALA B 1 46 ? 13.344 19.203 19.438 1 96.5 46 ALA B C 1
ATOM 2376 O O . ALA B 1 46 ? 12.75 20.281 19.312 1 96.5 46 ALA B O 1
ATOM 2377 N N . LEU B 1 47 ? 14.133 18.938 20.438 1 96.69 47 LEU B N 1
ATOM 2378 C CA . LEU B 1 47 ? 14.398 19.953 21.453 1 96.69 47 LEU B CA 1
ATOM 2379 C C . LEU B 1 47 ? 15.133 21.141 20.844 1 96.69 47 LEU B C 1
ATOM 2381 O O . LEU B 1 47 ? 14.883 22.281 21.234 1 96.69 47 LEU B O 1
ATOM 2385 N N . LYS B 1 48 ? 16.016 20.875 19.906 1 96.69 48 LYS B N 1
ATOM 2386 C CA . LYS B 1 48 ? 16.672 21.969 19.188 1 96.69 48 LYS B CA 1
ATOM 2387 C C . LYS B 1 48 ? 15.648 22.812 18.422 1 96.69 48 LYS B C 1
ATOM 2389 O O . LYS B 1 48 ? 15.766 24.047 18.391 1 96.69 48 LYS B O 1
ATOM 2394 N N . ALA B 1 49 ? 14.695 22.141 17.812 1 94.69 49 ALA B N 1
ATOM 2395 C CA . ALA B 1 49 ? 13.641 22.859 17.078 1 94.69 49 ALA B CA 1
ATOM 2396 C C . ALA B 1 49 ? 12.82 23.734 18.031 1 94.69 49 ALA B C 1
ATOM 2398 O O . ALA B 1 49 ? 12.469 24.859 17.688 1 94.69 49 ALA B O 1
ATOM 2399 N N . ILE B 1 50 ? 12.484 23.219 19.219 1 96.12 50 ILE B N 1
ATOM 2400 C CA . ILE B 1 50 ? 11.711 23.969 20.219 1 96.12 50 ILE B CA 1
ATOM 2401 C C . ILE B 1 50 ? 12.484 25.219 20.641 1 96.12 50 ILE B C 1
ATOM 2403 O O . ILE B 1 50 ? 11.906 26.297 20.766 1 96.12 50 ILE B O 1
ATOM 2407 N N . GLU B 1 51 ? 13.734 25 20.875 1 96.25 51 GLU B N 1
ATOM 2408 C CA . GLU B 1 51 ? 14.57 26.125 21.266 1 96.25 51 GLU B CA 1
ATOM 2409 C C . GLU B 1 51 ? 14.602 27.203 20.188 1 96.25 51 GLU B C 1
ATOM 2411 O O . GLU B 1 51 ? 14.57 28.406 20.5 1 96.25 51 GLU B O 1
ATOM 2416 N N . GLU B 1 52 ? 14.672 26.781 19 1 95.81 52 GLU B N 1
ATOM 2417 C CA . GLU B 1 52 ? 14.789 27.688 17.859 1 95.81 52 GLU B CA 1
ATOM 2418 C C . GLU B 1 52 ? 13.461 28.391 17.578 1 95.81 52 GLU B C 1
ATOM 2420 O O . GLU B 1 52 ? 13.43 29.578 17.281 1 95.81 52 GLU B O 1
ATOM 2425 N N . LEU B 1 53 ? 12.328 27.688 17.609 1 96 53 LEU B N 1
ATOM 2426 C CA . LEU B 1 53 ? 11.047 28.156 17.094 1 96 53 LEU B CA 1
ATOM 2427 C C . LEU B 1 53 ? 10.156 28.688 18.203 1 96 53 LEU B C 1
ATOM 2429 O O . LEU B 1 53 ? 9.195 29.406 17.953 1 96 53 LEU B O 1
ATOM 2433 N N . GLY B 1 54 ? 10.484 28.328 19.484 1 93.75 54 GLY B N 1
ATOM 2434 C CA . GLY B 1 54 ? 9.773 28.844 20.641 1 93.75 54 GLY B CA 1
ATOM 2435 C C . GLY B 1 54 ? 8.883 27.828 21.312 1 93.75 54 GLY B C 1
ATOM 2436 O O . GLY B 1 54 ? 8.016 27.219 20.672 1 93.75 54 GLY B O 1
ATOM 2437 N N . PRO B 1 55 ? 9.117 27.562 22.609 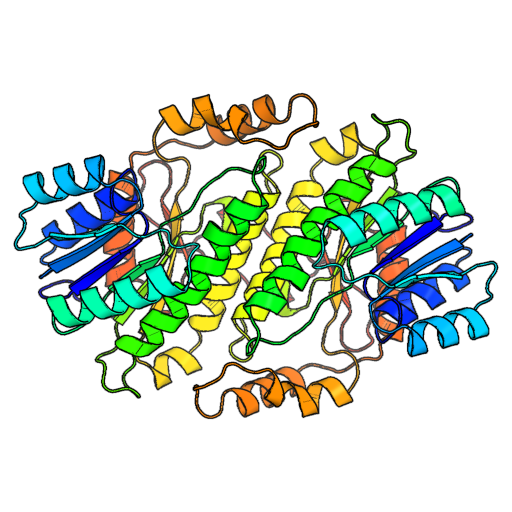1 91.38 55 PRO B N 1
ATOM 2438 C CA . PRO B 1 55 ? 8.352 26.562 23.344 1 91.38 55 PRO B CA 1
ATOM 2439 C C . PRO B 1 55 ? 6.863 26.891 23.422 1 91.38 55 PRO B C 1
ATOM 2441 O O . PRO B 1 55 ? 6.051 26.016 23.75 1 91.38 55 PRO B O 1
ATOM 2444 N N . ASN B 1 56 ? 6.512 28.125 23.125 1 95.56 56 ASN B N 1
ATOM 2445 C CA . ASN B 1 56 ? 5.105 28.5 23.125 1 95.56 56 ASN B CA 1
ATOM 2446 C C . ASN B 1 56 ? 4.41 28.141 21.828 1 95.56 56 ASN B C 1
ATOM 2448 O O . ASN B 1 56 ? 3.18 28.094 21.766 1 95.56 56 ASN B O 1
ATOM 2452 N N . LYS B 1 57 ? 5.191 27.859 20.828 1 97.69 57 LYS B N 1
ATOM 2453 C CA . LYS B 1 57 ? 4.621 27.594 19.516 1 97.69 57 LYS B CA 1
ATOM 2454 C C . LYS B 1 57 ? 4.809 26.125 19.125 1 97.69 57 LYS B C 1
ATOM 2456 O O . LYS B 1 57 ? 4.09 25.609 18.266 1 97.69 57 LYS B O 1
ATOM 2461 N N . VAL B 1 58 ? 5.824 25.5 19.703 1 98.5 58 VAL B N 1
ATOM 2462 C CA . VAL B 1 58 ? 6.141 24.125 19.344 1 98.5 58 VAL B CA 1
ATOM 2463 C C . VAL B 1 58 ? 6.082 23.234 20.594 1 98.5 58 VAL B C 1
ATOM 2465 O O . VAL B 1 58 ? 6.695 23.547 21.609 1 98.5 58 VAL B O 1
ATOM 2468 N N . HIS B 1 59 ? 5.301 22.203 20.531 1 98.31 59 HIS B N 1
ATOM 2469 C CA . HIS B 1 59 ? 5.223 21.156 21.531 1 98.31 59 HIS B CA 1
ATOM 2470 C C . HIS B 1 59 ? 5.77 19.844 21 1 98.31 59 HIS B C 1
ATOM 2472 O O . HIS B 1 59 ? 5.543 19.5 19.828 1 98.31 59 HIS B O 1
ATOM 2478 N N . PHE B 1 60 ? 6.609 19.188 21.812 1 98.62 60 PHE B N 1
ATOM 2479 C CA . PHE B 1 60 ? 7.203 17.922 21.375 1 98.62 60 PHE B CA 1
ATOM 2480 C C . PHE B 1 60 ? 6.727 16.766 22.25 1 98.62 60 PHE B C 1
ATOM 2482 O O . PHE B 1 60 ? 6.641 16.906 23.469 1 98.62 60 PHE B O 1
ATOM 2489 N N . ILE B 1 61 ? 6.336 15.695 21.609 1 98.69 61 ILE B N 1
ATOM 2490 C CA . ILE B 1 61 ? 6.027 14.438 22.281 1 98.69 61 ILE B CA 1
ATOM 2491 C C . ILE B 1 61 ? 6.844 13.305 21.641 1 98.69 61 ILE B C 1
ATOM 2493 O O . ILE B 1 61 ? 6.707 13.023 20.453 1 98.69 61 ILE B O 1
ATOM 2497 N N . LYS B 1 62 ? 7.746 12.688 22.422 1 98.69 62 LYS B N 1
ATOM 2498 C CA . LYS B 1 62 ? 8.461 11.523 21.906 1 98.69 62 LYS B CA 1
ATOM 2499 C C . LYS B 1 62 ? 7.492 10.391 21.578 1 98.69 62 LYS B C 1
ATOM 2501 O O . LYS B 1 62 ? 6.766 9.914 22.453 1 98.69 62 LYS B O 1
ATOM 2506 N N . THR B 1 63 ? 7.5 10.047 20.312 1 98.75 63 THR B N 1
ATOM 2507 C CA . THR B 1 63 ? 6.504 9.078 19.859 1 98.75 63 THR B CA 1
ATOM 2508 C C . THR B 1 63 ? 7.102 8.133 18.812 1 98.75 63 THR B C 1
ATOM 2510 O O . THR B 1 63 ? 7.715 8.578 17.844 1 98.75 63 THR B O 1
ATOM 2513 N N . ASP B 1 64 ? 7.055 6.891 19.094 1 98.75 64 ASP B N 1
ATOM 2514 C CA . ASP B 1 64 ? 7.191 5.883 18.047 1 98.75 64 ASP B CA 1
ATOM 2515 C C . ASP B 1 64 ? 5.852 5.613 17.359 1 98.75 64 ASP B C 1
ATOM 2517 O O . ASP B 1 64 ? 4.988 4.938 17.922 1 98.75 64 ASP B O 1
ATOM 2521 N N . VAL B 1 65 ? 5.715 6.117 16.141 1 98.69 65 VAL B N 1
ATOM 2522 C CA . VAL B 1 65 ? 4.41 6.133 15.5 1 98.69 65 VAL B CA 1
ATOM 2523 C C . VAL B 1 65 ? 3.982 4.711 15.148 1 98.69 65 VAL B C 1
ATOM 2525 O O . VAL B 1 65 ? 2.822 4.469 14.812 1 98.69 65 VAL B O 1
ATOM 2528 N N . THR B 1 66 ? 4.93 3.705 15.18 1 98.06 66 THR B N 1
ATOM 2529 C CA . THR B 1 66 ? 4.562 2.318 14.914 1 98.06 66 THR B CA 1
ATOM 2530 C C . THR B 1 66 ? 3.871 1.701 16.125 1 98.06 66 THR B C 1
ATOM 2532 O O . THR B 1 66 ? 3.316 0.603 16.047 1 98.06 66 THR B O 1
ATOM 2535 N N . LYS B 1 67 ? 4.012 2.393 17.25 1 98.44 67 LYS B N 1
ATOM 2536 C CA . LYS B 1 67 ? 3.303 1.97 18.469 1 98.44 67 LYS B CA 1
ATOM 2537 C C . LYS B 1 67 ? 1.959 2.682 18.578 1 98.44 67 LYS B C 1
ATOM 2539 O O . LYS B 1 67 ? 1.898 3.838 19 1 98.44 67 LYS B O 1
ATOM 2544 N N . LYS B 1 68 ? 0.931 1.962 18.359 1 97.25 68 LYS B N 1
ATOM 2545 C CA . LYS B 1 68 ? -0.426 2.48 18.203 1 97.25 68 LYS B CA 1
ATOM 2546 C C . LYS B 1 68 ? -0.835 3.307 19.422 1 97.25 68 LYS B C 1
ATOM 2548 O O . LYS B 1 68 ? -1.341 4.422 19.281 1 97.25 68 LYS B O 1
ATOM 2553 N N . GLN B 1 69 ? -0.615 2.787 20.547 1 98.31 69 GLN B N 1
ATOM 2554 C CA . GLN B 1 69 ? -1.041 3.477 21.766 1 98.31 69 GLN B CA 1
ATOM 2555 C C . GLN B 1 69 ? -0.251 4.766 21.969 1 98.31 69 GLN B C 1
ATOM 2557 O O . GLN B 1 69 ? -0.801 5.77 22.422 1 98.31 69 GLN B O 1
ATOM 2562 N N . GLU B 1 70 ? 1.061 4.734 21.672 1 98.81 70 GLU B N 1
ATOM 2563 C CA . GLU B 1 70 ? 1.856 5.953 21.766 1 98.81 70 GLU B CA 1
ATOM 2564 C C . GLU B 1 70 ? 1.316 7.043 20.844 1 98.81 70 GLU B C 1
ATOM 2566 O O . GLU B 1 70 ? 1.22 8.203 21.234 1 98.81 70 GLU B O 1
ATOM 2571 N N . LEU B 1 71 ? 0.959 6.664 19.672 1 98.81 71 LEU B N 1
ATOM 2572 C CA . LEU B 1 71 ? 0.438 7.625 18.703 1 98.81 71 LEU B CA 1
ATOM 2573 C C . LEU B 1 71 ? -0.902 8.188 19.172 1 98.81 71 LEU B C 1
ATOM 2575 O O . LEU B 1 71 ? -1.126 9.398 19.109 1 98.81 71 LEU B O 1
ATOM 2579 N N . ARG B 1 72 ? -1.747 7.344 19.672 1 98.75 72 ARG B N 1
ATOM 2580 C CA . ARG B 1 72 ? -3.055 7.766 20.156 1 98.75 72 ARG B CA 1
ATOM 2581 C C . ARG B 1 72 ? -2.916 8.734 21.328 1 98.75 72 ARG B C 1
ATOM 2583 O O . ARG B 1 72 ? -3.594 9.758 21.375 1 98.75 72 ARG B O 1
ATOM 2590 N N . ASP B 1 73 ? -2.033 8.383 22.203 1 98.88 73 ASP B N 1
ATOM 2591 C CA . ASP B 1 73 ? -1.794 9.242 23.359 1 98.88 73 ASP B CA 1
ATOM 2592 C C . ASP B 1 73 ? -1.223 10.594 22.922 1 98.88 73 ASP B C 1
ATOM 2594 O O . ASP B 1 73 ? -1.553 11.625 23.516 1 98.88 73 ASP B O 1
ATOM 2598 N N . ALA B 1 74 ? -0.38 10.57 21.953 1 98.88 74 ALA B N 1
ATOM 2599 C CA . ALA B 1 74 ? 0.231 11.805 21.469 1 98.88 74 ALA B CA 1
ATOM 2600 C C . ALA B 1 74 ? -0.814 12.727 20.844 1 98.88 74 ALA B C 1
ATOM 2602 O O . ALA B 1 74 ? -0.775 13.945 21.047 1 98.88 74 ALA B O 1
ATOM 2603 N N . PHE B 1 75 ? -1.745 12.18 20.047 1 98.88 75 PHE B N 1
ATOM 2604 C CA . PHE B 1 75 ? -2.832 12.969 19.5 1 98.88 75 PHE B CA 1
ATOM 2605 C C . PHE B 1 75 ? -3.67 13.602 20.594 1 98.88 75 PHE B C 1
ATOM 2607 O O . PHE B 1 75 ? -3.975 14.789 20.547 1 98.88 75 PHE B O 1
ATOM 2614 N N . LYS B 1 76 ? -3.975 12.758 21.562 1 98.75 76 LYS B N 1
ATOM 2615 C CA . LYS B 1 76 ? -4.773 13.227 22.688 1 98.75 76 LYS B CA 1
ATOM 2616 C C . LYS B 1 76 ? -4.082 14.383 23.422 1 98.75 76 LYS B C 1
ATOM 2618 O O . LYS B 1 76 ? -4.695 15.414 23.688 1 98.75 76 LYS B O 1
ATOM 2623 N N . GLU B 1 77 ? -2.865 14.172 23.719 1 98.81 77 GLU B N 1
ATOM 2624 C CA . GLU B 1 77 ? -2.096 15.203 24.406 1 98.81 77 GLU B CA 1
ATOM 2625 C C . GLU B 1 77 ? -2.014 16.484 23.578 1 98.81 77 GLU B C 1
ATOM 2627 O O . GLU B 1 77 ? -2.105 17.578 24.109 1 98.81 77 GLU B O 1
ATOM 2632 N N . SER B 1 78 ? -1.766 16.359 22.297 1 98.69 78 SER B N 1
ATOM 2633 C CA . SER B 1 78 ? -1.692 17.516 21.406 1 98.69 78 SER B CA 1
ATOM 2634 C C . SER B 1 78 ? -2.994 18.312 21.422 1 98.69 78 SER B C 1
ATOM 2636 O O . SER B 1 78 ? -2.979 19.531 21.531 1 98.69 78 SER B O 1
ATOM 2638 N N . VAL B 1 79 ? -4.129 17.625 21.312 1 98.25 79 VAL B N 1
ATOM 2639 C CA . VAL B 1 79 ? -5.441 18.266 21.281 1 98.25 79 VAL B CA 1
ATOM 2640 C C . VAL B 1 79 ? -5.691 18.969 22.625 1 98.25 79 VAL B C 1
ATOM 2642 O O . VAL B 1 79 ? -6.258 20.062 22.641 1 98.25 79 VAL B O 1
ATOM 2645 N N . GLN B 1 80 ? -5.262 18.312 23.672 1 98.31 80 GLN B N 1
ATOM 2646 C CA . GLN B 1 80 ? -5.41 18.922 25 1 98.31 80 GLN B CA 1
ATOM 2647 C C . GLN B 1 80 ? -4.566 20.188 25.109 1 98.31 80 GLN B C 1
ATOM 2649 O O . GLN B 1 80 ? -5.023 21.203 25.656 1 98.31 80 GLN B O 1
ATOM 2654 N N . LYS B 1 81 ? -3.367 20.125 24.609 1 98 81 LYS B N 1
ATOM 2655 C CA . LYS B 1 81 ? -2.43 21.25 24.703 1 98 81 LYS B CA 1
ATOM 2656 C C . LYS B 1 81 ? -2.949 22.469 23.953 1 98 81 LYS B C 1
ATOM 2658 O O . LYS B 1 81 ? -2.891 23.594 24.469 1 98 81 LYS B O 1
ATOM 2663 N N . TRP B 1 82 ? -3.455 22.266 22.797 1 98 82 TRP B N 1
ATOM 2664 C CA . TRP B 1 82 ? -3.764 23.391 21.922 1 98 82 TRP B CA 1
ATOM 2665 C C . TRP B 1 82 ? -5.266 23.656 21.875 1 98 82 TRP B C 1
ATOM 2667 O O . TRP B 1 82 ? -5.715 24.625 21.266 1 98 82 TRP B O 1
ATOM 2677 N N . LYS B 1 83 ? -6.062 22.75 22.547 1 97.12 83 LYS B N 1
ATOM 2678 C CA . LYS B 1 83 ? -7.52 22.812 22.594 1 97.12 83 LYS B CA 1
ATOM 2679 C C . LYS B 1 83 ? -8.117 22.734 21.188 1 97.12 83 LYS B C 1
ATOM 2681 O O . LYS B 1 83 ? -8.984 23.531 20.828 1 97.12 83 LYS B O 1
ATOM 2686 N N . GLY B 1 84 ? -7.547 21.844 20.438 1 96.88 84 GLY B N 1
ATOM 2687 C CA . GLY B 1 84 ? -8.031 21.609 19.078 1 96.88 84 GLY B CA 1
ATOM 2688 C C . GLY B 1 84 ? -6.969 21.031 18.156 1 96.88 84 GLY B C 1
ATOM 2689 O O . GLY B 1 84 ? -5.824 20.828 18.578 1 96.88 84 GLY B O 1
ATOM 2690 N N . LEU B 1 85 ? -7.34 20.766 16.953 1 98.5 85 LEU B N 1
ATOM 2691 C CA . LEU B 1 85 ? -6.488 20.234 15.891 1 98.5 85 LEU B CA 1
ATOM 2692 C C . LEU B 1 85 ? -7.074 20.547 14.516 1 98.5 85 LEU B C 1
ATOM 2694 O O . LEU B 1 85 ? -8.25 20.266 14.266 1 98.5 85 LEU B O 1
ATOM 2698 N N . ASP B 1 86 ? -6.219 21.141 13.602 1 98.56 86 ASP B N 1
ATOM 2699 C CA . ASP B 1 86 ? -6.734 21.594 12.312 1 98.56 86 ASP B CA 1
ATOM 2700 C C . ASP B 1 86 ? -5.965 20.953 11.156 1 98.56 86 ASP B C 1
ATOM 2702 O O . ASP B 1 86 ? -6.508 20.781 10.062 1 98.56 86 ASP B O 1
ATOM 2706 N N . ILE B 1 87 ? -4.684 20.656 11.359 1 98.88 87 ILE B N 1
ATOM 2707 C CA . ILE B 1 87 ? -3.812 20.109 10.328 1 98.88 87 ILE B CA 1
ATOM 2708 C C . ILE B 1 87 ? -3.057 18.906 10.875 1 98.88 87 ILE B C 1
ATOM 2710 O O . ILE B 1 87 ? -2.465 18.969 11.953 1 98.88 87 ILE B O 1
ATOM 2714 N N . VAL B 1 88 ? -3.166 17.797 10.242 1 98.94 88 VAL B N 1
ATOM 2715 C CA . VAL B 1 88 ? -2.35 16.625 10.547 1 98.94 88 VAL B CA 1
ATOM 2716 C C . VAL B 1 88 ? -1.474 16.281 9.344 1 98.94 88 VAL B C 1
ATOM 2718 O O . VAL B 1 88 ? -1.971 16.141 8.227 1 98.94 88 VAL B O 1
ATOM 2721 N N . ILE B 1 89 ? -0.204 16.25 9.547 1 98.94 89 ILE B N 1
ATOM 2722 C CA . ILE B 1 89 ? 0.736 15.828 8.516 1 98.94 89 ILE B CA 1
ATOM 2723 C C . ILE B 1 89 ? 1.389 14.508 8.906 1 98.94 89 ILE B C 1
ATOM 2725 O O . ILE B 1 89 ? 2.236 14.469 9.805 1 98.94 89 ILE B O 1
ATOM 2729 N N . ASN B 1 90 ? 0.928 13.445 8.305 1 98.88 90 ASN B N 1
ATOM 2730 C CA . ASN B 1 90 ? 1.577 12.148 8.43 1 98.88 90 ASN B CA 1
ATOM 2731 C C . ASN B 1 90 ? 2.838 12.062 7.578 1 98.88 90 ASN B C 1
ATOM 2733 O O . ASN B 1 90 ? 2.787 11.617 6.43 1 98.88 90 ASN B O 1
ATOM 2737 N N . ASN B 1 91 ? 3.949 12.422 8.188 1 98.25 91 ASN B N 1
ATOM 2738 C CA . ASN B 1 91 ? 5.199 12.594 7.453 1 98.25 91 ASN B CA 1
ATOM 2739 C C . ASN B 1 91 ? 6.223 11.523 7.832 1 98.25 91 ASN B C 1
ATOM 2741 O O . ASN B 1 91 ? 7.125 11.227 7.051 1 98.25 91 ASN B O 1
ATOM 2745 N N . ALA B 1 92 ? 6.105 10.984 9.094 1 97.56 92 ALA B N 1
ATOM 2746 C CA . ALA B 1 92 ? 7.055 9.961 9.516 1 97.56 92 ALA B CA 1
ATOM 2747 C C . ALA B 1 92 ? 7.102 8.805 8.523 1 97.56 92 ALA B C 1
ATOM 2749 O O . ALA B 1 92 ? 6.059 8.305 8.102 1 97.56 92 ALA B O 1
ATOM 2750 N N . GLY B 1 93 ? 8.219 8.43 8.109 1 94.81 93 GLY B N 1
ATOM 2751 C CA . GLY B 1 93 ? 8.43 7.344 7.172 1 94.81 93 GLY B CA 1
ATOM 2752 C C . GLY B 1 93 ? 9.891 7.07 6.891 1 94.81 93 GLY B C 1
ATOM 2753 O O . GLY B 1 93 ? 10.766 7.824 7.324 1 94.81 93 GLY B O 1
ATOM 2754 N N . ILE B 1 94 ? 10.172 5.941 6.238 1 93.62 94 ILE B N 1
ATOM 2755 C CA . ILE B 1 94 ? 11.547 5.605 5.91 1 93.62 94 ILE B CA 1
ATOM 2756 C C . ILE B 1 94 ? 11.602 4.902 4.559 1 93.62 94 ILE B C 1
ATOM 2758 O O . ILE B 1 94 ? 10.602 4.332 4.109 1 93.62 94 ILE B O 1
ATOM 2762 N N . MET B 1 95 ? 12.641 5.07 3.873 1 94.19 95 MET B N 1
ATOM 2763 C CA . MET B 1 95 ? 13.031 4.219 2.75 1 94.19 95 MET B CA 1
ATOM 2764 C C . MET B 1 95 ? 14.055 3.174 3.188 1 94.19 95 MET B C 1
ATOM 2766 O O . MET B 1 95 ? 15.242 3.479 3.324 1 94.19 95 MET B O 1
ATOM 2770 N N . ASN B 1 96 ? 13.648 2.004 3.49 1 95.56 96 ASN B N 1
ATOM 2771 C CA . ASN B 1 96 ? 14.508 0.935 3.988 1 95.56 96 ASN B CA 1
ATOM 2772 C C . ASN B 1 96 ? 13.945 -0.441 3.65 1 95.56 96 ASN B C 1
ATOM 2774 O O . ASN B 1 96 ? 13.344 -1.098 4.508 1 95.56 96 ASN B O 1
ATOM 2778 N N . ASP B 1 97 ? 14.25 -0.936 2.453 1 97.31 97 ASP B N 1
ATOM 2779 C CA . ASP B 1 97 ? 13.719 -2.219 2.004 1 97.31 97 ASP B CA 1
ATOM 2780 C C . ASP B 1 97 ? 14.367 -3.377 2.758 1 97.31 97 ASP B C 1
ATOM 2782 O O . ASP B 1 97 ? 13.812 -4.473 2.824 1 97.31 97 ASP B O 1
ATOM 2786 N N . SER B 1 98 ? 15.602 -3.15 3.281 1 96.56 98 SER B N 1
ATOM 2787 C CA . SER B 1 98 ? 16.25 -4.191 4.07 1 96.56 98 SER B CA 1
ATOM 2788 C C . SER B 1 98 ? 15.5 -4.441 5.375 1 96.56 98 SER B C 1
ATOM 2790 O O . SER B 1 98 ? 15.602 -5.523 5.961 1 96.56 98 SER B O 1
ATOM 2792 N N . SER B 1 99 ? 14.773 -3.457 5.824 1 97.19 99 SER B N 1
ATOM 2793 C CA . SER B 1 99 ? 13.875 -3.545 6.973 1 97.19 99 SER B CA 1
ATOM 2794 C C . SER B 1 99 ? 12.43 -3.252 6.566 1 97.19 99 SER B C 1
ATOM 2796 O O . SER B 1 99 ? 11.766 -2.414 7.18 1 97.19 99 SER B O 1
ATOM 2798 N N . TRP B 1 100 ? 11.977 -4.051 5.641 1 97.88 100 TRP B N 1
ATOM 2799 C CA . TRP B 1 100 ? 10.742 -3.688 4.945 1 97.88 100 TRP B CA 1
ATOM 2800 C C . TRP B 1 100 ? 9.539 -3.807 5.871 1 97.88 100 TRP B C 1
ATOM 2802 O O . TRP B 1 100 ? 8.555 -3.076 5.719 1 97.88 100 TRP B O 1
ATOM 2812 N N . GLU B 1 101 ? 9.555 -4.715 6.887 1 98.12 101 GLU B N 1
ATOM 2813 C CA . GLU B 1 101 ? 8.43 -4.801 7.82 1 98.12 101 GLU B CA 1
ATOM 2814 C C . GLU B 1 101 ? 8.266 -3.504 8.602 1 98.12 101 GLU B C 1
ATOM 2816 O O . GLU B 1 101 ? 7.145 -3.014 8.766 1 98.12 101 GLU B O 1
ATOM 2821 N N . LEU B 1 102 ? 9.383 -3.072 9.133 1 98 102 LEU B N 1
ATOM 2822 C CA . LEU B 1 102 ? 9.359 -1.781 9.812 1 98 102 LEU B CA 1
ATOM 2823 C C . LEU B 1 102 ? 8.906 -0.675 8.867 1 98 102 LEU B C 1
ATOM 2825 O O . LEU B 1 102 ? 8.148 0.211 9.266 1 98 102 LEU B O 1
ATOM 2829 N N . GLN B 1 103 ? 9.383 -0.711 7.641 1 98.12 103 GLN B N 1
ATOM 2830 C CA . GLN B 1 103 ? 9.016 0.267 6.621 1 98.12 103 GLN B CA 1
ATOM 2831 C C . GLN B 1 103 ? 7.512 0.282 6.387 1 98.12 103 GLN B C 1
ATOM 2833 O O . GLN B 1 103 ? 6.898 1.351 6.316 1 98.12 103 GLN B O 1
ATOM 2838 N N . VAL B 1 104 ? 6.863 -0.886 6.27 1 98.75 104 VAL B N 1
ATOM 2839 C CA . VAL B 1 104 ? 5.422 -0.954 6.062 1 98.75 104 VAL B CA 1
ATOM 2840 C C . VAL B 1 104 ? 4.695 -0.426 7.297 1 98.75 104 VAL B C 1
ATOM 2842 O O . VAL B 1 104 ? 3.719 0.317 7.18 1 98.75 104 VAL B O 1
ATOM 2845 N N . ALA B 1 105 ? 5.16 -0.784 8.438 1 98.69 105 ALA B N 1
ATOM 2846 C CA . ALA B 1 105 ? 4.559 -0.312 9.68 1 98.69 105 ALA B CA 1
ATOM 2847 C C . ALA B 1 105 ? 4.59 1.212 9.766 1 98.69 105 ALA B C 1
ATOM 2849 O O . ALA B 1 105 ? 3.607 1.84 10.164 1 98.69 105 ALA B O 1
ATOM 2850 N N . LEU B 1 106 ? 5.676 1.779 9.375 1 98.12 106 LEU B N 1
ATOM 2851 C CA . LEU B 1 106 ? 5.871 3.223 9.445 1 98.12 106 LEU B CA 1
ATOM 2852 C C . LEU B 1 106 ? 5.121 3.93 8.32 1 98.12 106 LEU B C 1
ATOM 2854 O O . LEU B 1 106 ? 4.402 4.902 8.562 1 98.12 106 LEU B O 1
ATOM 2858 N N . ASN B 1 107 ? 5.289 3.428 7.098 1 98.62 107 ASN B N 1
ATOM 2859 C CA . ASN B 1 107 ? 4.832 4.141 5.91 1 98.62 107 ASN B CA 1
ATOM 2860 C C . ASN B 1 107 ? 3.346 3.902 5.652 1 98.62 107 ASN B C 1
ATOM 2862 O O . ASN B 1 107 ? 2.709 4.656 4.918 1 98.62 107 ASN B O 1
ATOM 2866 N N . CYS B 1 108 ? 2.797 2.82 6.203 1 98.81 108 CYS B N 1
ATOM 2867 C CA . CYS B 1 108 ? 1.403 2.494 5.918 1 98.81 108 CYS B CA 1
ATOM 2868 C C . CYS B 1 108 ? 0.574 2.494 7.199 1 98.81 108 CYS B C 1
ATOM 2870 O O . CYS B 1 108 ? -0.307 3.338 7.371 1 98.81 108 CYS B O 1
ATOM 2872 N N . ASN B 1 109 ? 0.935 1.613 8.18 1 98.81 109 ASN B N 1
ATOM 2873 C CA . ASN B 1 109 ? 0.111 1.462 9.375 1 98.81 109 ASN B CA 1
ATOM 2874 C C . ASN B 1 109 ? -0.006 2.773 10.148 1 98.81 109 ASN B C 1
ATOM 2876 O O . ASN B 1 109 ? -1.103 3.164 10.555 1 98.81 109 ASN B O 1
ATOM 2880 N N . ALA B 1 110 ? 1.119 3.377 10.352 1 98.88 110 ALA B N 1
ATOM 2881 C CA . ALA B 1 110 ? 1.117 4.621 11.117 1 98.88 110 ALA B CA 1
ATOM 2882 C C . ALA B 1 110 ? 0.302 5.699 10.414 1 98.88 110 ALA B C 1
ATOM 2884 O O . ALA B 1 110 ? -0.365 6.508 11.062 1 98.88 110 ALA B O 1
ATOM 2885 N N . VAL B 1 111 ? 0.353 5.742 9.102 1 98.88 111 VAL B N 1
ATOM 2886 C CA . VAL B 1 111 ? -0.381 6.734 8.328 1 98.88 111 VAL B CA 1
ATOM 2887 C C . VAL B 1 111 ? -1.882 6.473 8.438 1 98.88 111 VAL B C 1
ATOM 2889 O O . VAL B 1 111 ? -2.668 7.406 8.625 1 98.88 111 VAL B O 1
ATOM 2892 N N . VAL B 1 112 ? -2.312 5.188 8.328 1 98.81 112 VAL B N 1
ATOM 2893 C CA . VAL B 1 112 ? -3.719 4.84 8.492 1 98.81 112 VAL B CA 1
ATOM 2894 C C . VAL B 1 112 ? -4.203 5.305 9.867 1 98.81 112 VAL B C 1
ATOM 2896 O O . VAL B 1 112 ? -5.23 5.98 9.977 1 98.81 112 VAL B O 1
ATOM 2899 N N . GLU B 1 113 ? -3.453 4.938 10.891 1 98.75 113 GLU B N 1
ATOM 2900 C CA . GLU B 1 113 ? -3.834 5.316 12.242 1 98.75 113 GLU B CA 1
ATOM 2901 C C . GLU B 1 113 ? -3.902 6.836 12.391 1 98.75 113 GLU B C 1
ATOM 2903 O O . GLU B 1 113 ? -4.824 7.363 13.016 1 98.75 113 GLU B O 1
ATOM 2908 N N . GLY B 1 114 ? -2.893 7.539 11.828 1 98.81 114 GLY B N 1
ATOM 2909 C CA . GLY B 1 114 ? -2.906 8.992 11.852 1 98.81 114 GLY B CA 1
ATOM 2910 C C . GLY B 1 114 ? -4.133 9.594 11.195 1 98.81 114 GLY B C 1
ATOM 2911 O O . GLY B 1 114 ? -4.691 10.578 11.688 1 98.81 114 GLY B O 1
ATOM 2912 N N . CYS B 1 115 ? -4.543 9.055 10.07 1 98.75 115 CYS B N 1
ATOM 2913 C CA . CYS B 1 115 ? -5.746 9.508 9.383 1 98.75 115 CYS B CA 1
ATOM 2914 C C . CYS B 1 115 ? -6.984 9.297 10.242 1 98.75 115 CYS B C 1
ATOM 2916 O O . CYS B 1 115 ? -7.828 10.188 10.352 1 98.75 115 CYS B O 1
ATOM 2918 N N . LEU B 1 116 ? -7.121 8.102 10.828 1 98.31 116 LEU B N 1
ATOM 2919 C CA . LEU B 1 116 ? -8.281 7.789 11.656 1 98.31 116 LEU B CA 1
ATOM 2920 C C . LEU B 1 116 ? -8.328 8.695 12.883 1 98.31 116 LEU B C 1
ATOM 2922 O O . LEU B 1 116 ? -9.406 9.141 13.289 1 98.31 116 LEU B O 1
ATOM 2926 N N . LEU B 1 117 ? -7.195 8.961 13.461 1 98.5 117 LEU B N 1
ATOM 2927 C CA . LEU B 1 117 ? -7.129 9.859 14.609 1 98.5 117 LEU B CA 1
ATOM 2928 C C . LEU B 1 117 ? -7.469 11.289 14.195 1 98.5 117 LEU B C 1
ATOM 2930 O O . LEU B 1 117 ? -8.086 12.031 14.969 1 98.5 117 LEU B O 1
ATOM 2934 N N . ALA B 1 118 ? -7.02 11.695 13.008 1 98.62 118 ALA B N 1
ATOM 2935 C CA . ALA B 1 118 ? -7.414 13 12.5 1 98.62 118 ALA B CA 1
ATOM 2936 C C . ALA B 1 118 ? -8.93 13.125 12.406 1 98.62 118 ALA B C 1
ATOM 2938 O O . ALA B 1 118 ? -9.508 14.125 12.828 1 98.62 118 ALA B O 1
ATOM 2939 N N . PHE B 1 119 ? -9.57 12.094 11.859 1 98 119 PHE B N 1
ATOM 2940 C CA . PHE B 1 119 ? -11.031 12.086 11.82 1 98 119 PHE B CA 1
ATOM 2941 C C . PHE B 1 119 ? -11.617 12.219 13.219 1 98 119 PHE B C 1
ATOM 2943 O O . PHE B 1 119 ? -12.531 13.008 13.445 1 98 119 PHE B O 1
ATOM 2950 N N . LYS B 1 120 ? -11.078 11.469 14.148 1 97.44 120 LYS B N 1
ATOM 2951 C CA . LYS B 1 120 ? -11.594 11.445 15.508 1 97.44 120 LYS B CA 1
ATOM 2952 C C . LYS B 1 120 ? -11.586 12.836 16.125 1 97.44 120 LYS B C 1
ATOM 2954 O O . LYS B 1 120 ? -12.547 13.234 16.797 1 97.44 120 LYS B O 1
ATOM 2959 N N . TYR B 1 121 ? -10.586 13.602 15.812 1 98.06 121 TYR B N 1
ATOM 2960 C CA . TYR B 1 121 ? -10.398 14.82 16.594 1 98.06 121 TYR B CA 1
ATOM 2961 C C . TYR B 1 121 ? -10.789 16.047 15.773 1 98.06 121 TYR B C 1
ATOM 2963 O O . TYR B 1 121 ? -10.992 17.125 16.328 1 98.06 121 TYR B O 1
ATOM 2971 N N . MET B 1 122 ? -10.906 15.906 14.453 1 98.31 122 MET B N 1
ATOM 2972 C CA . MET B 1 122 ? -11.109 17.094 13.625 1 98.31 122 MET B CA 1
ATOM 2973 C C . MET B 1 122 ? -12.516 17.094 13.016 1 98.31 122 MET B C 1
ATOM 2975 O O . MET B 1 122 ? -12.984 18.141 12.555 1 98.31 122 MET B O 1
ATOM 2979 N N . SER B 1 123 ? -13.125 15.938 12.961 1 97.12 123 SER B N 1
ATOM 2980 C CA . SER B 1 123 ? -14.359 15.797 12.188 1 97.12 123 SER B CA 1
ATOM 2981 C C . SER B 1 123 ? -15.477 16.656 12.773 1 97.12 123 SER B C 1
ATOM 2983 O O . SER B 1 123 ? -15.664 16.703 13.992 1 97.12 123 SER B O 1
ATOM 2985 N N . LYS B 1 124 ? -16.297 17.156 11.898 1 95.94 124 LYS B N 1
ATOM 2986 C CA . LYS B 1 124 ? -17.438 17.984 12.305 1 95.94 124 LYS B CA 1
ATOM 2987 C C . LYS B 1 124 ? -18.484 17.156 13.031 1 95.94 124 LYS B C 1
ATOM 2989 O O . LYS B 1 124 ? -19.109 17.641 13.992 1 95.94 124 LYS B O 1
ATOM 2994 N N . HIS B 1 125 ? -18.672 15.961 12.641 1 89.25 125 HIS B N 1
ATOM 2995 C CA . HIS B 1 125 ? -19.719 15.133 13.227 1 89.25 125 HIS B CA 1
ATOM 2996 C C . HIS B 1 125 ? -19.328 14.664 14.625 1 89.25 125 HIS B C 1
ATOM 2998 O O . HIS B 1 125 ? -20.188 14.203 15.383 1 89.25 125 HIS B O 1
ATOM 3004 N N . TYR B 1 126 ? -18.125 14.883 15.055 1 90.44 126 TYR B N 1
ATOM 3005 C CA . TYR B 1 126 ? -17.672 14.609 16.406 1 90.44 126 TYR B CA 1
ATOM 3006 C C . TYR B 1 126 ? -17.375 15.906 17.156 1 90.44 126 TYR B C 1
ATOM 3008 O O . TYR B 1 126 ? -16.719 15.898 18.203 1 90.44 126 TYR B O 1
ATOM 3016 N N . GLY B 1 127 ? -17.75 17.016 16.5 1 91.19 127 GLY B N 1
ATOM 3017 C CA . GLY B 1 127 ? -17.656 18.281 17.203 1 91.19 127 GLY B CA 1
ATOM 3018 C C . GLY B 1 127 ? -16.453 19.094 16.797 1 91.19 127 GLY B C 1
ATOM 3019 O O . GLY B 1 127 ? -16.219 20.172 17.344 1 91.19 127 GLY B O 1
ATOM 3020 N N . GLY B 1 128 ? -15.68 18.578 15.898 1 94 128 GLY B N 1
ATOM 3021 C CA . GLY B 1 128 ? -14.539 19.328 15.398 1 94 128 GLY B CA 1
ATOM 3022 C C . GLY B 1 128 ? -14.922 20.344 14.328 1 94 128 GLY B C 1
ATOM 3023 O O . GLY B 1 128 ? -16.109 20.578 14.078 1 94 128 GLY B O 1
ATOM 3024 N N . ASN B 1 129 ? -13.906 21.031 13.781 1 94.44 129 ASN B N 1
ATOM 3025 C CA . ASN B 1 129 ? -14.133 22.078 12.797 1 94.44 129 ASN B CA 1
ATOM 3026 C C . ASN B 1 129 ? -13.703 21.641 11.398 1 94.44 129 ASN B C 1
ATOM 3028 O O . ASN B 1 129 ? -13.695 22.438 10.461 1 94.44 129 ASN B O 1
ATOM 3032 N N . GLY B 1 130 ? -13.406 20.406 11.219 1 97.38 130 GLY B N 1
ATOM 3033 C CA . GLY B 1 130 ? -12.75 19.984 9.992 1 97.38 130 GLY B CA 1
ATOM 3034 C C . GLY B 1 130 ? -11.273 20.344 9.961 1 97.38 130 GLY B C 1
ATOM 3035 O O . GLY B 1 130 ? -10.68 20.656 10.992 1 97.38 130 GLY B O 1
ATOM 3036 N N . GLY B 1 131 ? -10.688 20.188 8.773 1 98.06 131 GLY B N 1
ATOM 3037 C CA . GLY B 1 131 ? -9.266 20.484 8.641 1 98.06 131 GLY B CA 1
ATOM 3038 C C . GLY B 1 131 ? -8.633 19.812 7.438 1 98.06 131 GLY B C 1
ATOM 3039 O O . GLY B 1 131 ? -9.297 19.562 6.43 1 98.06 131 GLY B O 1
ATOM 3040 N N . VAL B 1 132 ? -7.297 19.703 7.5 1 98.56 132 VAL B N 1
ATOM 3041 C CA . VAL B 1 132 ? -6.535 19.141 6.387 1 98.56 132 VAL B CA 1
ATOM 3042 C C . VAL B 1 132 ? -5.59 18.062 6.898 1 98.56 132 VAL B C 1
ATOM 3044 O O . VAL B 1 132 ? -4.918 18.234 7.918 1 98.56 132 VAL B O 1
ATOM 3047 N N . VAL B 1 133 ? -5.668 16.922 6.262 1 98.88 133 VAL B N 1
ATOM 3048 C CA . VAL B 1 133 ? -4.684 15.859 6.477 1 98.88 133 VAL B CA 1
ATOM 3049 C C . VAL B 1 133 ? -3.758 15.766 5.266 1 98.88 133 VAL B C 1
ATOM 3051 O O . VAL B 1 133 ? -4.219 15.719 4.121 1 98.88 133 VAL B O 1
ATOM 3054 N N . VAL B 1 134 ? -2.482 15.82 5.484 1 98.88 134 VAL B N 1
ATOM 3055 C CA . VAL B 1 134 ? -1.483 15.609 4.441 1 98.88 134 VAL B CA 1
ATOM 3056 C C . VAL B 1 134 ? -0.742 14.305 4.691 1 98.88 134 VAL B C 1
ATOM 3058 O O . VAL B 1 134 ? -0.181 14.094 5.77 1 98.88 134 VAL B O 1
ATOM 3061 N N . ASN B 1 135 ? -0.804 13.414 3.758 1 98.81 135 ASN B N 1
ATOM 3062 C CA . ASN B 1 135 ? -0.018 12.188 3.805 1 98.81 135 ASN B CA 1
ATOM 3063 C C . ASN B 1 135 ? 1.211 12.273 2.904 1 98.81 135 ASN B C 1
ATOM 3065 O O . ASN B 1 135 ? 1.122 12.742 1.769 1 98.81 135 ASN B O 1
ATOM 3069 N N . ALA B 1 136 ? 2.305 11.836 3.443 1 96.88 136 ALA B N 1
ATOM 3070 C CA . ALA B 1 136 ? 3.574 11.922 2.725 1 96.88 136 ALA B CA 1
ATOM 3071 C C . ALA B 1 136 ? 3.711 10.781 1.722 1 96.88 136 ALA B C 1
ATOM 3073 O O . ALA B 1 136 ? 3.945 9.633 2.105 1 96.88 136 ALA B O 1
ATOM 3074 N N . GLY B 1 137 ? 3.613 11.141 0.495 1 95.81 137 GLY B N 1
ATOM 3075 C CA . GLY B 1 137 ? 3.939 10.219 -0.584 1 95.81 137 GLY B CA 1
ATOM 3076 C C . GLY B 1 137 ? 5.371 10.352 -1.069 1 95.81 137 GLY B C 1
ATOM 3077 O O . GLY B 1 137 ? 6.289 10.523 -0.267 1 95.81 137 GLY B O 1
ATOM 3078 N N . SER B 1 138 ? 5.641 10.102 -2.25 1 92.31 138 SER B N 1
ATOM 3079 C CA . SER B 1 138 ? 6.891 10.195 -2.996 1 92.31 138 SER B CA 1
ATOM 3080 C C . SER B 1 138 ? 6.633 10.258 -4.5 1 92.31 138 SER B C 1
ATOM 3082 O O . SER B 1 138 ? 5.543 9.906 -4.961 1 92.31 138 SER B O 1
ATOM 3084 N N . ILE B 1 139 ? 7.543 10.805 -5.223 1 88.88 139 ILE B N 1
ATOM 3085 C CA . ILE B 1 139 ? 7.445 10.656 -6.672 1 88.88 139 ILE B CA 1
ATOM 3086 C C . ILE B 1 139 ? 7.34 9.172 -7.031 1 88.88 139 ILE B C 1
ATOM 3088 O O . ILE B 1 139 ? 6.863 8.828 -8.109 1 88.88 139 ILE B O 1
ATOM 3092 N N . LEU B 1 140 ? 7.695 8.32 -6.18 1 87 140 LEU B N 1
ATOM 3093 C CA . LEU B 1 140 ? 7.621 6.883 -6.391 1 87 140 LEU B CA 1
ATOM 3094 C C . LEU B 1 140 ? 6.223 6.359 -6.09 1 87 140 LEU B C 1
ATOM 3096 O O . LEU B 1 140 ? 5.938 5.176 -6.293 1 87 140 LEU B O 1
ATOM 3100 N N . SER B 1 141 ? 5.355 7.184 -5.664 1 85.44 141 SER B N 1
ATOM 3101 C CA . SER B 1 141 ? 3.949 6.828 -5.492 1 85.44 141 SER B CA 1
ATOM 3102 C C . SER B 1 141 ? 3.27 6.59 -6.836 1 85.44 141 SER B C 1
ATOM 3104 O O . SER B 1 141 ? 2.18 6.016 -6.895 1 85.44 141 SER B O 1
ATOM 3106 N N . LEU B 1 142 ? 3.928 6.984 -7.828 1 82.06 142 LEU B N 1
ATOM 3107 C CA . LEU B 1 142 ? 3.236 7.102 -9.109 1 82.06 142 LEU B CA 1
ATOM 3108 C C . LEU B 1 142 ? 3.992 6.355 -10.203 1 82.06 142 LEU B C 1
ATOM 3110 O O . LEU B 1 142 ? 3.723 6.555 -11.391 1 82.06 142 LEU B O 1
ATOM 3114 N N . ARG B 1 143 ? 4.977 5.664 -9.805 1 82.88 143 ARG B N 1
ATOM 3115 C CA . ARG B 1 143 ? 5.781 4.93 -10.781 1 82.88 143 ARG B CA 1
ATOM 3116 C C . ARG B 1 143 ? 6.387 3.678 -10.156 1 82.88 143 ARG B C 1
ATOM 3118 O O . ARG B 1 143 ? 6.312 3.48 -8.945 1 82.88 143 ARG B O 1
ATOM 3125 N N . GLU B 1 144 ? 6.973 2.855 -11.086 1 85.25 144 GLU B N 1
ATOM 3126 C CA . GLU B 1 144 ? 7.762 1.721 -10.617 1 85.25 144 GLU B CA 1
ATOM 3127 C C . GLU B 1 144 ? 9.219 2.109 -10.414 1 85.25 144 GLU B C 1
ATOM 3129 O O . GLU B 1 144 ? 9.703 3.07 -11.023 1 85.25 144 GLU B O 1
ATOM 3134 N N . PHE B 1 145 ? 9.844 1.358 -9.547 1 87.88 145 PHE B N 1
ATOM 3135 C CA . PHE B 1 145 ? 11.242 1.653 -9.234 1 87.88 145 PHE B CA 1
ATOM 3136 C C . PHE B 1 145 ? 11.961 0.402 -8.758 1 87.88 145 PHE B C 1
ATOM 3138 O O . PHE B 1 145 ? 11.602 -0.174 -7.727 1 87.88 145 PHE B O 1
ATOM 3145 N N . SER B 1 146 ? 13.023 0.048 -9.43 1 90.44 146 SER B N 1
ATOM 3146 C CA . SER B 1 146 ? 13.695 -1.217 -9.156 1 90.44 146 SER B CA 1
ATOM 3147 C C . SER B 1 146 ? 14.492 -1.151 -7.855 1 90.44 146 SER B C 1
ATOM 3149 O O . SER B 1 146 ? 14.578 -2.141 -7.125 1 90.44 146 SER B O 1
ATOM 3151 N N . GLY B 1 147 ? 14.984 -0.051 -7.535 1 92.62 147 GLY B N 1
ATOM 3152 C CA . GLY B 1 147 ? 15.953 0.07 -6.457 1 92.62 147 GLY B CA 1
ATOM 3153 C C . GLY B 1 147 ? 15.344 -0.124 -5.082 1 92.62 147 GLY B C 1
ATOM 3154 O O . GLY B 1 147 ? 16.031 -0.482 -4.129 1 92.62 147 GLY B O 1
ATOM 3155 N N . CYS B 1 148 ? 14.094 0.128 -4.957 1 95.12 148 CYS B N 1
ATOM 3156 C CA . CYS B 1 148 ? 13.391 -0.001 -3.686 1 95.12 148 CYS B CA 1
ATOM 3157 C C . CYS B 1 148 ? 11.93 -0.385 -3.902 1 95.12 148 CYS B C 1
ATOM 3159 O O . CYS B 1 148 ? 11.023 0.406 -3.623 1 95.12 148 CYS B O 1
ATOM 3161 N N . PRO B 1 149 ? 11.719 -1.628 -4.312 1 97.56 149 PRO B N 1
ATOM 3162 C CA . PRO B 1 149 ? 10.383 -2.055 -4.73 1 97.56 149 PRO B CA 1
ATOM 3163 C C . PRO B 1 149 ? 9.359 -2.004 -3.592 1 97.56 149 PRO B C 1
ATOM 3165 O O . PRO B 1 149 ? 8.211 -1.629 -3.809 1 97.56 149 PRO B O 1
ATOM 3168 N N . ILE B 1 150 ? 9.75 -2.412 -2.373 1 98.38 150 ILE B N 1
ATOM 3169 C CA . ILE B 1 150 ? 8.805 -2.457 -1.262 1 98.38 150 ILE B CA 1
ATOM 3170 C C . ILE B 1 150 ? 8.461 -1.038 -0.82 1 98.38 150 ILE B C 1
ATOM 3172 O O . ILE B 1 150 ? 7.293 -0.724 -0.574 1 98.38 150 ILE B O 1
ATOM 3176 N N . TYR B 1 151 ? 9.453 -0.113 -0.787 1 97.38 151 TYR B N 1
ATOM 3177 C CA . TYR B 1 151 ? 9.18 1.3 -0.542 1 97.38 151 TYR B CA 1
ATOM 3178 C C . TYR B 1 151 ? 8.18 1.848 -1.551 1 97.38 151 TYR B C 1
ATOM 3180 O O . TYR B 1 151 ? 7.227 2.533 -1.178 1 97.38 151 TYR B O 1
ATOM 3188 N N . THR B 1 152 ? 8.43 1.531 -2.816 1 97.38 152 THR B N 1
ATOM 3189 C CA . THR B 1 152 ? 7.531 1.973 -3.881 1 97.38 152 THR B CA 1
ATOM 3190 C C . THR B 1 152 ? 6.105 1.503 -3.617 1 97.38 152 THR B C 1
ATOM 3192 O O . THR B 1 152 ? 5.152 2.268 -3.785 1 97.38 152 THR B O 1
ATOM 3195 N N . GLY B 1 153 ? 5.934 0.25 -3.182 1 98.19 153 GLY B N 1
ATOM 3196 C CA . GLY B 1 153 ? 4.621 -0.242 -2.789 1 98.19 153 GLY B CA 1
ATOM 3197 C C . GLY B 1 153 ? 3.967 0.599 -1.71 1 98.19 153 GLY B C 1
ATOM 3198 O O . GLY B 1 153 ? 2.793 0.958 -1.823 1 98.19 153 GLY B O 1
ATOM 3199 N N . THR B 1 154 ? 4.719 0.965 -0.652 1 98.5 154 THR B N 1
ATOM 3200 C CA . THR B 1 154 ? 4.168 1.745 0.451 1 98.5 154 THR B CA 1
ATOM 3201 C C . THR B 1 154 ? 3.697 3.113 -0.035 1 98.5 154 THR B C 1
ATOM 3203 O O . THR B 1 154 ? 2.701 3.645 0.46 1 98.5 154 THR B O 1
ATOM 3206 N N . LYS B 1 155 ? 4.438 3.656 -0.934 1 97.69 155 LYS B N 1
ATOM 3207 C CA . LYS B 1 155 ? 4.09 5 -1.393 1 97.69 155 LYS B CA 1
ATOM 3208 C C . LYS B 1 155 ? 2.898 4.961 -2.346 1 97.69 155 LYS B C 1
ATOM 3210 O O . LYS B 1 155 ? 2.1 5.902 -2.385 1 97.69 155 LYS B O 1
ATOM 3215 N N . HIS B 1 156 ? 2.719 3.887 -3.1 1 96.38 156 HIS B N 1
ATOM 3216 C CA . HIS B 1 156 ? 1.473 3.674 -3.824 1 96.38 156 HIS B CA 1
ATOM 3217 C C . HIS B 1 156 ? 0.294 3.539 -2.867 1 96.38 156 HIS B C 1
ATOM 3219 O O . HIS B 1 156 ? -0.787 4.07 -3.125 1 96.38 156 HIS B O 1
ATOM 3225 N N . PHE B 1 157 ? 0.52 2.811 -1.807 1 98.31 157 PHE B N 1
ATOM 3226 C CA . PHE B 1 157 ? -0.481 2.664 -0.757 1 98.31 157 PHE B CA 1
ATOM 3227 C C . PHE B 1 157 ? -1.021 4.023 -0.329 1 98.31 157 PHE B C 1
ATOM 3229 O O . PHE B 1 157 ? -2.234 4.203 -0.199 1 98.31 157 PHE B O 1
ATOM 3236 N N . ILE B 1 158 ? -0.172 4.984 -0.166 1 98.31 158 ILE B N 1
ATOM 3237 C CA . ILE B 1 158 ? -0.512 6.312 0.334 1 98.31 158 ILE B CA 1
ATOM 3238 C C . ILE B 1 158 ? -1.462 7.004 -0.642 1 98.31 158 ILE B C 1
ATOM 3240 O O . ILE B 1 158 ? -2.445 7.621 -0.228 1 98.31 158 ILE B O 1
ATOM 3244 N N . VAL B 1 159 ? -1.199 6.898 -1.906 1 95.5 159 VAL B N 1
ATOM 3245 C CA . VAL B 1 159 ? -2.031 7.559 -2.904 1 95.5 159 VAL B CA 1
ATOM 3246 C C . VAL B 1 159 ? -3.43 6.945 -2.9 1 95.5 159 VAL B C 1
ATOM 3248 O O . VAL B 1 159 ? -4.43 7.668 -2.852 1 95.5 159 VAL B O 1
ATOM 3251 N N . GLY B 1 160 ? -3.512 5.609 -2.939 1 95.94 160 GLY B N 1
ATOM 3252 C CA . GLY B 1 160 ? -4.809 4.953 -2.9 1 95.94 160 GLY B CA 1
ATOM 3253 C C . GLY B 1 160 ? -5.613 5.297 -1.661 1 95.94 160 GLY B C 1
ATOM 3254 O O . GLY B 1 160 ? -6.812 5.574 -1.75 1 95.94 160 GLY B O 1
ATOM 3255 N N . LEU B 1 161 ? -4.949 5.32 -0.527 1 98.06 161 LEU B N 1
ATOM 3256 C CA . LEU B 1 161 ? -5.574 5.637 0.754 1 98.06 161 LEU B CA 1
ATOM 3257 C C . LEU B 1 161 ? -6.098 7.07 0.765 1 98.06 161 LEU B C 1
ATOM 3259 O O . LEU B 1 161 ? -7.266 7.305 1.087 1 98.06 161 LEU B O 1
ATOM 3263 N N . THR B 1 162 ? -5.223 7.98 0.366 1 97.88 162 THR B N 1
ATOM 3264 C CA . THR B 1 162 ? -5.531 9.406 0.452 1 97.88 162 THR B CA 1
ATOM 3265 C C . THR B 1 162 ? -6.676 9.766 -0.491 1 97.88 162 THR B C 1
ATOM 3267 O O . THR B 1 162 ? -7.602 10.477 -0.105 1 97.88 162 THR B O 1
ATOM 3270 N N . LYS B 1 163 ? -6.582 9.258 -1.68 1 95.94 163 LYS B N 1
ATOM 3271 C CA . LYS B 1 163 ? -7.645 9.555 -2.639 1 95.94 163 LYS B CA 1
ATOM 3272 C C . LYS B 1 163 ? -8.977 8.969 -2.184 1 95.94 163 LYS B C 1
ATOM 3274 O O . LYS B 1 163 ? -10.031 9.562 -2.42 1 95.94 163 LYS B O 1
ATOM 3279 N N . SER B 1 164 ? -8.938 7.84 -1.534 1 97.06 164 SER B N 1
ATOM 3280 C CA . SER B 1 164 ? -10.172 7.203 -1.069 1 97.06 164 SER B CA 1
ATOM 3281 C C . SER B 1 164 ? -10.766 7.961 0.111 1 97.06 164 SER B C 1
ATOM 3283 O O . SER B 1 164 ? -11.977 8.203 0.15 1 97.06 164 SER B O 1
ATOM 3285 N N . PHE B 1 165 ? -9.953 8.367 1.062 1 97.81 165 PHE B N 1
ATOM 3286 C CA . PHE B 1 165 ? -10.43 9.234 2.135 1 97.81 165 PHE B CA 1
ATOM 3287 C C . PHE B 1 165 ? -10.82 10.602 1.593 1 97.81 165 PHE B C 1
ATOM 3289 O O . PHE B 1 165 ? -11.578 11.336 2.23 1 97.81 165 PHE B O 1
ATOM 3296 N N . GLY B 1 166 ? -10.281 10.945 0.416 1 97.19 166 GLY B N 1
ATOM 3297 C CA . GLY B 1 166 ? -10.531 12.234 -0.215 1 97.19 166 GLY B CA 1
ATOM 3298 C C . GLY B 1 166 ? -11.781 12.25 -1.07 1 97.19 166 GLY B C 1
ATOM 3299 O O . GLY B 1 166 ? -11.922 13.086 -1.966 1 97.19 166 GLY B O 1
ATOM 3300 N N . THR B 1 167 ? -12.625 11.289 -0.923 1 95.69 167 THR B N 1
ATOM 3301 C CA . THR B 1 167 ? -13.891 11.266 -1.655 1 95.69 167 THR B CA 1
ATOM 3302 C C . THR B 1 167 ? -14.906 12.203 -1.013 1 95.69 167 THR B C 1
ATOM 3304 O O . THR B 1 167 ? -14.781 12.555 0.162 1 95.69 167 THR B O 1
ATOM 3307 N N . PRO B 1 168 ? -15.977 12.586 -1.772 1 96.06 168 PRO B N 1
ATOM 3308 C CA . PRO B 1 168 ? -16.969 13.531 -1.26 1 96.06 168 PRO B CA 1
ATOM 3309 C C . PRO B 1 168 ? -17.656 13.031 0.008 1 96.06 168 PRO B C 1
ATOM 3311 O O . PRO B 1 168 ? -18 13.828 0.884 1 96.06 168 PRO B O 1
ATOM 3314 N N . TYR B 1 169 ? -17.844 11.773 0.162 1 95.94 169 TYR B N 1
ATOM 3315 C CA . TYR B 1 169 ? -18.516 11.234 1.337 1 95.94 169 TYR B CA 1
ATOM 3316 C C . TYR B 1 169 ? -17.828 11.672 2.619 1 95.94 169 TYR B C 1
ATOM 3318 O O . TYR B 1 169 ? -18.453 12.234 3.518 1 95.94 169 TYR B O 1
ATOM 3326 N N . PHE B 1 170 ? -16.531 11.422 2.666 1 97.06 170 PHE B N 1
ATOM 3327 C CA . PHE B 1 170 ? -15.797 11.734 3.887 1 97.06 170 PHE B CA 1
ATOM 3328 C C . PHE B 1 170 ? -15.727 13.234 4.109 1 97.06 170 PHE B C 1
ATOM 3330 O O . PHE B 1 170 ? -15.898 13.711 5.234 1 97.06 170 PHE B O 1
ATOM 3337 N N . LEU B 1 171 ? -15.477 13.953 3.033 1 97.25 171 LEU B N 1
ATOM 3338 C CA . LEU B 1 171 ? -15.398 15.406 3.164 1 97.25 171 LEU B CA 1
ATOM 3339 C C . LEU B 1 171 ? -16.719 15.977 3.689 1 97.25 171 LEU B C 1
ATOM 3341 O O . LEU B 1 171 ? -16.719 16.781 4.625 1 97.25 171 LEU B O 1
ATOM 3345 N N . ASN B 1 172 ? -17.797 15.562 3.062 1 96.81 172 ASN B N 1
ATOM 3346 C CA . ASN B 1 172 ? -19.109 16.078 3.432 1 96.81 172 ASN B CA 1
ATOM 3347 C C . ASN B 1 172 ? -19.469 15.734 4.875 1 96.81 172 ASN B C 1
ATOM 3349 O O . ASN B 1 172 ? -20.078 16.531 5.574 1 96.81 172 ASN B O 1
ATOM 3353 N N . LEU B 1 173 ? -19.062 14.617 5.32 1 96.25 173 LEU B N 1
ATOM 3354 C CA . LEU B 1 173 ? -19.391 14.148 6.664 1 96.25 173 LEU B CA 1
ATOM 3355 C C . LEU B 1 173 ? -18.5 14.82 7.703 1 96.25 173 LEU B C 1
ATOM 3357 O O . LEU B 1 173 ? -18.969 15.211 8.773 1 96.25 173 LEU B O 1
ATOM 3361 N N . THR B 1 174 ? -17.219 15.039 7.402 1 97.31 174 THR B N 1
ATOM 3362 C CA . THR B 1 174 ? -16.234 15.32 8.453 1 97.31 174 THR B CA 1
ATOM 3363 C C . THR B 1 174 ? -15.688 16.734 8.312 1 97.31 174 THR B C 1
ATOM 3365 O O . THR B 1 174 ? -15.125 17.281 9.258 1 97.31 174 THR B O 1
ATOM 3368 N N . GLY B 1 175 ? -15.734 17.266 7.094 1 97.5 175 GLY B N 1
ATOM 3369 C CA . GLY B 1 175 ? -15.078 18.547 6.82 1 97.5 175 GLY B CA 1
ATOM 3370 C C . GLY B 1 175 ? -13.57 18.422 6.738 1 97.5 175 GLY B C 1
ATOM 3371 O O . GLY B 1 175 ? -12.859 19.438 6.766 1 97.5 175 GLY B O 1
ATOM 3372 N N . VAL B 1 176 ? -13.078 17.203 6.715 1 97.94 176 VAL B N 1
ATOM 3373 C CA . VAL B 1 176 ? -11.633 16.984 6.656 1 97.94 176 VAL B CA 1
ATOM 3374 C C . VAL B 1 176 ? -11.211 16.703 5.219 1 97.94 176 VAL B C 1
ATOM 3376 O O . VAL B 1 176 ? -11.742 15.797 4.574 1 97.94 176 VAL B O 1
ATOM 3379 N N . ARG B 1 177 ? -10.273 17.5 4.719 1 98 177 ARG B N 1
ATOM 3380 C CA . ARG B 1 177 ? -9.688 17.312 3.396 1 98 177 ARG B CA 1
ATOM 3381 C C . ARG B 1 177 ? -8.43 16.453 3.479 1 98 177 ARG B C 1
ATOM 3383 O O . ARG B 1 177 ? -7.648 16.562 4.426 1 98 177 ARG B O 1
ATOM 3390 N N . PHE B 1 178 ? -8.25 15.648 2.445 1 98.5 178 PHE B N 1
ATOM 3391 C CA . PHE B 1 178 ? -7.062 14.805 2.365 1 98.5 178 PHE B CA 1
ATOM 3392 C C . PHE B 1 178 ? -6.215 15.18 1.155 1 98.5 178 PHE B C 1
ATOM 3394 O O . PHE B 1 178 ? -6.738 15.336 0.049 1 98.5 178 PHE B O 1
ATOM 3401 N N . LEU B 1 179 ? -4.895 15.344 1.379 1 98.31 179 LEU B N 1
ATOM 3402 C CA . LEU B 1 179 ? -3.936 15.695 0.334 1 98.31 179 LEU B CA 1
ATOM 3403 C C . LEU B 1 179 ? -2.707 14.789 0.401 1 98.31 179 LEU B C 1
ATOM 3405 O O . LEU B 1 179 ? -2.311 14.352 1.483 1 98.31 179 LEU B O 1
ATOM 3409 N N . THR B 1 180 ? -2.127 14.516 -0.748 1 98 180 THR B N 1
ATOM 3410 C CA . THR B 1 180 ? -0.873 13.773 -0.814 1 98 180 THR B CA 1
ATOM 3411 C C . THR B 1 180 ? 0.26 14.672 -1.312 1 98 180 THR B C 1
ATOM 3413 O O . THR B 1 180 ? 0.15 15.289 -2.373 1 98 180 THR B O 1
ATOM 3416 N N . MET B 1 181 ? 1.343 14.797 -0.563 1 98.38 181 MET B N 1
ATOM 3417 C CA . MET B 1 181 ? 2.58 15.422 -1.017 1 98.38 181 MET B CA 1
ATOM 3418 C C . MET B 1 181 ? 3.57 14.383 -1.519 1 98.38 181 MET B C 1
ATOM 3420 O O . MET B 1 181 ? 3.902 13.438 -0.798 1 98.38 181 MET B O 1
ATOM 3424 N N . CYS B 1 182 ? 4.008 14.531 -2.73 1 96.75 182 CYS B N 1
ATOM 3425 C CA . CYS B 1 182 ? 4.977 13.625 -3.332 1 96.75 182 CYS B CA 1
ATOM 3426 C C . CYS B 1 182 ? 6.301 14.336 -3.59 1 96.75 182 CYS B C 1
ATOM 3428 O O . CYS B 1 182 ? 6.543 14.828 -4.695 1 96.75 182 CYS B O 1
ATOM 3430 N N . PRO B 1 183 ? 7.184 14.289 -2.643 1 96.56 183 PRO B N 1
ATOM 3431 C CA . PRO B 1 183 ? 8.5 14.898 -2.859 1 96.56 183 PRO B CA 1
ATOM 3432 C C . PRO B 1 183 ? 9.391 14.062 -3.779 1 96.56 183 PRO B C 1
ATOM 3434 O O . PRO B 1 183 ? 9.336 12.828 -3.742 1 96.56 183 PRO B O 1
ATOM 3437 N N . GLY B 1 184 ? 10.141 14.711 -4.602 1 93.94 184 GLY B N 1
ATOM 3438 C CA . GLY B 1 184 ? 11.242 14.07 -5.301 1 93.94 184 GLY B CA 1
ATOM 3439 C C . GLY B 1 184 ? 12.484 13.914 -4.445 1 93.94 184 GLY B C 1
ATOM 3440 O O . GLY B 1 184 ? 12.398 13.898 -3.215 1 93.94 184 GLY B O 1
ATOM 3441 N N . VAL B 1 185 ? 13.609 13.656 -5.047 1 92.31 185 VAL B N 1
ATOM 3442 C CA . VAL B 1 185 ? 14.867 13.477 -4.328 1 92.31 185 VAL B CA 1
ATOM 3443 C C . VAL B 1 185 ? 15.188 14.734 -3.52 1 92.31 185 VAL B C 1
ATOM 3445 O O . VAL B 1 185 ? 15.383 15.812 -4.086 1 92.31 185 VAL B O 1
ATOM 3448 N N . THR B 1 186 ? 15.062 14.492 -2.203 1 90.5 186 THR B N 1
ATOM 3449 C CA . THR B 1 186 ? 15.242 15.617 -1.298 1 90.5 186 THR B CA 1
ATOM 3450 C C . THR B 1 186 ? 16.438 15.398 -0.388 1 90.5 186 THR B C 1
ATOM 3452 O O . THR B 1 186 ? 16.594 14.328 0.203 1 90.5 186 THR B O 1
ATOM 3455 N N . TYR B 1 187 ? 17.344 16.188 -0.221 1 76.19 187 TYR B N 1
ATOM 3456 C CA . TYR B 1 187 ? 18.516 16.312 0.627 1 76.19 187 TYR B CA 1
ATOM 3457 C C . TYR B 1 187 ? 19.594 15.305 0.221 1 76.19 187 TYR B C 1
ATOM 3459 O O . TYR B 1 187 ? 19.328 14.102 0.162 1 76.19 187 TYR B O 1
ATOM 3467 N N . THR B 1 188 ? 20.812 15.492 0.018 1 60.28 188 THR B N 1
ATOM 3468 C CA . THR B 1 188 ? 21.938 14.836 -0.662 1 60.28 188 THR B CA 1
ATOM 3469 C C . THR B 1 188 ? 22.484 13.688 0.176 1 60.28 188 THR B C 1
ATOM 3471 O O . THR B 1 188 ? 22.75 12.602 -0.349 1 60.28 188 THR B O 1
ATOM 3474 N N . PRO B 1 189 ? 22.688 13.82 1.444 1 61.88 189 PRO B N 1
ATOM 3475 C CA . PRO B 1 189 ? 23.328 12.695 2.123 1 61.88 189 PRO B CA 1
ATOM 3476 C C . PRO B 1 189 ? 22.484 11.422 2.088 1 61.88 189 PRO B C 1
ATOM 3478 O O . PRO B 1 189 ? 23.031 10.312 2.131 1 61.88 189 PRO B O 1
ATOM 3481 N N . LEU B 1 190 ? 21.172 11.57 1.831 1 61.91 190 LEU B N 1
ATOM 3482 C CA . LEU B 1 190 ? 20.281 10.43 1.81 1 61.91 190 LEU B CA 1
ATOM 3483 C C . LEU B 1 190 ? 20.5 9.578 0.562 1 61.91 190 LEU B C 1
ATOM 3485 O O . LEU B 1 190 ? 20.469 8.352 0.629 1 61.91 190 LEU B O 1
ATOM 3489 N N . ILE B 1 191 ? 21.031 10.211 -0.399 1 68.25 191 ILE B N 1
ATOM 3490 C CA . ILE B 1 191 ? 21.203 9.477 -1.646 1 68.25 191 ILE B CA 1
ATOM 3491 C C . ILE B 1 191 ? 22.422 8.562 -1.539 1 68.25 191 ILE B C 1
ATOM 3493 O O . ILE B 1 191 ? 22.375 7.391 -1.927 1 68.25 191 ILE B O 1
ATOM 3497 N N . SER B 1 192 ? 23.453 9.148 -0.937 1 71.5 192 SER B N 1
ATOM 3498 C CA . SER B 1 192 ? 24.688 8.375 -0.884 1 71.5 192 SER B CA 1
ATOM 3499 C C . SER B 1 192 ? 24.547 7.184 0.056 1 71.5 192 SER B C 1
ATOM 3501 O O . SER B 1 192 ? 25.219 6.16 -0.131 1 71.5 192 SER B O 1
ATOM 3503 N N . GLU B 1 193 ? 23.688 7.293 0.956 1 81.31 193 GLU B N 1
ATOM 3504 C CA . GLU B 1 193 ? 23.547 6.227 1.941 1 81.31 193 GLU B CA 1
ATOM 3505 C C . GLU B 1 193 ? 22.359 5.316 1.612 1 81.31 193 GLU B C 1
ATOM 3507 O O . GLU B 1 193 ? 22.172 4.285 2.262 1 81.31 193 GLU B O 1
ATOM 3512 N N . ALA B 1 194 ? 21.75 5.652 0.568 1 84.12 194 ALA B N 1
ATOM 3513 C CA . ALA B 1 194 ? 20.516 4.934 0.251 1 84.12 194 ALA B CA 1
ATOM 3514 C C . ALA B 1 194 ? 20.797 3.459 -0.028 1 84.12 194 ALA B C 1
ATOM 3516 O O . ALA B 1 194 ? 19.953 2.598 0.25 1 84.12 194 ALA B O 1
ATOM 3517 N N . GLY B 1 195 ? 21.969 3.207 -0.559 1 86.31 195 GLY B N 1
ATOM 3518 C CA . GLY B 1 195 ? 22.344 1.839 -0.869 1 86.31 195 GLY B CA 1
ATOM 3519 C C . GLY B 1 195 ? 22.297 0.916 0.333 1 86.31 195 GLY B C 1
ATOM 3520 O O . GLY B 1 195 ? 22.031 -0.282 0.189 1 86.31 195 GLY B O 1
ATOM 3521 N N . ARG B 1 196 ? 22.531 1.45 1.538 1 88.06 196 ARG B N 1
ATOM 3522 C CA . ARG B 1 196 ? 22.547 0.656 2.762 1 88.06 196 ARG B CA 1
ATOM 3523 C C . ARG B 1 196 ? 21.156 0.142 3.096 1 88.06 196 ARG B C 1
ATOM 3525 O O . ARG B 1 196 ? 21 -0.79 3.889 1 88.06 196 ARG B O 1
ATOM 3532 N N . PHE B 1 197 ? 20.172 0.733 2.441 1 91.25 197 PHE B N 1
ATOM 3533 C CA . PHE B 1 197 ? 18.781 0.43 2.791 1 91.25 197 PHE B CA 1
ATOM 3534 C C . PHE B 1 197 ? 18.125 -0.415 1.707 1 91.25 197 PHE B C 1
ATOM 3536 O O . PHE B 1 197 ? 16.922 -0.693 1.772 1 91.25 197 PHE B O 1
ATOM 3543 N N . ALA B 1 198 ? 18.906 -0.731 0.72 1 93.56 198 ALA B N 1
ATOM 3544 C CA . ALA B 1 198 ? 18.375 -1.562 -0.363 1 93.56 198 ALA B CA 1
ATOM 3545 C C . ALA B 1 198 ? 18.188 -3.004 0.098 1 93.56 198 ALA B C 1
ATOM 3547 O O . ALA B 1 198 ? 18.672 -3.395 1.158 1 93.56 198 ALA B O 1
ATOM 3548 N N . LEU B 1 199 ? 17.297 -3.814 -0.622 1 95.06 199 LEU B N 1
ATOM 3549 C CA . LEU B 1 199 ? 17.125 -5.238 -0.349 1 95.06 199 LEU B CA 1
ATOM 3550 C C . LEU B 1 199 ? 18.469 -5.941 -0.257 1 95.06 199 LEU B C 1
ATOM 3552 O O . LEU B 1 199 ? 19.406 -5.594 -0.983 1 95.06 199 LEU B O 1
ATOM 3556 N N . THR B 1 200 ? 18.297 -6.98 0.646 1 88.12 200 THR B N 1
ATOM 3557 C CA . THR B 1 200 ? 19.516 -7.758 0.817 1 88.12 200 THR B CA 1
ATOM 3558 C C . THR B 1 200 ? 19.516 -8.977 -0.101 1 88.12 200 THR B C 1
ATOM 3560 O O . THR B 1 200 ? 18.453 -9.445 -0.517 1 88.12 200 THR B O 1
ATOM 3563 N N . ASP B 1 201 ? 20.516 -9.242 -0.838 1 87.69 201 ASP B N 1
ATOM 3564 C CA . ASP B 1 201 ? 20.703 -10.5 -1.555 1 87.69 201 ASP B CA 1
ATOM 3565 C C . ASP B 1 201 ? 20.516 -10.305 -3.059 1 87.69 201 ASP B C 1
ATOM 3567 O O . ASP B 1 201 ? 20.281 -11.273 -3.789 1 87.69 201 ASP B O 1
ATOM 3571 N N . PHE B 1 202 ? 20.328 -9.172 -3.42 1 93.56 202 PHE B N 1
ATOM 3572 C CA . PHE B 1 202 ? 20.266 -8.867 -4.844 1 93.56 202 PHE B CA 1
ATOM 3573 C C . PHE B 1 202 ? 21.5 -8.094 -5.289 1 93.56 202 PHE B C 1
ATOM 3575 O O . PHE B 1 202 ? 21.703 -6.949 -4.887 1 93.56 202 PHE B O 1
ATOM 3582 N N . PRO B 1 203 ? 22.266 -8.781 -6.07 1 93.44 203 PRO B N 1
ATOM 3583 C CA . PRO B 1 203 ? 23.516 -8.141 -6.492 1 93.44 203 PRO B CA 1
ATOM 3584 C C . PRO B 1 203 ? 23.297 -6.785 -7.156 1 93.44 203 PRO B C 1
ATOM 3586 O O . PRO B 1 203 ? 22.359 -6.629 -7.941 1 93.44 203 PRO B O 1
ATOM 3589 N N . LYS B 1 204 ? 24.062 -5.785 -6.73 1 93.5 204 LYS B N 1
ATOM 3590 C CA . LYS B 1 204 ? 24.172 -4.465 -7.352 1 93.5 204 LYS B CA 1
ATOM 3591 C C . LYS B 1 204 ? 22.922 -3.639 -7.113 1 93.5 204 LYS B C 1
ATOM 3593 O O . LYS B 1 204 ? 22.797 -2.529 -7.637 1 93.5 204 LYS B O 1
ATOM 3598 N N . ILE B 1 205 ? 21.969 -4.156 -6.406 1 93.94 205 ILE B N 1
ATOM 3599 C CA . ILE B 1 205 ? 20.719 -3.426 -6.219 1 93.94 205 ILE B CA 1
ATOM 3600 C C . ILE B 1 205 ? 21 -2.105 -5.504 1 93.94 205 ILE B C 1
ATOM 3602 O O . ILE B 1 205 ? 20.344 -1.097 -5.773 1 93.94 205 ILE B O 1
ATOM 3606 N N . ALA B 1 206 ? 21.922 -2.111 -4.578 1 92.62 206 ALA B N 1
ATOM 3607 C CA . ALA B 1 206 ? 22.312 -0.893 -3.871 1 92.62 206 ALA B CA 1
ATOM 3608 C C . ALA B 1 206 ? 22.859 0.155 -4.84 1 92.62 206 ALA B C 1
ATOM 3610 O O . ALA B 1 206 ? 22.516 1.336 -4.738 1 92.62 206 ALA B O 1
ATOM 3611 N N . GLU B 1 207 ? 23.641 -0.263 -5.754 1 92.25 207 GLU B N 1
ATOM 3612 C CA . GLU B 1 207 ? 24.203 0.628 -6.77 1 92.25 207 GLU B CA 1
ATOM 3613 C C . GLU B 1 207 ? 23.109 1.179 -7.68 1 92.25 207 GLU B C 1
ATOM 3615 O O . GLU B 1 207 ? 23.109 2.363 -8.023 1 92.25 207 GLU B O 1
ATOM 3620 N N . ILE B 1 208 ? 22.234 0.306 -8.039 1 91.69 208 ILE B N 1
ATOM 3621 C CA . ILE B 1 208 ? 21.125 0.701 -8.898 1 91.69 208 ILE B CA 1
ATOM 3622 C C . ILE B 1 208 ? 20.266 1.74 -8.188 1 91.69 208 ILE B C 1
ATOM 3624 O O . ILE B 1 208 ? 19.859 2.738 -8.789 1 91.69 208 ILE B O 1
ATOM 3628 N N . LEU B 1 209 ? 19.969 1.481 -6.941 1 92.06 209 LEU B N 1
ATOM 3629 C CA . LEU B 1 209 ? 19.188 2.418 -6.152 1 92.06 209 LEU B CA 1
ATOM 3630 C C . LEU B 1 209 ? 19.828 3.797 -6.133 1 92.06 209 LEU B C 1
ATOM 3632 O O . LEU B 1 209 ? 19.172 4.805 -6.398 1 92.06 209 LEU B O 1
ATOM 3636 N N . VAL B 1 210 ? 21.094 3.848 -5.84 1 91 210 VAL B N 1
ATOM 3637 C CA . VAL B 1 210 ? 21.828 5.105 -5.738 1 91 210 VAL B CA 1
ATOM 3638 C C . VAL B 1 210 ? 21.859 5.797 -7.102 1 91 210 VAL B C 1
ATOM 3640 O O . VAL B 1 210 ? 21.641 7.004 -7.195 1 91 210 VAL B O 1
ATOM 3643 N N . GLN B 1 211 ? 22.078 5.016 -8.125 1 89 211 GLN B N 1
ATOM 3644 C CA . GLN B 1 211 ? 22.141 5.555 -9.477 1 89 211 GLN B CA 1
ATOM 3645 C C . GLN B 1 211 ? 20.797 6.109 -9.922 1 89 211 GLN B C 1
ATOM 3647 O O . GLN B 1 211 ? 20.719 7.199 -10.484 1 89 211 GLN B O 1
ATOM 3652 N N . ASP B 1 212 ? 19.766 5.34 -9.68 1 88.19 212 ASP B N 1
ATOM 3653 C CA . ASP B 1 212 ? 18.422 5.766 -10.07 1 88.19 212 ASP B CA 1
ATOM 3654 C C . ASP B 1 212 ? 18.016 7.051 -9.352 1 88.19 212 ASP B C 1
ATOM 3656 O O . ASP B 1 212 ? 17.531 7.992 -9.977 1 88.19 212 ASP B O 1
ATOM 3660 N N . LEU B 1 213 ? 18.188 7.09 -8.086 1 88.88 213 LEU B N 1
ATOM 3661 C CA . LEU B 1 213 ? 17.859 8.289 -7.316 1 88.88 213 LEU B CA 1
ATOM 3662 C C . LEU B 1 213 ? 18.688 9.477 -7.781 1 88.88 213 LEU B C 1
ATOM 3664 O O . LEU B 1 213 ? 18.188 10.602 -7.836 1 88.88 213 LEU B O 1
ATOM 3668 N N . GLY B 1 214 ? 19.922 9.18 -8.086 1 88 214 GLY B N 1
ATOM 3669 C CA . GLY B 1 214 ? 20.828 10.219 -8.547 1 88 214 GLY B CA 1
ATOM 3670 C C . GLY B 1 214 ? 20.453 10.797 -9.891 1 88 214 GLY B C 1
ATOM 3671 O O . GLY B 1 214 ? 20.922 11.867 -10.273 1 88 214 GLY B O 1
ATOM 3672 N N . SER B 1 215 ? 19.609 10.07 -10.602 1 88.75 215 SER B N 1
ATOM 3673 C CA . SER B 1 215 ? 19.219 10.523 -11.938 1 88.75 215 SER B CA 1
ATOM 3674 C C . SER B 1 215 ? 18.094 11.539 -11.859 1 88.75 215 SER B C 1
ATOM 3676 O O . SER B 1 215 ? 17.75 12.172 -12.867 1 88.75 215 SER B O 1
ATOM 3678 N N . TYR B 1 216 ? 17.484 11.781 -10.734 1 89.62 216 TYR B N 1
ATOM 3679 C CA . TYR B 1 216 ? 16.422 12.766 -10.539 1 89.62 216 TYR B CA 1
ATOM 3680 C C . TYR B 1 216 ? 17 14.078 -10 1 89.62 216 TYR B C 1
ATOM 3682 O O . TYR B 1 216 ? 18 14.078 -9.273 1 89.62 216 TYR B O 1
ATOM 3690 N N . PRO B 1 217 ? 16.328 15.172 -10.43 1 90.56 217 PRO B N 1
ATOM 3691 C CA . PRO B 1 217 ? 16.828 16.438 -9.898 1 90.56 217 PRO B CA 1
ATOM 3692 C C . PRO B 1 217 ? 16.672 16.547 -8.383 1 90.56 217 PRO B C 1
ATOM 3694 O O . PRO B 1 217 ? 15.609 16.266 -7.844 1 90.56 217 PRO B O 1
ATOM 3697 N N . ALA B 1 218 ? 17.719 16.953 -7.727 1 91.19 218 ALA B N 1
ATOM 3698 C CA . ALA B 1 218 ? 17.719 17.109 -6.277 1 91.19 218 ALA B CA 1
ATOM 3699 C C . ALA B 1 218 ? 17.078 18.438 -5.871 1 91.19 218 ALA B C 1
ATOM 3701 O O . ALA B 1 218 ? 16.969 19.359 -6.688 1 91.19 218 ALA B O 1
ATOM 3702 N N . GLN B 1 219 ? 16.578 18.516 -4.66 1 95.06 219 GLN B N 1
ATOM 3703 C CA . GLN B 1 219 ? 16.047 19.75 -4.09 1 95.06 219 GLN B CA 1
ATOM 3704 C C . GLN B 1 219 ? 16.312 19.812 -2.586 1 95.06 219 GLN B C 1
ATOM 3706 O O . GLN B 1 219 ? 16.797 18.844 -1.994 1 95.06 219 GLN B O 1
ATOM 3711 N N . GLN B 1 220 ? 16.031 20.922 -2.02 1 94.75 220 GLN B N 1
ATOM 3712 C CA . GLN B 1 220 ? 16.172 21.109 -0.58 1 94.75 220 GLN B CA 1
ATOM 3713 C C . GLN B 1 220 ? 14.844 20.891 0.134 1 94.75 220 GLN B C 1
ATOM 3715 O O . GLN B 1 220 ? 13.773 21.047 -0.464 1 94.75 220 GLN B O 1
ATOM 3720 N N . PRO B 1 221 ? 14.906 20.5 1.396 1 96 221 PRO B N 1
ATOM 3721 C CA . PRO B 1 221 ? 13.664 20.312 2.15 1 96 221 PRO B CA 1
ATOM 3722 C C . PRO B 1 221 ? 12.781 21.562 2.145 1 96 221 PRO B C 1
ATOM 3724 O O . PRO B 1 221 ? 11.555 21.453 2.168 1 96 221 PRO B O 1
ATOM 3727 N N . GLU B 1 222 ? 13.383 22.719 2.057 1 96.94 222 GLU B N 1
ATOM 3728 C CA . GLU B 1 222 ? 12.648 23.984 2.023 1 96.94 222 GLU B CA 1
ATOM 3729 C C . GLU B 1 222 ? 11.727 24.062 0.808 1 96.94 222 GLU B C 1
ATOM 3731 O O . GLU B 1 222 ? 10.648 24.641 0.879 1 96.94 222 GLU B O 1
ATOM 3736 N N . ASP B 1 223 ? 12.211 23.469 -0.304 1 97.25 223 ASP B N 1
ATOM 3737 C CA . AS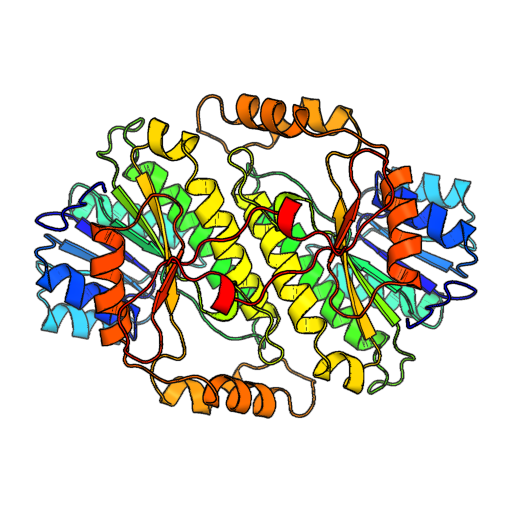P B 1 223 ? 11.398 23.453 -1.517 1 97.25 223 ASP B CA 1
ATOM 3738 C C . ASP B 1 223 ? 10.102 22.672 -1.305 1 97.25 223 ASP B C 1
ATOM 3740 O O . ASP B 1 223 ? 9.031 23.094 -1.739 1 97.25 223 ASP B O 1
ATOM 3744 N N . VAL B 1 224 ? 10.195 21.594 -0.627 1 97.75 224 VAL B N 1
ATOM 3745 C CA . VAL B 1 224 ? 9.039 20.766 -0.365 1 97.75 224 VAL B CA 1
ATOM 3746 C C . VAL B 1 224 ? 8.086 21.484 0.587 1 97.75 224 VAL B C 1
ATOM 3748 O O . VAL B 1 224 ? 6.863 21.422 0.411 1 97.75 224 VAL B O 1
ATOM 3751 N N . ALA B 1 225 ? 8.625 22.141 1.597 1 98.12 225 ALA B N 1
ATOM 3752 C CA . ALA B 1 225 ? 7.812 22.844 2.574 1 98.12 225 ALA B CA 1
ATOM 3753 C C . ALA B 1 225 ? 7.039 23.984 1.917 1 98.12 225 ALA B C 1
ATOM 3755 O O . ALA B 1 225 ? 5.883 24.25 2.262 1 98.12 225 ALA B O 1
ATOM 3756 N N . GLN B 1 226 ? 7.727 24.672 1.004 1 98.06 226 GLN B N 1
ATOM 3757 C CA . GLN B 1 226 ? 7.027 25.703 0.24 1 98.06 226 GLN B CA 1
ATOM 3758 C C . GLN B 1 226 ? 5.863 25.109 -0.546 1 98.06 226 GLN B C 1
ATOM 3760 O O . GLN B 1 226 ? 4.785 25.703 -0.613 1 98.06 226 GLN B O 1
ATOM 3765 N N . GLY B 1 227 ? 6.117 24.016 -1.18 1 98.19 227 GLY B N 1
ATOM 3766 C CA . GLY B 1 227 ? 5.059 23.297 -1.882 1 98.19 227 GLY B CA 1
ATOM 3767 C C . GLY B 1 227 ? 3.9 22.922 -0.98 1 98.19 227 GLY B C 1
ATOM 3768 O O . GLY B 1 227 ? 2.74 22.969 -1.392 1 98.19 227 GLY B O 1
ATOM 3769 N N . LEU B 1 228 ? 4.223 22.531 0.241 1 98.25 228 LEU B N 1
ATOM 3770 C CA . LEU B 1 228 ? 3.199 22.156 1.211 1 98.25 228 LEU B CA 1
ATOM 3771 C C . LEU B 1 228 ? 2.238 23.297 1.467 1 98.25 228 LEU B C 1
ATOM 3773 O O . LEU B 1 228 ? 1.022 23.109 1.521 1 98.25 228 LEU B O 1
ATOM 3777 N N . ILE B 1 229 ? 2.77 24.516 1.681 1 98.25 229 ILE B N 1
ATOM 3778 C CA . ILE B 1 229 ? 1.943 25.688 1.946 1 98.25 229 ILE B CA 1
ATOM 3779 C C . ILE B 1 229 ? 0.989 25.922 0.778 1 98.25 229 ILE B C 1
ATOM 3781 O O . ILE B 1 229 ? -0.211 26.125 0.979 1 98.25 229 ILE B O 1
ATOM 3785 N N . THR B 1 230 ? 1.537 25.812 -0.449 1 97.75 230 THR B N 1
ATOM 3786 C CA . THR B 1 230 ? 0.704 25.969 -1.638 1 97.75 230 THR B CA 1
ATOM 3787 C C . THR B 1 230 ? -0.382 24.891 -1.677 1 97.75 230 THR B C 1
ATOM 3789 O O . THR B 1 230 ? -1.555 25.203 -1.904 1 97.75 230 THR B O 1
ATOM 3792 N N . MET B 1 231 ? -0.021 23.734 -1.397 1 97.31 231 MET B N 1
ATOM 3793 C CA . MET B 1 231 ? -0.927 22.594 -1.479 1 97.31 231 MET B CA 1
ATOM 3794 C C . MET B 1 231 ? -2.037 22.703 -0.44 1 97.31 231 MET B C 1
ATOM 3796 O O . MET B 1 231 ? -3.213 22.516 -0.759 1 97.31 231 MET B O 1
ATOM 3800 N N . ILE B 1 232 ? -1.693 23 0.789 1 97.56 232 ILE B N 1
ATOM 3801 C CA . ILE B 1 232 ? -2.676 23.047 1.866 1 97.56 232 ILE B CA 1
ATOM 3802 C C . ILE B 1 232 ? -3.652 24.188 1.622 1 97.56 232 ILE B C 1
ATOM 3804 O O . ILE B 1 232 ? -4.848 24.062 1.904 1 97.56 232 ILE B O 1
ATOM 3808 N N . THR B 1 233 ? -3.193 25.281 1.082 1 97.31 233 THR B N 1
ATOM 3809 C CA . THR B 1 233 ? -4.012 26.484 0.923 1 97.31 233 THR B CA 1
ATOM 3810 C C . THR B 1 233 ? -4.883 26.375 -0.326 1 97.31 233 THR B C 1
ATOM 3812 O O . THR B 1 233 ? -6.016 26.859 -0.341 1 97.31 233 THR B O 1
ATOM 3815 N N . LYS B 1 234 ? -4.406 25.625 -1.351 1 95.38 234 LYS B N 1
ATOM 3816 C CA . LYS B 1 234 ? -5.098 25.703 -2.637 1 95.38 234 LYS B CA 1
ATOM 3817 C C . LYS B 1 234 ? -5.562 24.312 -3.09 1 95.38 234 LYS B C 1
ATOM 3819 O O . LYS B 1 234 ? -6.387 24.203 -4 1 95.38 234 LYS B O 1
ATOM 3824 N N . GLY B 1 235 ? -5.047 23.328 -2.521 1 95.75 235 GLY B N 1
ATOM 3825 C CA . GLY B 1 235 ? -5.297 21.984 -3.033 1 95.75 235 GLY B CA 1
ATOM 3826 C C . GLY B 1 235 ? -6.719 21.516 -2.801 1 95.75 235 GLY B C 1
ATOM 3827 O O . GLY B 1 235 ? -7.281 21.734 -1.727 1 95.75 235 GLY B O 1
ATOM 3828 N N . GLU B 1 236 ? -7.246 20.828 -3.797 1 94.81 236 GLU B N 1
ATOM 3829 C CA . GLU B 1 236 ? -8.562 20.219 -3.666 1 94.81 236 GLU B CA 1
ATOM 3830 C C . GLU B 1 236 ? -8.5 18.906 -2.895 1 94.81 236 GLU B C 1
ATOM 3832 O O . GLU B 1 236 ? -7.465 18.234 -2.896 1 94.81 236 GLU B O 1
ATOM 3837 N N . ASN B 1 237 ? -9.641 18.594 -2.316 1 96.69 237 ASN B N 1
ATOM 3838 C CA . ASN B 1 237 ? -9.734 17.344 -1.575 1 96.69 237 ASN B CA 1
ATOM 3839 C C . ASN B 1 237 ? -9.367 16.141 -2.449 1 96.69 237 ASN B C 1
ATOM 3841 O O . ASN B 1 237 ? -9.844 16.031 -3.58 1 96.69 237 ASN B O 1
ATOM 3845 N N . GLY B 1 238 ? -8.492 15.281 -1.934 1 95.94 238 GLY B N 1
ATOM 3846 C CA . GLY B 1 238 ? -8.109 14.062 -2.625 1 95.94 238 GLY B CA 1
ATOM 3847 C C . GLY B 1 238 ? -6.992 14.273 -3.631 1 95.94 238 GLY B C 1
ATOM 3848 O O . GLY B 1 238 ? -6.543 13.32 -4.27 1 95.94 238 GLY B O 1
ATOM 3849 N N . SER B 1 239 ? -6.453 15.477 -3.746 1 95.06 239 SER B N 1
ATOM 3850 C CA . SER B 1 239 ? -5.492 15.758 -4.809 1 95.06 239 SER B CA 1
ATOM 3851 C C . SER B 1 239 ? -4.098 15.266 -4.438 1 95.06 239 SER B C 1
ATOM 3853 O O . SER B 1 239 ? -3.789 15.094 -3.256 1 95.06 239 SER B O 1
ATOM 3855 N N . VAL B 1 240 ? -3.314 14.984 -5.402 1 95.56 240 VAL B N 1
ATOM 3856 C CA . VAL B 1 240 ? -1.937 14.516 -5.312 1 95.56 240 VAL B CA 1
ATOM 3857 C C . VAL B 1 240 ? -0.999 15.547 -5.934 1 95.56 240 VAL B C 1
ATOM 3859 O O . VAL B 1 240 ? -1.208 15.977 -7.07 1 95.56 240 VAL B O 1
ATOM 3862 N N . TRP B 1 241 ? 0.024 15.938 -5.195 1 96.44 241 TRP B N 1
ATOM 3863 C CA . TRP B 1 241 ? 0.917 17.016 -5.621 1 96.44 241 TRP B CA 1
ATOM 3864 C C . TRP B 1 241 ? 2.369 16.547 -5.617 1 96.44 241 TRP B C 1
ATOM 3866 O O . TRP B 1 241 ? 2.799 15.844 -4.703 1 96.44 241 TRP B O 1
ATOM 3876 N N . VAL B 1 242 ? 3.143 16.984 -6.594 1 95.94 242 VAL B N 1
ATOM 3877 C CA . VAL B 1 242 ? 4.551 16.625 -6.727 1 95.94 242 VAL B CA 1
ATOM 3878 C C . VAL B 1 242 ? 5.422 17.859 -6.48 1 95.94 242 VAL B C 1
ATOM 3880 O O . VAL B 1 242 ? 5.168 18.938 -7.043 1 95.94 242 VAL B O 1
ATOM 3883 N N . SER B 1 243 ? 6.355 17.797 -5.609 1 96.44 243 SER B N 1
ATOM 3884 C CA . SER B 1 243 ? 7.43 18.766 -5.406 1 96.44 243 SER B CA 1
ATOM 3885 C C . SER B 1 243 ? 8.781 18.172 -5.793 1 96.44 243 SER B C 1
ATOM 3887 O O . SER B 1 243 ? 9.273 17.25 -5.129 1 96.44 243 SER B O 1
ATOM 3889 N N . GLU B 1 244 ? 9.398 18.688 -6.848 1 94.38 244 GLU B N 1
ATOM 3890 C CA . GLU B 1 244 ? 10.656 18.109 -7.309 1 94.38 244 GLU B CA 1
ATOM 3891 C C . GLU B 1 244 ? 11.539 19.156 -7.98 1 94.38 244 GLU B C 1
ATOM 3893 O O . GLU B 1 244 ? 11.031 20.078 -8.617 1 94.38 244 GLU B O 1
ATOM 3898 N N . GLY B 1 245 ? 12.828 19 -7.719 1 94.31 245 GLY B N 1
ATOM 3899 C CA . GLY B 1 245 ? 13.82 19.75 -8.461 1 94.31 245 GLY B CA 1
ATOM 3900 C C . GLY B 1 245 ? 13.875 21.219 -8.07 1 94.31 245 GLY B C 1
ATOM 3901 O O . GLY B 1 245 ? 14.406 22.047 -8.812 1 94.31 245 GLY B O 1
ATOM 3902 N N . GLY B 1 246 ? 13.258 21.531 -6.992 1 95.38 246 GLY B N 1
ATOM 3903 C CA . GLY B 1 246 ? 13.258 22.906 -6.551 1 95.38 246 GLY B CA 1
ATOM 3904 C C . GLY B 1 246 ? 12.312 23.797 -7.344 1 95.38 246 GLY B C 1
ATOM 3905 O O . GLY B 1 246 ? 12.406 25.016 -7.293 1 95.38 246 GLY B O 1
ATOM 3906 N N . GLU B 1 247 ? 11.484 23.188 -8.148 1 95.56 247 GLU B N 1
ATOM 3907 C CA . GLU B 1 247 ? 10.477 23.891 -8.938 1 95.56 247 GLU B CA 1
ATOM 3908 C C . GLU B 1 247 ? 9.164 24.016 -8.172 1 95.56 247 GLU B C 1
ATOM 3910 O O . GLU B 1 247 ? 8.953 23.312 -7.172 1 95.56 247 GLU B O 1
ATOM 3915 N N . PRO B 1 248 ? 8.258 24.922 -8.625 1 95.75 248 PRO B N 1
ATOM 3916 C CA . PRO B 1 248 ? 6.945 25.016 -7.969 1 95.75 248 PRO B CA 1
ATOM 3917 C C . PRO B 1 248 ? 6.191 23.688 -7.969 1 95.75 248 PRO B C 1
ATOM 3919 O O . PRO B 1 248 ? 6.258 22.938 -8.938 1 95.75 248 PRO B O 1
ATOM 3922 N N . VAL B 1 249 ? 5.535 23.438 -6.898 1 96.56 249 VAL B N 1
ATOM 3923 C CA . VAL B 1 249 ? 4.762 22.219 -6.758 1 96.56 249 VAL B CA 1
ATOM 3924 C C . VAL B 1 249 ? 3.662 22.172 -7.816 1 96.56 249 VAL B C 1
ATOM 3926 O O . VAL B 1 249 ? 3.17 23.219 -8.25 1 96.56 249 VAL B O 1
ATOM 3929 N N . TYR B 1 250 ? 3.307 20.969 -8.25 1 94.75 250 TYR B N 1
ATOM 3930 C CA . TYR B 1 250 ? 2.225 20.828 -9.211 1 94.75 250 TYR B CA 1
ATOM 3931 C C . TYR B 1 250 ? 1.331 19.641 -8.867 1 94.75 250 TYR B C 1
ATOM 3933 O O . TYR B 1 250 ? 1.784 18.672 -8.25 1 94.75 250 TYR B O 1
ATOM 3941 N N . GLU B 1 251 ? 0.096 19.7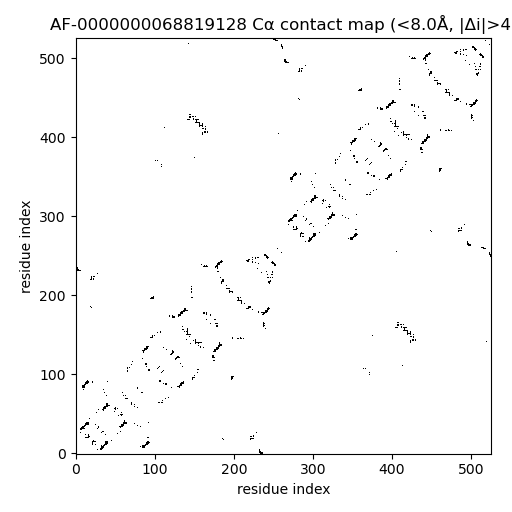97 -9.25 1 94.44 251 GLU B N 1
ATOM 3942 C CA . GLU B 1 251 ? -0.88 18.734 -9.031 1 94.44 251 GLU B CA 1
ATOM 3943 C C . GLU B 1 251 ? -0.834 17.688 -10.148 1 94.44 251 GLU B C 1
ATOM 3945 O O . GLU B 1 251 ? -0.639 18.047 -11.32 1 94.44 251 GLU B O 1
ATOM 3950 N N . VAL B 1 252 ? -0.965 16.422 -9.742 1 90.94 252 VAL B N 1
ATOM 3951 C CA . VAL B 1 252 ? -1.08 15.367 -10.734 1 90.94 252 VAL B CA 1
ATOM 3952 C C . VAL B 1 252 ? -2.514 14.836 -10.766 1 90.94 252 VAL B C 1
ATOM 3954 O O . VAL B 1 252 ? -3.154 14.711 -9.719 1 90.94 252 VAL B O 1
ATOM 3957 N N . ILE B 1 253 ? -2.99 14.594 -11.938 1 84.38 253 ILE B N 1
ATOM 3958 C CA . ILE B 1 253 ? -4.32 14.023 -12.117 1 84.38 253 ILE B CA 1
ATOM 3959 C C . ILE B 1 253 ? -4.199 12.586 -12.609 1 84.38 253 ILE B C 1
ATOM 3961 O O . ILE B 1 253 ? -3.627 12.328 -13.672 1 84.38 253 ILE B O 1
ATOM 3965 N N . LEU B 1 254 ? -4.684 11.703 -11.797 1 77.5 254 LEU B N 1
ATOM 3966 C CA . LEU B 1 254 ? -4.676 10.305 -12.203 1 77.5 254 LEU B CA 1
ATOM 3967 C C . LEU B 1 254 ? -5.867 9.992 -13.102 1 77.5 254 LEU B C 1
ATOM 3969 O O . LEU B 1 254 ? -7.02 10.203 -12.711 1 77.5 254 LEU B O 1
ATOM 3973 N N . PRO B 1 255 ? -5.543 9.562 -14.25 1 70.88 255 PRO B N 1
ATOM 3974 C CA . PRO B 1 255 ? -6.652 9.281 -15.164 1 70.88 255 PRO B CA 1
ATOM 3975 C C . PRO B 1 255 ? -7.539 8.133 -14.688 1 70.88 255 PRO B C 1
ATOM 3977 O O . PRO B 1 255 ? -7.133 7.355 -13.82 1 70.88 255 PRO B O 1
ATOM 3980 N N . ASP B 1 256 ? -8.695 8.117 -15.273 1 67.62 256 ASP B N 1
ATOM 3981 C CA . ASP B 1 256 ? -9.641 7.043 -15 1 67.62 256 ASP B CA 1
ATOM 3982 C C . ASP B 1 256 ? -9.125 5.707 -15.523 1 67.62 256 ASP B C 1
ATOM 3984 O O . ASP B 1 256 ? -8.523 5.645 -16.594 1 67.62 256 ASP B O 1
ATOM 3988 N N . LEU B 1 257 ? -9.445 4.672 -14.805 1 65.06 257 LEU B N 1
ATOM 3989 C CA . LEU B 1 257 ? -8.992 3.328 -15.141 1 65.06 257 LEU B CA 1
ATOM 3990 C C . LEU B 1 257 ? -9.352 2.98 -16.578 1 65.06 257 LEU B C 1
ATOM 3992 O O . LEU B 1 257 ? -8.578 2.314 -17.281 1 65.06 257 LEU B O 1
ATOM 3996 N N . LYS B 1 258 ? -10.5 3.4 -16.922 1 64.44 258 LYS B N 1
ATOM 3997 C CA . LYS B 1 258 ? -10.992 3.041 -18.266 1 64.44 258 LYS B CA 1
ATOM 3998 C C . LYS B 1 258 ? -10.031 3.516 -19.344 1 64.44 258 LYS B C 1
ATOM 4000 O O . LYS B 1 258 ? -9.984 2.943 -20.438 1 64.44 258 LYS B O 1
ATOM 4005 N N . THR B 1 259 ? -9.25 4.418 -18.969 1 67.19 259 THR B N 1
ATOM 4006 C CA . THR B 1 259 ? -8.344 4.98 -19.969 1 67.19 259 THR B CA 1
ATOM 4007 C C . THR B 1 259 ? -7.027 4.207 -20 1 67.19 259 THR B C 1
ATOM 4009 O O . THR B 1 259 ? -6.203 4.418 -20.891 1 67.19 259 THR B O 1
ATOM 4012 N N . TRP B 1 260 ? -7.004 3.178 -19.172 1 75.06 260 TRP B N 1
ATOM 4013 C CA . TRP B 1 260 ? -5.727 2.486 -19.031 1 75.06 260 TRP B CA 1
ATOM 4014 C C . TRP B 1 260 ? -5.738 1.16 -19.781 1 75.06 260 TRP B C 1
ATOM 4016 O O . TRP B 1 260 ? -4.711 0.487 -19.891 1 75.06 260 TRP B O 1
ATOM 4026 N N . ARG B 1 261 ? -6.883 0.822 -20.344 1 71.62 261 ARG B N 1
ATOM 4027 C CA . ARG B 1 261 ? -6.953 -0.462 -21.031 1 71.62 261 ARG B CA 1
ATOM 4028 C C . ARG B 1 261 ? -6 -0.493 -22.219 1 71.62 261 ARG B C 1
ATOM 4030 O O . ARG B 1 261 ? -5.988 0.433 -23.031 1 71.62 261 ARG B O 1
ATOM 4037 N N . LYS B 1 262 ? -5.234 -1.602 -22.203 1 74.38 262 LYS B N 1
ATOM 4038 C CA . LYS B 1 262 ? -4.363 -1.778 -23.359 1 74.38 262 LYS B CA 1
ATOM 4039 C C . LYS B 1 262 ? -5.176 -2.068 -24.625 1 74.38 262 LYS B C 1
ATOM 4041 O O . LYS B 1 262 ? -6.039 -2.951 -24.625 1 74.38 262 LYS B O 1
ATOM 4046 N N . LYS B 1 263 ? -5.098 -1.194 -25.547 1 63.97 263 LYS B N 1
ATOM 4047 C CA . LYS B 1 263 ? -5.812 -1.316 -26.812 1 63.97 263 LYS B CA 1
ATOM 4048 C C . LYS B 1 263 ? -5.305 -2.51 -27.609 1 63.97 263 LYS B C 1
ATOM 4050 O O . LYS B 1 263 ? -4.113 -2.83 -27.578 1 63.97 263 LYS B O 1
#

pLDDT: mean 93.88, std 8.34, range [46.12, 98.94]

Organism: Brassicogethes aeneus (NCBI:txid1431903)

Nearest PDB structures (foldseek):
  8cwl-assembly1_B  TM=9.359E-01  e=1.249E-25  Homo sapiens
  2gdz-assembly1_A-2  TM=9.334E-01  e=1.408E-25  Homo sapiens
  5ilo-assembly1_A  TM=8.825E-01  e=3.841E-24  Drosophila melanogaster
  8fd8-assembly1_B  TM=9.313E-01  e=1.210E-20  Homo sapiens
  8fd8-assembly1_A  TM=9.057E-01  e=4.910E-21  Homo sapiens

Radius of gyration: 22.91 Å; Cα contacts (8 Å, |Δi|>4): 1254; chains: 2; bounding box: 49×69×52 Å